Protein AF-A0A937Z4A4-F1 (afdb_monomer)

Sequence (531 aa):
MRASPWMLGLVAALSIPAGAQRIGFQEDFSVPGEWKIADWPGLTGLESITADGEQATFTTLAGTFMTGPSAAWAPTWPDWDKDAPAGLAMVYRKYPVTVDLARYHYLVARVTYSGTYMALALNGWDTKACYTTGLHAVDLRDLKQGSLQGVQPIELRLTFLNTGARVVVDEVRLVESLTPEEQAGFISAGLDLRLERLEPQPYHELEALDARAGAPVRLDLPEEKTVYRDTSTGAVVWKLTRSVRTEMVDKFNADGSALPLYNRSFRGFTLYDLSAGAIRELPDLRGAPVMNRTDPSKLYVLQSSEADGKAHYLIRSTDFRTGETAVIAEWDSEDSGGAEFGPSPYSGRLILGLKEGRAIYLIDPDAPVDQRVRRVPLPMRMKGSSFSDDDRCVNWQRCYYFQRWQMDLATGQTQIAHYPTYGGHEIFGGDTVVGRYGTLMLTHRQGLLPCDETNGDQVRIWSNWAQDVPSDYGQLADDDRWLVTNGTDGAVAGKRLLIDGRETGTVLQIVHDFTSRNSWDSNTYTRVSPD

Secondary structure (DSSP, 8-state):
---PPP------------S--SEEEEE----GGGPEEP--TTEE-EEEEEE-SS-EEEEEPB-BS--GGGGGGGGG-TT--TTPPBSEEEEEEEEEEEEETTTS-EEEEEEEEESS-EEEEETTEEESTTSSSEEEEEEGGGG--GGGSSEEEEEEEEEEE-BS-EEEEEEEEEESS--HHHHHTEEPPPB----------GGGG-HHHHHHHTS---TTSPP--EEEE-TTT--EEEE-----S-EEE----TTSSEEEEEETTSSSEEEEETTTTEEEEETT--S-EEE-SSSTTEEEEEEEEEETTEEEEEEEEEETTT--EEEEEEEEES--SEEEEEE-SSSS-EEEEEETSSEEEEE-TTS-GGGSEEEEE-SS-EEEEEE-TTSSEEEEEETTBS-EEEEETTT--EEE--S----TT-EE-SSEEEEEETTEEEEEETT--TT-TTSGGG-EE-S-BSS---EEEEEE-TTS-EEEEEE-SGGGTT-EEEEESSSTT-EEEE--TT-----TT----------

Radius of gyration: 27.87 Å; Cα contacts (8 Å, |Δi|>4): 1223; chains: 1; bounding box: 66×74×90 Å

Nearest PDB structures (foldseek):
  6rte-assembly2_B  TM=5.921E-01  e=3.660E-08  Pseudomonas aeruginosa
  1hzu-assembly1_A-2  TM=5.717E-01  e=3.346E-06  Pseudomonas aeruginosa
  1e2r-assembly1_B  TM=5.182E-01  e=1.444E-06  Paracoccus denitrificans
  1aof-assembly1_A  TM=5.102E-01  e=7.751E-06  Paracoccus pantotrophus
  1hj3-assembly1_A  TM=4.868E-01  e=1.180E-05  Paracoccus pantotrophus

Foldseek 3Di:
DDDDDDPPDDPPPPPDDDDPDFFQDKDQCQDQVQKDKDDDFLADAWPDWDDPRQKIKTFFAFAFQQTDVSVVVVPVDPPPPPVGGGFKIKIKHWDPDKGACQQLFKKKWAWQAALWDKWKDKQRRTDQNPQFHGIAIEGNVLLVDPSNHGIDTIMIMMMTGRRRAMIMTRMITRGRDDDPRHVVRYDDRADEQDQPPPPPDVCPPCVVVVVCVPPPPPPPDDWDFDWDQDPPPRDIDTDLGPDQFFWAWDDQAQVNQKTWTDGPPAAATWIQGNVVSDIFGLNPHHADWEQFNVDRQKIKGWDWDDDPQKIWIWIWIARRVVRDIDTQATDIGNWAADWDKYAAPADRKIWTAGAQTQWIWIADSPDDHVPRTDIQGHPAGFHDWYAPNVNQWIKTDHVRTLWIWIAGPVPRDIDTDQFFDDPQWWADAQQKIWHDDPQFIKMAGGRSRSHPRVPRSRIGGFARHSGGQAWTAWYQYNVNQWIWTQGCDDSRNGWTWIDGRVHRHDTDTDDDDRDDCPDPVSDHHDHDYND

Mean predicted aligned error: 14.85 Å

Solvent-accessible surface area (backbone atoms only — not comparable to full-atom values): 29534 Å² total; per-residue (Å²): 136,93,79,84,85,83,80,84,75,80,76,78,76,83,73,76,77,92,61,95,68,51,63,64,45,75,45,45,39,66,60,45,87,65,52,39,67,50,94,47,95,45,43,23,62,60,71,43,67,45,51,83,61,59,30,24,42,40,28,27,33,68,12,20,71,54,37,57,77,62,45,71,72,46,79,86,44,94,80,56,66,86,82,56,38,22,29,29,22,36,35,35,37,76,46,93,58,67,34,48,27,68,59,26,28,33,40,36,22,30,22,81,37,25,16,42,59,45,42,36,21,54,52,89,42,78,44,71,31,40,38,38,41,46,56,21,21,31,56,44,70,65,69,73,44,75,74,51,46,42,76,38,65,45,30,46,32,43,39,32,46,14,49,51,21,42,33,30,38,34,38,40,35,26,20,54,66,75,50,78,70,41,53,74,27,48,50,72,75,38,43,76,75,68,67,72,80,68,75,84,54,81,62,71,89,35,57,77,52,55,68,49,67,75,47,79,82,70,85,84,62,81,86,43,83,45,75,47,62,42,90,88,78,62,47,82,44,76,41,75,69,83,74,92,62,65,53,34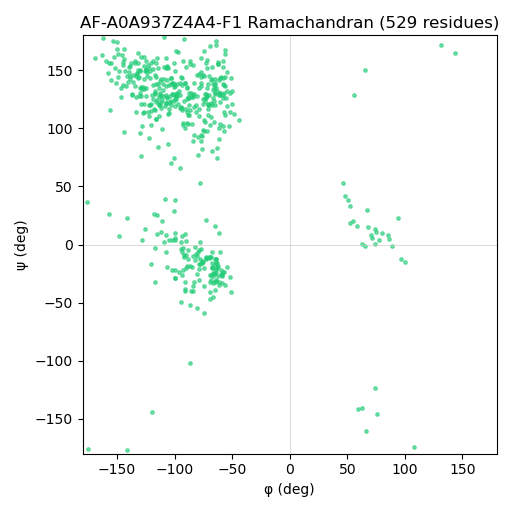,55,81,60,61,29,68,77,62,47,34,35,48,44,47,41,92,86,58,58,46,40,36,29,38,30,60,81,80,67,41,79,42,75,40,59,90,44,65,62,76,70,37,65,28,66,85,47,57,59,30,29,36,30,55,40,76,49,78,57,98,83,28,35,38,41,37,32,32,38,32,30,71,86,80,66,51,70,43,82,60,47,75,51,76,36,80,71,57,54,53,84,45,75,44,68,37,96,77,52,77,35,33,40,38,26,24,28,71,12,43,45,36,36,41,32,36,75,87,45,60,81,93,61,16,67,42,83,42,80,45,101,53,38,21,60,47,65,48,57,44,89,80,65,52,29,43,35,35,29,39,56,61,37,69,58,40,33,26,27,36,70,88,78,67,53,70,45,76,45,87,53,44,85,86,55,103,54,55,19,50,33,54,59,37,32,40,33,67,62,88,64,43,43,36,29,30,46,59,44,56,39,53,62,38,75,88,56,19,69,53,40,31,57,48,62,40,53,58,57,76,70,41,56,51,55,47,26,30,9,58,79,46,43,40,34,30,35,29,21,69,37,80,64,39,48,78,38,39,36,36,30,43,62,80,44,50,72,46,78,44,74,59,81,68,90,87,71,82,88,84,49,93,87,60,62,62,69,61,79,59,68,80,119

pLDDT: mean 71.31, std 18.91, range [25.06, 97.56]

Structure (mmCIF, N/CA/C/O backbone):
data_AF-A0A937Z4A4-F1
#
_entry.id   AF-A0A937Z4A4-F1
#
loop_
_atom_site.group_PDB
_atom_site.id
_atom_site.type_symbol
_atom_site.label_atom_id
_atom_site.label_alt_id
_atom_site.label_comp_id
_atom_site.label_asym_id
_atom_site.label_entity_id
_atom_site.label_seq_id
_atom_site.pdbx_PDB_ins_code
_atom_site.Cartn_x
_atom_site.Cartn_y
_atom_site.Cartn_z
_atom_site.occupancy
_atom_site.B_iso_or_equiv
_atom_site.auth_seq_id
_atom_site.auth_comp_id
_atom_site.auth_asym_id
_atom_site.auth_atom_id
_atom_site.pdbx_PDB_model_num
ATOM 1 N N . MET A 1 1 ? -13.586 39.189 57.514 1.00 33.47 1 MET A N 1
ATOM 2 C CA . MET A 1 1 ? -12.840 38.667 56.347 1.00 33.47 1 MET A CA 1
ATOM 3 C C . MET A 1 1 ? -13.591 37.463 55.809 1.00 33.47 1 MET A C 1
ATOM 5 O O . MET A 1 1 ? -14.214 36.759 56.588 1.00 33.47 1 MET A O 1
ATOM 9 N N . ARG A 1 2 ? -13.635 37.350 54.482 1.00 36.19 2 ARG A N 1
ATOM 10 C CA . ARG A 1 2 ? -14.554 36.534 53.676 1.00 36.19 2 ARG A CA 1
ATOM 11 C C . ARG A 1 2 ? -14.393 35.023 53.896 1.00 36.19 2 ARG A C 1
ATOM 13 O O . ARG A 1 2 ? -13.269 34.542 53.856 1.00 36.19 2 ARG A O 1
ATOM 20 N N . ALA A 1 3 ? -15.514 34.304 53.961 1.00 25.06 3 ALA A N 1
ATOM 21 C CA . ALA A 1 3 ? -15.662 32.959 53.399 1.00 25.06 3 ALA A CA 1
ATOM 22 C C . ALA A 1 3 ? -17.154 32.692 53.125 1.00 25.06 3 ALA A C 1
ATOM 24 O O . ALA A 1 3 ? -17.976 32.723 54.039 1.00 25.06 3 ALA A O 1
ATOM 25 N N . SER A 1 4 ? -17.481 32.514 51.844 1.00 27.31 4 SER A N 1
ATOM 26 C CA . SER A 1 4 ? -18.804 32.160 51.319 1.00 27.31 4 SER A CA 1
ATOM 27 C C . SER A 1 4 ? -19.166 30.697 51.613 1.00 27.31 4 SER A C 1
ATOM 29 O O . SER A 1 4 ? -18.265 29.868 51.759 1.00 27.31 4 SER A O 1
ATOM 31 N N . PRO A 1 5 ? -20.468 30.358 51.655 1.00 32.19 5 PRO A N 1
ATOM 32 C CA . PRO A 1 5 ? -20.939 29.000 51.882 1.00 32.19 5 PRO A CA 1
ATOM 33 C C . PRO A 1 5 ? -20.793 28.146 50.617 1.00 32.19 5 PRO A C 1
ATOM 35 O O . PRO A 1 5 ? -21.074 28.585 49.503 1.00 32.19 5 PRO A O 1
ATOM 38 N N . TRP A 1 6 ? -20.365 26.905 50.820 1.00 26.06 6 TRP A N 1
ATOM 39 C CA . TRP A 1 6 ? -20.315 25.863 49.808 1.00 26.06 6 TRP A CA 1
ATOM 40 C C . TRP A 1 6 ? -21.741 25.472 49.406 1.00 26.06 6 TRP A C 1
ATOM 42 O O . TRP A 1 6 ? -22.523 25.014 50.239 1.00 26.06 6 TRP A O 1
ATOM 52 N N . MET A 1 7 ? -22.076 25.643 48.125 1.00 27.84 7 MET A N 1
ATOM 53 C CA . MET A 1 7 ? -23.205 24.951 47.508 1.00 27.84 7 MET A CA 1
ATOM 54 C C . MET A 1 7 ? -22.839 23.473 47.369 1.00 27.84 7 MET A C 1
ATOM 56 O O . MET A 1 7 ? -21.979 23.104 46.572 1.00 27.84 7 MET A O 1
ATOM 60 N N . LEU A 1 8 ? -23.522 22.636 48.147 1.00 30.05 8 LEU A N 1
ATOM 61 C CA . LEU A 1 8 ? -23.700 21.215 47.878 1.00 30.05 8 LEU A CA 1
ATOM 62 C C . LEU A 1 8 ? -24.459 21.066 46.552 1.00 30.05 8 LEU A C 1
ATOM 64 O O . LEU A 1 8 ? -25.688 21.079 46.516 1.00 30.05 8 LEU A O 1
ATOM 68 N N . GLY A 1 9 ? -23.713 20.967 45.454 1.00 27.41 9 GLY A N 1
ATOM 69 C CA . GLY A 1 9 ? -24.219 20.472 44.182 1.00 27.41 9 GLY A CA 1
ATOM 70 C C . GLY A 1 9 ? -24.395 18.963 44.284 1.00 27.41 9 GLY A C 1
ATOM 71 O O . GLY A 1 9 ? -23.418 18.219 44.310 1.00 27.41 9 GLY A O 1
ATOM 72 N N . LEU A 1 10 ? -25.650 18.539 44.392 1.00 27.36 10 LEU A N 1
ATOM 73 C CA . LEU A 1 10 ? -26.104 17.160 44.282 1.00 27.36 10 LEU A CA 1
ATOM 74 C C . LEU A 1 10 ? -25.571 16.563 42.962 1.00 27.36 10 LEU A C 1
ATOM 76 O O . LEU A 1 10 ? -26.116 16.828 41.893 1.00 27.36 10 LEU A O 1
ATOM 80 N N . VAL A 1 11 ? -24.512 15.755 43.013 1.00 29.34 11 VAL A N 1
ATOM 81 C CA . VAL A 1 11 ? -24.249 14.788 41.943 1.00 29.34 11 VAL A CA 1
ATOM 82 C C . VAL A 1 11 ? -25.254 13.673 42.175 1.00 29.34 11 VAL A C 1
ATOM 84 O O . VAL A 1 11 ? -25.082 12.838 43.063 1.00 29.34 11 VAL A O 1
ATOM 87 N N . ALA A 1 12 ? -26.358 13.714 41.435 1.00 30.06 12 AL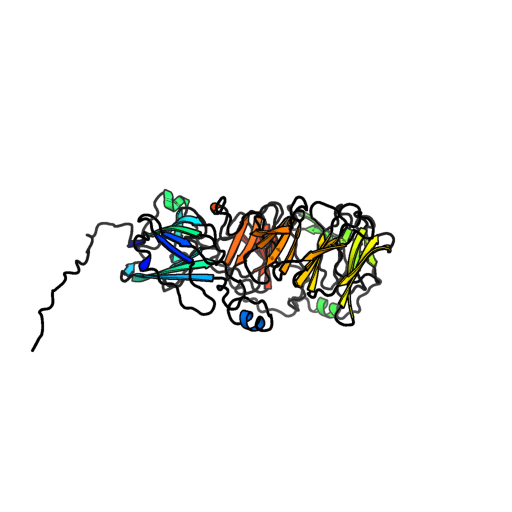A A N 1
ATOM 88 C CA . ALA A 1 12 ? -27.250 12.577 41.337 1.00 30.06 12 ALA A CA 1
ATOM 89 C C . ALA A 1 12 ? -26.445 11.426 40.725 1.00 30.06 12 ALA A C 1
ATOM 91 O O . ALA A 1 12 ? -26.216 11.378 39.519 1.00 30.06 12 ALA A O 1
ATOM 92 N N . ALA A 1 13 ? -25.979 10.516 41.577 1.00 32.16 13 ALA A N 1
ATOM 93 C CA . ALA A 1 13 ? -25.600 9.186 41.153 1.00 32.16 13 ALA A CA 1
ATOM 94 C C . ALA A 1 13 ? -26.846 8.570 40.507 1.00 32.16 13 ALA A C 1
ATOM 96 O O . ALA A 1 13 ? -27.780 8.172 41.209 1.00 32.16 13 ALA A O 1
ATOM 97 N N . LEU A 1 14 ? -26.882 8.551 39.173 1.00 33.03 14 LEU A N 1
ATOM 98 C CA . LEU A 1 14 ? -27.838 7.777 38.389 1.00 33.03 14 LEU A CA 1
ATOM 99 C C . LEU A 1 14 ? -27.589 6.298 38.696 1.00 33.03 14 LEU A C 1
ATOM 101 O O . LEU A 1 14 ? -26.862 5.594 38.005 1.00 33.03 14 LEU A O 1
ATOM 105 N N . SER A 1 15 ? -28.166 5.847 39.801 1.00 34.75 15 SER A N 1
ATOM 106 C CA . SER A 1 15 ? -28.326 4.442 40.129 1.00 34.75 15 SER A CA 1
ATOM 107 C C . SER A 1 15 ? -29.535 3.971 39.331 1.00 34.75 15 SER A C 1
ATOM 109 O O . SER A 1 15 ? -30.684 4.158 39.728 1.00 34.75 15 SER A O 1
ATOM 111 N N . ILE A 1 16 ? -29.262 3.450 38.137 1.00 40.53 16 ILE A N 1
ATOM 112 C CA . ILE A 1 16 ? -30.271 2.831 37.279 1.00 40.53 16 ILE A CA 1
ATOM 113 C C . ILE A 1 16 ? -30.771 1.554 37.990 1.00 40.53 16 ILE A C 1
ATOM 115 O O . ILE A 1 16 ? -29.949 0.809 38.531 1.00 40.53 16 ILE A O 1
ATOM 119 N N . PRO A 1 17 ? -32.091 1.289 38.051 1.00 37.66 17 PRO A N 1
ATOM 120 C CA . PRO A 1 17 ? -32.633 0.140 38.772 1.00 37.66 17 PRO A CA 1
ATOM 121 C C . PRO A 1 17 ? -32.185 -1.185 38.146 1.00 37.66 17 PRO A C 1
ATOM 123 O O . PRO A 1 17 ? -32.150 -1.321 36.925 1.00 37.66 17 PRO A O 1
ATOM 126 N N . ALA A 1 18 ? -31.916 -2.185 38.989 1.00 36.31 18 ALA A N 1
ATOM 127 C CA . ALA A 1 18 ? -31.568 -3.548 38.598 1.00 36.31 18 ALA A CA 1
ATOM 128 C C . ALA A 1 18 ? -32.752 -4.280 37.927 1.00 36.31 18 ALA A C 1
ATOM 130 O O . ALA A 1 18 ? -33.456 -5.073 38.547 1.00 36.31 18 ALA A O 1
ATOM 131 N N . GLY A 1 19 ? -32.968 -4.001 36.643 1.00 40.78 19 GLY A N 1
ATOM 132 C CA . GLY A 1 19 ? -33.437 -4.979 35.662 1.00 40.78 19 GLY A CA 1
ATOM 133 C C . GLY A 1 19 ? -32.232 -5.539 34.905 1.00 40.78 19 GLY A C 1
ATOM 134 O O . GLY A 1 19 ? -31.143 -4.976 34.992 1.00 40.78 19 GLY A O 1
ATOM 135 N N . ALA A 1 20 ? -32.396 -6.646 34.178 1.00 53.19 20 ALA A N 1
ATOM 136 C CA . ALA A 1 20 ? -31.366 -7.235 33.317 1.00 53.19 20 ALA A CA 1
ATOM 137 C C . ALA A 1 20 ? -30.989 -6.274 32.170 1.00 53.19 20 ALA A C 1
ATOM 139 O O . ALA A 1 20 ? -31.424 -6.423 31.031 1.00 53.19 20 ALA A O 1
ATOM 140 N N . GLN A 1 21 ? -30.245 -5.217 32.487 1.00 82.75 21 GLN A N 1
ATOM 141 C CA . GLN A 1 21 ? -29.785 -4.241 31.520 1.00 82.75 21 GLN A CA 1
ATOM 142 C C . GLN A 1 21 ? -28.720 -4.928 30.673 1.00 82.75 21 GLN A C 1
ATOM 144 O O . GLN A 1 21 ? -27.705 -5.376 31.196 1.00 82.75 21 GLN A O 1
ATOM 149 N N . ARG A 1 22 ? -29.005 -5.068 29.377 1.00 93.56 22 ARG A N 1
ATOM 150 C CA . ARG A 1 22 ? -28.128 -5.711 28.392 1.00 93.56 22 ARG A CA 1
ATOM 151 C C . ARG A 1 22 ? -26.836 -4.922 28.162 1.00 93.56 22 ARG A C 1
ATOM 153 O O . ARG A 1 22 ? -25.810 -5.519 27.861 1.00 93.56 22 ARG A O 1
ATOM 160 N N . ILE A 1 23 ? -26.908 -3.595 28.251 1.00 95.12 23 ILE A N 1
ATOM 161 C CA . ILE A 1 23 ? -25.811 -2.668 27.957 1.00 95.12 23 ILE A CA 1
ATOM 162 C C . ILE A 1 23 ? -25.176 -2.238 29.279 1.00 95.12 23 ILE A C 1
ATOM 164 O O . ILE A 1 23 ? -25.854 -1.653 30.123 1.00 95.12 23 ILE A O 1
ATOM 168 N N . GLY A 1 24 ? -23.889 -2.532 29.446 1.00 93.31 24 GLY A N 1
ATOM 169 C CA . GLY A 1 24 ? -23.103 -2.137 30.617 1.00 93.31 24 GLY A CA 1
ATOM 170 C C . GLY A 1 24 ? -22.366 -0.813 30.430 1.00 93.31 24 GLY A C 1
ATOM 171 O O . GLY A 1 24 ? -22.031 -0.159 31.413 1.00 93.31 24 GLY A O 1
ATOM 172 N N . PHE A 1 25 ? -22.126 -0.413 29.179 1.00 95.75 25 PHE A N 1
ATOM 173 C CA . PHE A 1 25 ? -21.485 0.848 28.814 1.00 95.75 25 PHE A CA 1
ATOM 174 C C . PHE A 1 25 ? -21.842 1.246 27.381 1.00 95.75 25 PHE A C 1
ATOM 176 O O . PHE A 1 25 ? -22.013 0.376 26.526 1.00 95.75 25 PHE A O 1
ATOM 183 N N . GLN A 1 26 ? -21.927 2.553 27.137 1.00 93.69 26 GLN A N 1
ATOM 184 C CA . GLN A 1 26 ? -22.170 3.144 25.828 1.00 93.69 26 GLN A CA 1
ATOM 185 C C . GLN A 1 26 ? -21.434 4.484 25.715 1.00 93.69 26 GLN A C 1
ATOM 187 O O . GLN A 1 26 ? -21.508 5.312 26.622 1.00 93.69 26 GLN A O 1
ATOM 192 N N . GLU A 1 27 ? -20.765 4.679 24.585 1.00 92.31 27 GLU A N 1
ATOM 193 C CA . GLU A 1 27 ? -20.292 5.957 24.068 1.00 92.31 27 GLU A CA 1
ATOM 194 C C . GLU A 1 27 ? -21.078 6.257 22.791 1.00 92.31 27 GLU A C 1
ATOM 196 O O . GLU A 1 27 ? -21.036 5.472 21.845 1.00 92.31 27 GLU A O 1
ATOM 201 N N . ASP A 1 28 ? -21.779 7.387 22.787 1.00 85.81 28 ASP A N 1
ATOM 202 C CA . ASP A 1 28 ? -22.558 7.931 21.662 1.00 85.81 28 ASP A CA 1
ATOM 203 C C . ASP A 1 28 ? -21.881 9.155 21.023 1.00 85.81 28 ASP A C 1
ATOM 205 O O . ASP A 1 28 ? -22.476 9.874 20.229 1.00 85.81 28 ASP A O 1
ATOM 209 N N . PHE A 1 29 ? -20.646 9.449 21.443 1.00 85.81 29 PHE A N 1
ATOM 210 C CA . PHE A 1 29 ? -19.840 10.562 20.955 1.00 85.81 29 PHE A CA 1
ATOM 211 C C . PHE A 1 29 ? -20.496 11.949 21.053 1.00 85.81 29 PHE A C 1
ATOM 213 O O . PHE A 1 29 ? -20.026 12.910 20.442 1.00 85.81 29 PHE A O 1
ATOM 220 N N . SER A 1 30 ? -21.505 12.104 21.914 1.00 79.56 30 SER A N 1
ATOM 221 C CA . SER A 1 30 ? -22.237 13.360 22.126 1.00 79.56 30 SER A CA 1
ATOM 222 C C . SER A 1 30 ? -21.379 14.509 22.680 1.00 79.56 30 SER A C 1
ATOM 224 O O . SER A 1 30 ? -21.778 15.675 22.616 1.00 79.56 30 SER A O 1
ATOM 226 N N . VAL A 1 31 ? -20.185 14.213 23.214 1.00 79.44 31 VAL A N 1
ATOM 227 C CA . VAL A 1 31 ? -19.273 15.195 23.826 1.00 79.44 31 VAL A CA 1
ATOM 228 C C . VAL A 1 31 ? -17.853 15.073 23.239 1.00 79.44 31 VAL A C 1
ATOM 230 O O . VAL A 1 31 ? -16.942 14.562 23.899 1.00 79.44 31 VAL A O 1
ATOM 233 N N . PRO A 1 32 ? -17.607 15.576 22.013 1.00 76.50 32 PRO A N 1
ATOM 234 C CA . PRO A 1 32 ? -16.318 15.421 21.327 1.00 76.50 32 PRO A CA 1
ATOM 235 C C . PRO A 1 32 ? -15.153 16.082 22.081 1.00 76.50 32 PRO A C 1
ATOM 237 O O . PRO A 1 32 ? -14.020 15.617 22.000 1.00 76.50 32 PRO A O 1
ATOM 240 N N . GLY A 1 33 ? -15.422 17.123 22.879 1.00 77.81 33 GLY A N 1
ATOM 241 C CA . GLY A 1 33 ? -14.407 17.842 23.659 1.00 77.81 33 GLY A CA 1
ATOM 242 C C . GLY A 1 33 ? -13.770 17.048 24.810 1.00 77.81 33 GLY A C 1
ATOM 243 O O . GLY A 1 33 ? -12.780 17.503 25.378 1.00 77.81 33 GLY A O 1
ATOM 244 N N . GLU A 1 34 ? -14.308 15.878 25.171 1.00 85.19 34 GLU A N 1
ATOM 245 C CA . GLU A 1 34 ? -13.709 15.008 26.194 1.00 85.19 34 GLU A CA 1
ATOM 246 C C . GLU A 1 34 ? -12.683 14.012 25.634 1.00 85.19 34 GLU A C 1
ATOM 248 O O . GLU A 1 34 ? -11.920 13.415 26.401 1.00 85.19 34 GLU A O 1
ATOM 253 N N . TRP A 1 35 ? -12.629 13.853 24.310 1.00 89.12 35 TRP A N 1
ATOM 254 C CA . TRP A 1 35 ? -11.615 13.051 23.640 1.00 89.12 35 TRP A CA 1
ATOM 255 C C . TRP A 1 35 ? -10.289 13.805 23.611 1.00 89.12 35 TRP A C 1
ATOM 257 O O . TRP A 1 35 ? -10.177 14.912 23.086 1.00 89.12 35 TRP A O 1
ATOM 267 N N . LYS A 1 36 ? -9.258 13.199 24.198 1.00 89.44 36 LYS A N 1
ATOM 268 C CA . LYS A 1 36 ? -7.926 13.796 24.286 1.00 89.44 36 LYS A CA 1
ATOM 269 C C . LYS A 1 36 ? -7.047 13.244 23.186 1.00 89.44 36 LYS A C 1
ATOM 271 O O . LYS A 1 36 ? -6.917 12.031 23.061 1.00 89.44 36 LYS A O 1
ATOM 276 N N . ILE A 1 37 ? -6.385 14.129 22.450 1.00 86.75 37 ILE A N 1
ATOM 277 C CA . ILE A 1 37 ? -5.276 13.746 21.577 1.00 86.75 37 ILE A CA 1
ATOM 278 C C . ILE A 1 37 ? -4.136 13.235 22.459 1.00 86.75 37 ILE A C 1
ATOM 280 O O . ILE A 1 37 ? -3.780 13.860 23.461 1.00 86.75 37 ILE A O 1
ATOM 284 N N . ALA A 1 38 ? -3.596 12.072 22.117 1.00 81.88 38 ALA A N 1
ATOM 285 C CA . ALA A 1 38 ? -2.492 11.496 22.853 1.00 81.88 38 ALA A CA 1
ATOM 286 C C . ALA A 1 38 ? -1.170 12.177 22.508 1.00 81.88 38 ALA A C 1
ATOM 288 O O . ALA A 1 38 ? -0.849 12.389 21.342 1.00 81.88 38 ALA A O 1
ATOM 289 N N . ASP A 1 39 ? -0.386 12.455 23.543 1.00 74.69 39 ASP A N 1
ATOM 290 C CA . ASP A 1 39 ? 0.953 13.022 23.431 1.00 74.69 39 ASP A CA 1
ATOM 291 C C . ASP A 1 39 ? 1.993 11.903 23.585 1.00 74.69 39 ASP A C 1
ATOM 293 O O . ASP A 1 39 ? 2.568 11.709 24.658 1.00 74.69 39 ASP A O 1
ATOM 297 N N . TRP A 1 40 ? 2.145 11.077 22.542 1.00 68.50 40 TRP A N 1
ATOM 298 C CA . TRP A 1 40 ? 3.151 10.007 22.486 1.00 68.50 40 TRP A CA 1
ATOM 299 C C . TRP A 1 40 ? 4.170 10.264 21.367 1.00 68.50 40 TRP A C 1
ATOM 301 O O . TRP A 1 40 ? 3.790 10.726 20.288 1.00 68.50 40 TRP A O 1
ATOM 311 N N . PRO A 1 41 ? 5.458 9.919 21.573 1.00 62.19 41 PRO A N 1
ATOM 312 C CA . PRO A 1 41 ? 6.479 10.067 20.542 1.00 62.19 41 PRO A CA 1
ATOM 313 C C . PRO A 1 41 ? 6.098 9.338 19.249 1.00 62.19 41 PRO A C 1
ATOM 315 O O . PRO A 1 41 ? 5.833 8.138 19.260 1.00 62.19 41 PRO A O 1
ATOM 318 N N . GLY A 1 42 ? 6.108 10.059 18.126 1.00 63.28 42 GLY A N 1
ATOM 319 C CA . GLY A 1 42 ? 5.763 9.497 16.817 1.00 63.28 42 GLY A CA 1
ATOM 320 C C . GLY A 1 42 ? 4.268 9.485 16.493 1.00 63.28 42 GLY A C 1
ATOM 321 O O . GLY A 1 42 ? 3.901 8.914 15.469 1.00 63.28 42 GLY A O 1
ATOM 322 N N . LEU A 1 43 ? 3.430 10.125 17.315 1.00 70.56 43 LEU A N 1
ATOM 323 C CA . LEU A 1 43 ? 2.041 10.440 16.989 1.00 70.56 43 LEU A CA 1
ATOM 324 C C . LEU A 1 43 ? 1.879 11.937 16.715 1.00 70.56 43 LEU A C 1
ATOM 326 O O . LEU A 1 43 ? 2.627 12.770 17.226 1.00 70.56 43 LEU A O 1
ATOM 330 N N . THR A 1 44 ? 0.891 12.296 15.906 1.00 72.00 44 THR A N 1
ATOM 331 C CA . THR A 1 44 ? 0.443 13.688 15.761 1.00 72.00 44 THR A CA 1
ATOM 332 C C . THR A 1 44 ? -1.053 13.776 16.003 1.00 72.00 44 THR A C 1
ATOM 334 O O . THR A 1 44 ? -1.749 12.765 16.013 1.00 72.00 44 THR A O 1
ATOM 337 N N . GLY A 1 45 ? -1.546 14.981 16.277 1.00 78.50 45 GLY A N 1
ATOM 338 C CA . GLY A 1 45 ? -2.968 15.213 16.477 1.00 78.50 45 GLY A CA 1
ATOM 339 C C . GLY A 1 45 ? -3.824 14.939 15.243 1.00 78.50 45 GLY A C 1
ATOM 340 O O . GLY A 1 45 ? -3.331 14.637 14.159 1.00 78.50 45 GLY A O 1
ATOM 341 N N . LEU A 1 46 ? -5.131 15.056 15.449 1.00 85.31 46 LEU A N 1
ATOM 342 C CA . LEU A 1 46 ? -6.124 15.110 14.383 1.00 85.31 46 LEU A CA 1
ATOM 343 C C . LEU A 1 46 ? -6.298 16.554 13.906 1.00 85.31 46 LEU A C 1
ATOM 345 O O . LEU A 1 46 ? -6.016 17.492 14.653 1.00 85.31 46 LEU A O 1
ATOM 349 N N . GLU A 1 47 ? -6.804 16.727 12.688 1.00 86.88 47 GLU A N 1
ATOM 350 C CA . GLU A 1 47 ? -7.234 18.035 12.193 1.00 86.88 47 GLU A CA 1
ATOM 351 C C . GLU A 1 47 ? -8.459 18.525 12.974 1.00 86.88 47 GLU A C 1
ATOM 353 O O . GLU A 1 47 ? -8.513 19.675 13.407 1.00 86.88 47 GLU A O 1
ATOM 358 N N . SER A 1 48 ? -9.441 17.647 13.190 1.00 89.06 48 SER A N 1
ATOM 359 C CA . SER A 1 48 ? -10.634 17.974 13.969 1.00 89.06 48 SER A CA 1
ATOM 360 C C . SER A 1 48 ? -11.326 16.740 14.546 1.00 89.06 48 SER A C 1
ATOM 362 O O . SER A 1 48 ? -11.199 15.628 14.031 1.00 89.06 48 SER A O 1
ATOM 364 N N . ILE A 1 49 ? -12.075 16.970 15.626 1.00 91.50 49 ILE A N 1
ATOM 365 C CA . ILE A 1 49 ? -13.064 16.045 16.182 1.00 91.50 49 ILE A CA 1
ATOM 366 C C . ILE A 1 49 ? -14.357 16.843 16.312 1.00 91.50 49 ILE A C 1
ATOM 368 O O . ILE A 1 49 ? -14.422 17.801 17.087 1.00 91.50 49 ILE A O 1
ATOM 372 N N . THR A 1 50 ? -15.369 16.486 15.535 1.00 90.81 50 THR A N 1
ATOM 373 C CA . THR A 1 50 ? -16.693 17.114 15.584 1.00 90.81 50 THR A CA 1
ATOM 374 C C . THR A 1 50 ? -17.741 16.066 15.919 1.00 90.81 50 THR A C 1
ATOM 376 O O . THR A 1 50 ? -17.520 14.880 15.700 1.00 90.81 50 THR A O 1
ATOM 379 N N . ALA A 1 51 ? -18.871 16.493 16.474 1.00 86.88 51 ALA A N 1
ATOM 380 C CA . ALA A 1 51 ? -20.027 15.631 16.669 1.00 86.88 51 ALA A CA 1
ATOM 381 C C . ALA A 1 51 ? -21.301 16.400 16.332 1.00 86.88 51 ALA A C 1
ATOM 383 O O . ALA A 1 51 ? -21.374 17.607 16.583 1.00 86.88 51 ALA A O 1
ATOM 384 N N . ASP A 1 52 ? -22.288 15.708 15.776 1.00 82.25 52 ASP A N 1
ATOM 385 C CA . ASP A 1 52 ? -23.611 16.261 15.462 1.00 82.25 52 ASP A CA 1
ATOM 386 C C . ASP A 1 52 ? -24.692 15.855 16.481 1.00 82.25 52 ASP A C 1
ATOM 388 O O . ASP A 1 52 ? -25.850 16.250 16.349 1.00 82.25 52 ASP A O 1
ATOM 392 N N . GLY A 1 53 ? -24.295 15.141 17.540 1.00 74.38 53 GLY A N 1
ATOM 393 C CA . GLY A 1 53 ? -25.173 14.643 18.599 1.00 74.38 53 GLY A CA 1
ATOM 394 C C . GLY A 1 53 ? -25.610 13.191 18.408 1.00 74.38 53 GLY A C 1
ATOM 395 O O . GLY A 1 53 ? -26.108 12.604 19.364 1.00 74.38 53 GLY A O 1
ATOM 396 N N . GLU A 1 54 ? -25.382 12.617 17.225 1.00 78.31 54 GLU A N 1
ATOM 397 C CA . GLU A 1 54 ? -25.606 11.197 16.939 1.00 78.31 54 GLU A CA 1
ATOM 398 C C . GLU A 1 54 ? -24.297 10.488 16.572 1.00 78.31 54 GLU A C 1
ATOM 400 O O . GLU A 1 54 ? -24.137 9.319 16.883 1.00 78.31 54 GLU A O 1
ATOM 405 N N . GLN A 1 55 ? -23.345 11.181 15.937 1.00 88.62 55 GLN A N 1
ATOM 406 C CA . GLN A 1 55 ? -22.081 10.594 15.488 1.00 88.62 55 GLN A CA 1
ATOM 407 C C . GLN A 1 55 ? -20.913 11.554 15.731 1.00 88.62 55 GLN A C 1
ATOM 409 O O . GLN A 1 55 ? -21.077 12.778 15.704 1.00 88.62 55 GLN A O 1
ATOM 414 N N . ALA A 1 56 ? -19.705 11.012 15.902 1.00 91.31 56 ALA A N 1
ATOM 415 C CA . ALA A 1 56 ? -18.465 11.781 15.818 1.00 91.31 56 ALA A CA 1
ATOM 416 C C . ALA A 1 56 ? -17.784 11.613 14.465 1.00 91.31 56 ALA A C 1
ATOM 418 O O . ALA A 1 56 ? -17.595 10.501 13.981 1.00 91.31 56 ALA A O 1
ATOM 419 N N . THR A 1 57 ? -17.315 12.728 13.911 1.00 92.00 57 THR A N 1
ATOM 420 C CA . THR A 1 57 ? -16.398 12.764 12.773 1.00 92.00 57 THR A CA 1
ATOM 421 C C . THR A 1 57 ? -14.990 13.105 13.256 1.00 92.00 57 THR A C 1
ATOM 423 O O . THR A 1 57 ? -14.753 14.161 13.845 1.00 92.00 57 THR A O 1
ATOM 426 N N . PHE A 1 58 ? -14.044 12.221 12.965 1.00 91.50 58 PHE A N 1
ATOM 427 C CA . PHE A 1 58 ? -12.615 12.394 13.201 1.00 91.50 58 PHE A CA 1
ATOM 428 C C . PHE A 1 58 ? -11.938 12.690 11.868 1.00 91.50 58 PHE A C 1
ATOM 430 O O . PHE A 1 58 ? -11.942 11.834 10.987 1.00 91.50 58 PHE A O 1
ATOM 437 N N . THR A 1 59 ? -11.347 13.872 11.713 1.00 88.69 59 THR A N 1
ATOM 438 C CA . THR A 1 59 ? -10.609 14.242 10.494 1.00 88.69 59 THR A CA 1
ATOM 439 C C . THR A 1 59 ? -9.117 14.151 10.771 1.00 88.69 59 THR A C 1
ATOM 441 O O . THR A 1 59 ? -8.609 14.808 11.682 1.00 88.69 59 THR A O 1
ATOM 444 N N . THR A 1 60 ? -8.413 13.303 10.026 1.00 83.88 60 THR A N 1
ATOM 445 C CA . THR A 1 60 ? -6.971 13.080 10.202 1.00 83.88 60 THR A CA 1
ATOM 446 C C . THR A 1 60 ? -6.148 14.126 9.458 1.00 83.88 60 THR A C 1
ATOM 448 O O . THR A 1 60 ? -6.600 14.683 8.466 1.00 83.88 60 THR A O 1
ATOM 451 N N . LEU A 1 61 ? -4.921 14.388 9.914 1.00 79.75 61 LEU A N 1
ATOM 452 C CA . LEU A 1 61 ? -3.975 15.215 9.158 1.00 79.75 61 LEU A CA 1
ATOM 453 C C . LEU A 1 61 ? -3.374 14.408 7.998 1.00 79.75 61 LEU A C 1
ATOM 455 O O . LEU A 1 61 ? -3.349 13.183 8.050 1.00 79.75 61 LEU A O 1
ATOM 459 N N . ALA A 1 62 ? -2.813 15.067 6.982 1.00 74.44 62 ALA A N 1
ATOM 460 C CA . ALA A 1 62 ? -1.989 14.401 5.968 1.00 74.44 62 ALA A CA 1
ATOM 461 C C . ALA A 1 62 ? -0.533 14.278 6.458 1.00 74.44 62 ALA A C 1
ATOM 463 O O . ALA A 1 62 ? 0.208 15.262 6.479 1.00 74.44 62 ALA A O 1
ATOM 464 N N . GLY A 1 63 ? -0.132 13.075 6.879 1.00 68.75 63 GLY A N 1
ATOM 465 C CA . GLY A 1 63 ? 1.139 12.821 7.560 1.00 68.75 63 GLY A CA 1
ATOM 466 C C . GLY A 1 63 ? 2.203 12.049 6.765 1.00 68.75 63 GLY A C 1
ATOM 467 O O . GLY A 1 63 ? 2.014 11.624 5.620 1.00 68.75 63 GLY A O 1
ATOM 468 N N . THR A 1 64 ? 3.357 11.866 7.409 1.00 65.81 64 THR A N 1
ATOM 469 C CA . THR A 1 64 ? 4.530 11.112 6.941 1.00 65.81 64 THR A CA 1
ATOM 470 C C . THR A 1 64 ? 4.629 9.751 7.623 1.00 65.81 64 THR A C 1
ATOM 472 O O . THR A 1 64 ? 4.457 9.644 8.834 1.00 65.81 64 THR A O 1
ATOM 475 N N . PHE A 1 65 ? 4.960 8.691 6.884 1.00 61.47 65 PHE A N 1
ATOM 476 C CA . PHE A 1 65 ? 5.179 7.366 7.486 1.00 61.47 65 PHE A CA 1
ATOM 477 C C . PHE A 1 65 ? 6.555 7.228 8.156 1.00 61.47 65 PHE A C 1
ATOM 479 O O . PHE A 1 65 ? 6.837 6.216 8.797 1.00 61.47 65 PHE A O 1
ATOM 486 N N . MET A 1 66 ? 7.415 8.244 8.043 1.00 58.16 66 MET A N 1
ATOM 487 C CA . MET A 1 66 ? 8.669 8.319 8.790 1.00 58.16 66 MET A CA 1
ATOM 488 C C . MET A 1 66 ? 8.399 8.885 10.177 1.00 58.16 66 MET A C 1
ATOM 490 O O . MET A 1 66 ? 8.383 10.097 10.381 1.00 58.16 66 MET A O 1
ATOM 494 N N . THR A 1 67 ? 8.196 7.997 11.143 1.00 52.91 67 THR A N 1
ATOM 495 C CA . THR A 1 67 ? 8.014 8.366 12.548 1.00 52.91 67 THR A CA 1
ATOM 496 C C . THR A 1 67 ? 9.242 7.995 13.382 1.00 52.91 67 THR A C 1
ATOM 498 O O . THR A 1 67 ? 10.084 7.184 12.983 1.00 52.91 67 THR A O 1
ATOM 501 N N . GLY A 1 68 ? 9.372 8.617 14.557 1.00 52.44 68 GLY A N 1
ATOM 502 C CA . GLY A 1 68 ? 10.370 8.231 15.555 1.00 52.44 68 GLY A CA 1
ATOM 503 C C . GLY A 1 68 ? 11.833 8.382 15.087 1.00 52.44 68 GLY A C 1
ATOM 504 O O . GLY A 1 68 ? 12.162 9.361 14.415 1.00 52.44 68 GLY A O 1
ATOM 505 N N . PRO A 1 69 ? 12.739 7.444 15.439 1.00 44.53 69 PRO A N 1
ATOM 506 C CA . PRO A 1 69 ? 14.169 7.518 15.108 1.00 44.53 69 PRO A CA 1
ATOM 507 C C . PRO A 1 69 ? 14.464 7.603 13.606 1.00 44.53 69 PRO A C 1
ATOM 509 O O . PRO A 1 69 ? 15.473 8.182 13.214 1.00 44.53 69 PRO A O 1
ATOM 512 N N . SER A 1 70 ? 13.579 7.076 12.758 1.00 47.62 70 SER A N 1
ATOM 513 C CA . SER A 1 70 ? 13.709 7.117 11.297 1.00 47.62 70 SER A CA 1
ATOM 514 C C . SER A 1 70 ? 13.662 8.552 10.756 1.00 47.62 70 SER A C 1
ATOM 516 O O . SER A 1 70 ? 14.351 8.872 9.789 1.00 47.62 70 SER A O 1
ATOM 518 N N . ALA A 1 71 ? 12.928 9.456 11.420 1.00 53.50 71 ALA A N 1
ATOM 519 C CA . ALA A 1 71 ? 12.927 10.885 11.097 1.00 53.50 71 ALA A CA 1
ATOM 520 C C . ALA A 1 71 ? 14.275 11.565 11.408 1.00 53.50 71 ALA A C 1
ATOM 522 O O . ALA A 1 71 ? 14.590 12.600 10.823 1.00 53.50 71 ALA A O 1
ATOM 523 N N . ALA A 1 72 ? 15.112 10.975 12.272 1.00 52.91 72 ALA A N 1
ATOM 524 C CA . ALA A 1 72 ? 16.442 11.498 12.589 1.00 52.91 72 ALA A CA 1
ATOM 525 C C . ALA A 1 72 ? 17.464 11.300 11.451 1.00 52.91 72 ALA A C 1
ATOM 527 O O . ALA A 1 72 ? 18.538 11.897 11.500 1.00 52.91 72 ALA A O 1
ATOM 528 N N . TRP A 1 73 ? 17.141 10.513 10.415 1.00 49.31 73 TRP A N 1
ATOM 529 C CA . TRP A 1 73 ? 17.957 10.374 9.196 1.00 49.31 73 TRP A CA 1
ATOM 530 C C . TRP A 1 73 ? 17.608 11.396 8.100 1.00 49.31 73 TRP A C 1
ATOM 532 O O . TRP A 1 73 ? 18.429 11.659 7.227 1.00 49.31 73 TRP A O 1
ATOM 542 N N . ALA A 1 74 ? 16.431 12.025 8.173 1.00 51.50 74 ALA A N 1
ATOM 543 C CA . ALA A 1 74 ? 15.979 13.078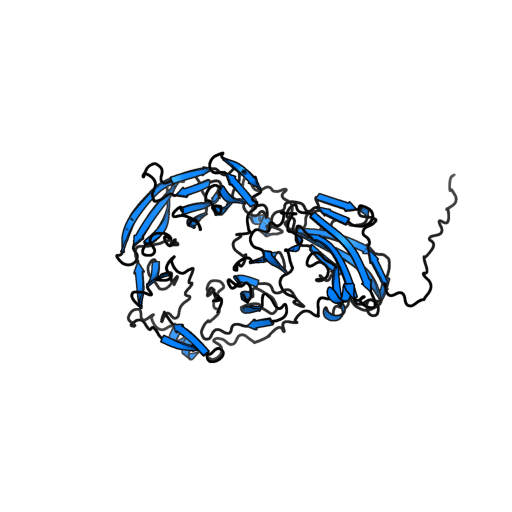 7.260 1.00 51.50 74 ALA A CA 1
ATOM 544 C C . ALA A 1 74 ? 16.585 14.508 7.420 1.00 51.50 74 ALA A C 1
ATOM 546 O O . ALA A 1 74 ? 16.431 15.299 6.485 1.00 51.50 74 ALA A O 1
ATOM 547 N N . PRO A 1 75 ? 17.277 14.918 8.516 1.00 47.38 75 PRO A N 1
ATOM 548 C CA . PRO A 1 75 ? 17.685 16.316 8.727 1.00 47.38 75 PRO A CA 1
ATOM 549 C C . PRO A 1 75 ? 18.675 16.895 7.710 1.00 47.38 75 PRO A C 1
ATOM 551 O O . PRO A 1 75 ? 18.839 18.114 7.666 1.00 47.38 75 PRO A O 1
ATOM 554 N N . THR A 1 76 ? 19.353 16.064 6.913 1.00 55.44 76 THR A N 1
ATOM 555 C CA . THR A 1 76 ? 20.284 16.530 5.871 1.00 55.44 76 THR A CA 1
ATOM 556 C C . THR A 1 76 ? 19.580 16.935 4.580 1.00 55.44 76 THR A C 1
ATOM 558 O O . THR A 1 76 ? 20.239 17.397 3.650 1.00 55.44 76 THR A O 1
ATOM 561 N N . TRP A 1 77 ? 18.254 16.794 4.491 1.00 58.94 77 TRP A N 1
ATOM 562 C CA . TRP A 1 77 ? 17.500 17.156 3.297 1.00 58.94 77 TRP A CA 1
ATOM 563 C C . TRP A 1 77 ? 16.930 18.576 3.397 1.00 58.94 77 TRP A C 1
ATOM 565 O O . TRP A 1 77 ? 16.075 18.826 4.246 1.00 58.94 77 TRP A O 1
ATOM 575 N N . PRO A 1 78 ? 17.341 19.499 2.503 1.00 56.38 78 PRO A N 1
ATOM 576 C CA . PRO A 1 78 ? 16.864 20.885 2.475 1.00 56.38 78 PRO A CA 1
ATOM 577 C C . PRO A 1 78 ? 15.340 21.051 2.453 1.00 56.38 78 PRO A C 1
ATOM 579 O O . PRO A 1 78 ? 14.832 22.052 2.943 1.00 56.38 78 PRO A O 1
ATOM 582 N N . ASP A 1 79 ? 14.626 20.068 1.899 1.00 57.97 79 ASP A N 1
ATOM 583 C CA . ASP A 1 79 ? 13.185 20.133 1.628 1.00 57.97 79 ASP A CA 1
ATOM 584 C C . ASP A 1 79 ? 12.356 19.188 2.508 1.00 57.97 79 ASP A C 1
ATOM 586 O O . ASP A 1 79 ? 11.186 18.930 2.211 1.00 57.97 79 ASP A O 1
ATOM 590 N N . TRP A 1 80 ? 12.974 18.602 3.540 1.00 64.12 80 TRP A N 1
ATOM 591 C CA . TRP A 1 80 ? 12.231 17.840 4.534 1.00 64.12 80 TRP A CA 1
ATOM 592 C C . TRP A 1 80 ? 11.306 18.794 5.278 1.00 64.12 80 TRP A C 1
ATOM 594 O O . TRP A 1 80 ? 11.763 19.755 5.901 1.00 64.12 80 TRP A O 1
ATOM 604 N N . ASP A 1 81 ? 10.009 18.526 5.207 1.00 64.00 81 ASP A N 1
ATOM 605 C CA . ASP A 1 81 ? 9.039 19.255 6.004 1.00 64.00 81 ASP A CA 1
ATOM 606 C C . ASP A 1 81 ? 9.112 18.695 7.428 1.00 64.00 81 ASP A C 1
ATOM 608 O O . ASP A 1 81 ? 8.564 17.645 7.759 1.00 64.00 81 ASP A O 1
ATOM 612 N N . LYS A 1 82 ? 9.928 19.384 8.233 1.00 62.47 82 LYS A N 1
ATOM 613 C CA . LYS A 1 82 ? 10.244 19.063 9.632 1.00 62.47 82 LYS A CA 1
ATOM 614 C C . LYS A 1 82 ? 9.019 19.135 10.537 1.00 62.47 82 LYS A C 1
ATOM 616 O O . LYS A 1 82 ? 9.049 18.541 11.610 1.00 62.47 82 LYS A O 1
ATOM 621 N N . ASP A 1 83 ? 7.984 19.829 10.079 1.00 65.00 83 ASP A N 1
ATOM 622 C CA . ASP A 1 83 ? 6.731 20.042 10.788 1.00 65.00 83 ASP A CA 1
ATOM 623 C C . ASP A 1 83 ? 5.634 19.086 10.288 1.00 65.00 83 ASP A C 1
ATOM 625 O O . ASP A 1 83 ? 4.490 19.158 10.740 1.00 65.00 83 ASP A O 1
ATOM 629 N N . ALA A 1 84 ? 5.975 18.168 9.373 1.00 67.12 84 ALA A N 1
ATOM 630 C CA . ALA A 1 84 ? 5.042 17.192 8.846 1.00 67.12 84 ALA A CA 1
ATOM 631 C C . ALA A 1 84 ? 4.431 16.342 9.970 1.00 67.12 84 ALA A C 1
ATOM 633 O O . ALA A 1 84 ? 5.172 15.760 10.771 1.00 67.12 84 ALA A O 1
ATOM 634 N N . PRO A 1 85 ? 3.095 16.194 9.993 1.00 69.19 85 PRO A N 1
ATOM 635 C CA . PRO A 1 85 ? 2.428 15.319 10.940 1.00 69.19 85 PRO A CA 1
ATOM 636 C C . PRO A 1 85 ? 2.964 13.893 10.833 1.00 69.19 85 PRO A C 1
ATOM 638 O O . PRO A 1 85 ? 3.128 13.362 9.738 1.00 69.19 85 PRO A O 1
ATOM 641 N N . ALA A 1 86 ? 3.212 13.242 11.959 1.00 71.12 86 ALA A N 1
ATOM 642 C CA . ALA A 1 86 ? 3.528 11.827 12.020 1.00 71.12 86 ALA A CA 1
ATOM 643 C C . ALA A 1 86 ? 2.410 10.982 11.396 1.00 71.12 86 ALA A C 1
ATOM 645 O O . ALA A 1 86 ? 1.252 11.393 11.315 1.00 71.12 86 ALA A O 1
ATOM 646 N N . GLY A 1 87 ? 2.759 9.768 10.983 1.00 70.06 87 GLY A N 1
ATOM 647 C CA . GLY A 1 87 ? 1.881 8.907 10.196 1.00 70.06 87 GLY A CA 1
ATOM 648 C C . GLY A 1 87 ? 0.683 8.345 10.950 1.00 70.06 87 GLY A C 1
ATOM 649 O O . GLY A 1 87 ? -0.222 7.802 10.324 1.00 70.06 87 GLY A O 1
ATOM 650 N N . LEU A 1 88 ? 0.660 8.489 12.274 1.00 76.25 88 LEU A N 1
ATOM 651 C CA . LEU A 1 88 ? -0.417 8.018 13.128 1.00 76.25 88 LEU A CA 1
ATOM 652 C C . LEU A 1 88 ? -0.943 9.153 14.003 1.00 76.25 88 LEU A C 1
ATOM 654 O O . LEU A 1 88 ? -0.170 9.959 14.527 1.00 76.25 88 LEU A O 1
ATOM 658 N N . ALA A 1 89 ? -2.254 9.156 14.207 1.00 81.62 89 ALA A N 1
ATOM 659 C CA . ALA A 1 89 ? -2.912 9.932 15.244 1.00 81.62 89 ALA A CA 1
ATOM 660 C C . ALA A 1 89 ? -3.554 9.007 16.264 1.00 81.62 89 ALA A C 1
ATOM 662 O O . ALA A 1 89 ? -3.939 7.881 15.956 1.00 81.62 89 ALA A O 1
ATOM 663 N N . MET A 1 90 ? -3.679 9.485 17.496 1.00 87.88 90 MET A N 1
ATOM 664 C CA . MET A 1 90 ? -4.382 8.751 18.533 1.00 87.88 90 MET A CA 1
ATOM 665 C C . MET A 1 90 ? -5.170 9.698 19.407 1.00 87.88 90 MET A C 1
ATOM 667 O O . MET A 1 90 ? -4.669 10.737 19.839 1.00 87.88 90 MET A O 1
ATOM 671 N N . VAL A 1 91 ? -6.391 9.293 19.708 1.00 91.94 91 VAL A N 1
ATOM 672 C CA . VAL A 1 91 ? -7.239 9.939 20.699 1.00 91.94 91 VAL A CA 1
ATOM 673 C C . VAL A 1 91 ? -7.679 8.911 21.715 1.00 91.94 91 VAL A C 1
ATOM 675 O O . VAL A 1 91 ? -7.785 7.723 21.418 1.00 91.94 91 VAL A O 1
ATOM 678 N N . TYR A 1 92 ? -7.923 9.354 22.934 1.00 92.69 92 TYR A N 1
ATOM 679 C CA . TYR A 1 92 ? -8.408 8.480 23.983 1.00 92.69 92 TYR A CA 1
ATOM 680 C C . TYR A 1 92 ? -9.373 9.215 24.898 1.00 92.69 92 TYR A C 1
ATOM 682 O O . TYR A 1 92 ? -9.297 10.435 25.080 1.00 92.69 92 TYR A O 1
ATOM 690 N N . ARG A 1 93 ? -10.254 8.441 25.523 1.00 93.06 93 ARG A N 1
ATOM 691 C CA . ARG A 1 93 ? -11.137 8.901 26.585 1.00 93.06 93 ARG A CA 1
ATOM 692 C C . ARG A 1 93 ? -11.166 7.849 27.683 1.00 93.06 93 ARG A C 1
ATOM 694 O O . ARG A 1 93 ? -11.370 6.663 27.434 1.00 93.06 93 ARG A O 1
ATOM 701 N N . LYS A 1 94 ? -10.919 8.300 28.913 1.00 93.25 94 LYS A N 1
ATOM 702 C CA . LYS A 1 94 ? -11.062 7.481 30.119 1.00 93.25 94 LYS A CA 1
ATOM 703 C C . LYS A 1 94 ? -12.399 7.812 30.751 1.00 93.25 94 LYS A C 1
ATOM 705 O O . LYS A 1 94 ? -12.675 8.980 31.021 1.00 93.25 94 LYS A O 1
ATOM 710 N N . TYR A 1 95 ? -13.184 6.789 31.024 1.00 92.44 95 TYR A N 1
ATOM 711 C CA . TYR A 1 95 ? -14.490 6.919 31.633 1.00 92.44 95 TYR A CA 1
ATOM 712 C C . TYR A 1 95 ? -14.390 6.584 33.119 1.00 92.44 95 TYR A C 1
ATOM 714 O O . TYR A 1 95 ? -13.766 5.590 33.491 1.00 92.44 95 TYR A O 1
ATOM 722 N N . PRO A 1 96 ? -15.015 7.387 33.994 1.00 84.38 96 PRO A N 1
ATOM 723 C CA . PRO A 1 96 ? -15.003 7.128 35.430 1.00 84.38 96 PRO A CA 1
ATOM 724 C C . PRO A 1 96 ? -15.887 5.934 35.828 1.00 84.38 96 PRO A C 1
ATOM 726 O O . PRO A 1 96 ? -15.829 5.485 36.971 1.00 84.38 96 PRO A O 1
ATOM 729 N N . VAL A 1 97 ? -16.724 5.434 34.912 1.00 89.06 97 VAL A N 1
ATOM 730 C CA . VAL A 1 97 ? -17.606 4.289 35.154 1.00 89.06 97 VAL A CA 1
ATOM 731 C C . VAL A 1 97 ? -16.814 2.986 35.149 1.00 89.06 97 VAL A C 1
ATOM 733 O O . VAL A 1 97 ? -15.858 2.833 34.391 1.00 89.06 97 VAL A O 1
ATOM 736 N N . THR A 1 98 ? -17.233 2.038 35.986 1.00 92.75 98 THR A N 1
ATOM 737 C CA . THR A 1 98 ? -16.689 0.675 35.995 1.00 92.75 98 THR A CA 1
ATOM 738 C C . THR A 1 98 ? -17.702 -0.283 35.392 1.00 92.75 98 THR A C 1
ATOM 740 O O . THR A 1 98 ? -18.905 -0.135 35.608 1.00 92.75 98 THR A O 1
ATOM 743 N N . VAL A 1 99 ? -17.216 -1.254 34.626 1.00 94.56 99 VAL A N 1
ATOM 744 C CA . VAL A 1 99 ? -18.039 -2.233 33.913 1.00 94.56 99 VAL A CA 1
ATOM 745 C C . VAL A 1 99 ? -17.537 -3.622 34.260 1.00 94.56 99 VAL A C 1
ATOM 747 O O . VAL A 1 99 ? -16.332 -3.861 34.274 1.00 94.56 99 VAL A O 1
ATOM 750 N N . ASP A 1 100 ? -18.461 -4.538 34.535 1.00 95.12 100 ASP A N 1
ATOM 751 C CA . ASP A 1 100 ? -18.155 -5.961 34.651 1.00 95.12 100 ASP A CA 1
ATOM 752 C C . ASP A 1 100 ? -17.952 -6.560 33.253 1.00 95.12 100 ASP A C 1
ATOM 754 O O . ASP A 1 100 ? -18.913 -6.966 32.603 1.00 95.12 100 ASP A O 1
ATOM 758 N N . LEU A 1 101 ? -16.706 -6.611 32.786 1.00 93.81 101 LEU A N 1
ATOM 759 C CA . LEU A 1 101 ? -16.334 -7.167 31.483 1.00 93.81 101 LEU A CA 1
ATOM 760 C C . LEU A 1 101 ? -16.479 -8.694 31.419 1.00 93.81 101 LEU A C 1
ATOM 762 O O . LEU A 1 101 ? -16.437 -9.256 30.330 1.00 93.81 101 LEU A O 1
ATOM 766 N N . ALA A 1 102 ? -16.679 -9.385 32.552 1.00 91.50 102 ALA A N 1
ATOM 767 C CA . ALA A 1 102 ? -17.063 -10.797 32.520 1.00 91.50 102 ALA A CA 1
ATOM 768 C C . ALA A 1 102 ? -18.536 -10.955 32.114 1.00 91.50 102 ALA A C 1
ATOM 770 O O . ALA A 1 102 ? -18.887 -11.891 31.392 1.00 91.50 102 ALA A O 1
ATOM 771 N N . ARG A 1 103 ? -19.392 -10.019 32.544 1.00 94.31 103 ARG A N 1
ATOM 772 C CA . ARG A 1 103 ? -20.801 -9.963 32.146 1.00 94.31 103 ARG A CA 1
ATOM 773 C C . ARG A 1 103 ? -20.983 -9.311 30.774 1.00 94.31 103 ARG A C 1
ATOM 775 O O . ARG A 1 103 ? -21.552 -9.935 29.886 1.00 94.31 103 ARG A O 1
ATOM 782 N N . TYR A 1 104 ? -20.467 -8.100 30.577 1.00 96.56 104 TYR A N 1
ATOM 783 C CA . TYR A 1 104 ? -20.582 -7.299 29.351 1.00 96.56 104 TYR A CA 1
ATOM 784 C C . TYR A 1 104 ? -19.362 -7.496 28.441 1.00 96.56 104 TYR A C 1
ATOM 786 O O . TYR A 1 104 ? -18.549 -6.593 28.255 1.00 96.56 104 TYR A O 1
ATOM 794 N N . HIS A 1 105 ? -19.210 -8.716 27.933 1.00 95.06 105 HIS A N 1
ATOM 795 C CA . HIS A 1 105 ? -18.002 -9.186 27.251 1.00 95.06 105 HIS A CA 1
ATOM 796 C C . HIS A 1 105 ? -17.998 -8.942 25.737 1.00 95.06 105 HIS A C 1
ATOM 798 O O . HIS A 1 105 ? -16.962 -9.132 25.104 1.00 95.06 105 HIS A O 1
ATOM 804 N N . TYR A 1 106 ? -19.115 -8.518 25.146 1.00 96.88 106 TYR A N 1
ATOM 805 C CA . TYR A 1 106 ? -19.140 -8.135 23.740 1.00 96.88 106 TYR A CA 1
ATOM 806 C C . TYR A 1 106 ? -18.885 -6.641 23.587 1.00 96.88 106 TYR A C 1
ATOM 808 O O . TYR A 1 106 ? -19.633 -5.825 24.130 1.00 96.88 106 TYR A O 1
ATOM 816 N N . LEU A 1 107 ? -17.863 -6.293 22.810 1.00 96.38 107 LEU A N 1
ATOM 817 C CA . LEU A 1 107 ? -17.628 -4.932 22.346 1.00 96.38 107 LEU A CA 1
ATOM 818 C C . LEU A 1 107 ? -18.276 -4.773 20.974 1.00 96.38 107 LEU A C 1
ATOM 820 O O . LEU A 1 107 ? -17.893 -5.457 20.027 1.00 96.38 107 LEU A O 1
ATOM 824 N N . VAL A 1 108 ? -19.246 -3.873 20.885 1.00 96.75 108 VAL A N 1
ATOM 825 C CA . VAL A 1 108 ? -19.969 -3.531 19.660 1.00 96.75 108 VAL A CA 1
ATOM 826 C C . VAL A 1 108 ? -19.560 -2.127 19.247 1.00 96.75 108 VAL A C 1
ATOM 828 O O . VAL A 1 108 ? -19.557 -1.229 20.088 1.00 96.75 108 VAL A O 1
ATOM 831 N N . ALA A 1 109 ? -19.240 -1.919 17.977 1.00 94.69 109 ALA A N 1
ATOM 832 C CA . ALA A 1 109 ? -18.990 -0.591 17.437 1.00 94.69 109 ALA A CA 1
ATOM 833 C C . ALA A 1 109 ? -19.671 -0.414 16.081 1.00 94.69 109 ALA A C 1
ATOM 835 O O . ALA A 1 109 ? -19.780 -1.361 15.299 1.00 94.69 109 ALA A O 1
ATOM 836 N N . ARG A 1 110 ? -20.131 0.808 15.807 1.00 93.00 110 ARG A N 1
ATOM 837 C CA . ARG A 1 110 ? -20.715 1.182 14.521 1.00 93.00 110 ARG A CA 1
ATOM 838 C C . ARG A 1 110 ? -19.914 2.313 13.899 1.00 93.00 110 ARG A C 1
ATOM 840 O O . ARG A 1 110 ? -19.880 3.428 14.415 1.00 93.00 110 ARG A O 1
ATOM 847 N N . VAL A 1 111 ? -19.297 2.014 12.766 1.00 89.50 111 VAL A N 1
ATOM 848 C CA . VAL A 1 111 ? -18.567 2.980 11.947 1.00 89.50 111 VAL A CA 1
ATOM 849 C C . VAL A 1 111 ? -19.428 3.272 10.730 1.00 89.50 111 VAL A C 1
ATOM 851 O O . VAL A 1 111 ? -19.657 2.393 9.905 1.00 89.50 111 VAL A O 1
ATOM 854 N N . THR A 1 112 ? -19.950 4.483 10.603 1.00 88.94 112 THR A N 1
ATOM 855 C CA . THR A 1 112 ? -20.823 4.839 9.473 1.00 88.94 112 THR A CA 1
ATOM 856 C C . THR A 1 112 ? -20.021 5.165 8.225 1.00 88.94 112 THR A C 1
ATOM 858 O O . THR A 1 112 ? -20.508 4.975 7.113 1.00 88.94 112 THR A O 1
ATOM 861 N N . TYR A 1 113 ? -18.774 5.603 8.402 1.00 84.44 113 TYR A N 1
ATOM 862 C CA . TYR A 1 113 ? -17.888 5.946 7.304 1.00 84.44 113 TYR A CA 1
ATOM 863 C C . TYR A 1 113 ? -16.409 5.835 7.712 1.00 84.44 113 TYR A C 1
ATOM 865 O O . TYR A 1 113 ? -16.035 6.203 8.821 1.00 84.44 113 TYR A O 1
ATOM 873 N N . SER A 1 114 ? -15.545 5.350 6.818 1.00 76.88 114 SER A N 1
ATOM 874 C CA . SER A 1 114 ? -14.109 5.174 7.074 1.00 76.88 114 SER A CA 1
ATOM 875 C C . SER A 1 114 ? -13.325 5.480 5.801 1.00 76.88 114 SER A C 1
ATOM 877 O O . SER A 1 114 ? -13.201 4.643 4.922 1.00 76.88 114 SER A O 1
ATOM 879 N N . GLY A 1 115 ? -12.802 6.702 5.683 1.00 70.75 115 GLY A N 1
ATOM 880 C CA . GLY A 1 115 ? -11.908 7.083 4.580 1.00 70.75 115 GLY A CA 1
ATOM 881 C C . GLY A 1 115 ? -10.446 6.700 4.828 1.00 70.75 115 GLY A C 1
ATOM 882 O O . GLY A 1 115 ? -9.608 6.809 3.940 1.00 70.75 115 GLY A O 1
ATOM 883 N N . THR A 1 116 ? -10.128 6.272 6.048 1.00 72.06 116 THR A N 1
ATOM 884 C CA . THR A 1 116 ? -8.804 5.819 6.472 1.00 72.06 116 THR A CA 1
ATOM 885 C C . THR A 1 116 ? -8.934 4.772 7.567 1.00 72.06 116 THR A C 1
ATOM 887 O O . THR A 1 116 ? -10.006 4.583 8.147 1.00 72.06 116 THR A O 1
ATOM 890 N N . TYR A 1 117 ? -7.823 4.111 7.863 1.00 75.00 117 TYR A N 1
ATOM 891 C CA . TYR A 1 117 ? -7.715 3.139 8.935 1.00 75.00 117 TYR A CA 1
ATOM 892 C C . TYR A 1 117 ? -8.068 3.732 10.303 1.00 75.00 117 TYR A C 1
ATOM 894 O O . TYR A 1 117 ? -7.593 4.816 10.657 1.00 75.00 117 TYR A O 1
ATOM 902 N N . MET A 1 118 ? -8.809 2.955 11.097 1.00 79.56 118 MET A N 1
ATOM 903 C CA . MET A 1 118 ? -9.032 3.201 12.515 1.00 79.56 118 MET A CA 1
ATOM 904 C C . MET A 1 118 ? -8.915 1.898 13.321 1.00 79.56 118 MET A C 1
ATOM 906 O O . MET A 1 118 ? -9.576 0.907 13.025 1.00 79.56 118 MET A O 1
ATOM 910 N N . ALA A 1 119 ? -8.112 1.921 14.382 1.00 80.38 119 ALA A N 1
ATOM 911 C CA . ALA A 1 119 ? -8.111 0.919 15.444 1.00 80.38 119 ALA A CA 1
ATOM 912 C C . ALA A 1 119 ? -8.994 1.400 16.590 1.00 80.38 119 ALA A C 1
ATOM 914 O O . ALA A 1 119 ? -8.874 2.560 16.982 1.00 80.38 119 ALA A O 1
ATOM 915 N N . LEU A 1 120 ? -9.781 0.506 17.190 1.00 88.19 120 LEU A N 1
ATOM 916 C CA . LEU A 1 120 ? -10.382 0.742 18.502 1.00 88.19 120 LEU A CA 1
ATOM 917 C C . LEU A 1 120 ? -9.689 -0.138 19.533 1.00 88.19 120 LEU A C 1
ATOM 919 O O . LEU A 1 120 ? -9.776 -1.359 19.446 1.00 88.19 120 LEU A O 1
ATOM 923 N N . ALA A 1 121 ? -9.069 0.475 20.531 1.00 89.81 121 ALA A N 1
ATOM 924 C CA . ALA A 1 121 ? -8.555 -0.198 21.708 1.00 89.81 121 ALA A CA 1
ATOM 925 C C . ALA A 1 121 ? -9.487 -0.011 22.905 1.00 89.81 121 ALA A C 1
ATOM 927 O O . ALA A 1 121 ? -9.970 1.094 23.165 1.00 89.81 121 ALA A O 1
ATOM 928 N N . LEU A 1 122 ? -9.666 -1.087 23.667 1.00 93.06 122 LEU A N 1
ATOM 929 C CA . LEU A 1 122 ? -10.324 -1.083 24.968 1.00 93.06 122 LEU A CA 1
ATOM 930 C C . LEU A 1 122 ? -9.288 -1.433 26.035 1.00 93.06 122 LEU A C 1
ATOM 932 O O . LEU A 1 122 ? -8.595 -2.443 25.921 1.00 93.06 122 LEU A O 1
ATOM 936 N N . ASN A 1 123 ? -9.158 -0.601 27.069 1.00 93.12 123 ASN A N 1
ATOM 937 C CA . ASN A 1 123 ? -8.261 -0.838 28.209 1.00 93.12 123 ASN A CA 1
ATOM 938 C C . ASN A 1 123 ? -6.830 -1.254 27.797 1.00 93.12 123 ASN A C 1
ATOM 940 O O . ASN A 1 123 ? -6.223 -2.156 28.388 1.00 93.12 123 ASN A O 1
ATOM 944 N N . GLY A 1 124 ? -6.306 -0.585 26.764 1.00 86.06 124 GLY A N 1
ATOM 945 C CA . GLY A 1 124 ? -4.945 -0.757 26.251 1.00 86.06 124 GLY A CA 1
ATOM 946 C C . GLY A 1 124 ? -4.760 -1.830 25.174 1.00 86.06 124 GLY A C 1
ATOM 947 O O . GLY A 1 124 ? -3.643 -1.955 24.675 1.00 86.06 124 GLY A O 1
ATOM 948 N N . TRP A 1 125 ? -5.812 -2.559 24.791 1.00 84.69 125 TRP A N 1
ATOM 949 C CA . TRP A 1 125 ? -5.739 -3.637 23.800 1.00 84.69 125 TRP A CA 1
ATOM 950 C C . TRP A 1 125 ? -6.548 -3.323 22.557 1.00 84.69 125 TRP A C 1
ATOM 952 O O . TRP A 1 125 ? -7.746 -3.062 22.657 1.00 84.69 125 TRP A O 1
ATOM 962 N N . ASP A 1 126 ? -5.888 -3.365 21.401 1.00 80.00 126 ASP A N 1
ATOM 963 C CA . ASP A 1 126 ? -6.524 -3.123 20.111 1.00 80.00 126 ASP A CA 1
ATOM 964 C C . ASP A 1 126 ? -7.521 -4.240 19.778 1.00 80.00 126 ASP A C 1
ATOM 966 O O . ASP A 1 126 ? -7.326 -5.417 20.084 1.00 80.00 126 ASP A O 1
ATOM 970 N N . THR A 1 127 ? -8.629 -3.845 19.163 1.00 81.94 127 THR A N 1
ATOM 971 C CA . THR A 1 127 ? -9.756 -4.707 18.822 1.00 81.94 127 THR A CA 1
ATOM 972 C C . THR A 1 127 ? -10.115 -4.533 17.354 1.00 81.94 127 THR A C 1
ATOM 974 O O . THR A 1 127 ? -9.803 -3.522 16.723 1.00 81.94 127 THR A O 1
ATOM 977 N N . LYS A 1 128 ? -10.838 -5.514 16.814 1.00 77.19 128 LYS A N 1
ATOM 978 C CA . LYS A 1 128 ? -11.311 -5.488 15.426 1.00 77.19 128 LYS A CA 1
ATOM 979 C C . LYS A 1 128 ? -12.686 -4.849 15.267 1.00 77.19 128 LYS A C 1
ATOM 981 O O . LYS A 1 128 ? -13.194 -4.819 14.159 1.00 77.19 128 LYS A O 1
ATOM 986 N N . ALA A 1 129 ? -13.297 -4.326 16.330 1.00 83.88 129 ALA A N 1
ATOM 987 C CA . ALA A 1 129 ? -14.666 -3.807 16.265 1.00 83.88 129 ALA A CA 1
ATOM 988 C C . ALA A 1 129 ? -14.822 -2.607 15.306 1.00 83.88 129 ALA A C 1
ATOM 990 O O . ALA A 1 129 ? -15.918 -2.346 14.832 1.00 83.88 129 ALA A O 1
ATOM 991 N N . CYS A 1 130 ? -13.732 -1.913 14.965 1.00 80.31 130 CYS A N 1
ATOM 992 C CA . CYS A 1 130 ? -13.746 -0.780 14.035 1.00 80.31 130 CYS A CA 1
ATOM 993 C C . CYS A 1 130 ? -12.960 -1.030 12.739 1.00 80.31 130 CYS A C 1
ATOM 995 O O . CYS A 1 130 ? -12.475 -0.090 12.117 1.00 80.31 130 CYS A O 1
ATOM 997 N N . TYR A 1 131 ? -12.799 -2.293 12.339 1.00 70.94 131 TYR A N 1
ATOM 998 C CA . TYR A 1 131 ? -11.921 -2.659 11.225 1.00 70.94 131 TYR A CA 1
ATOM 999 C C . TYR A 1 131 ? -12.373 -2.175 9.838 1.00 70.94 131 TYR A C 1
ATOM 1001 O O . TYR A 1 131 ? -11.575 -2.189 8.900 1.00 70.94 131 TYR A O 1
ATOM 1009 N N . THR A 1 132 ? -13.653 -1.828 9.696 1.00 73.69 132 THR A N 1
ATOM 1010 C CA . THR A 1 132 ? -14.274 -1.278 8.488 1.00 73.69 132 THR A CA 1
ATOM 1011 C C . THR A 1 132 ? -15.610 -0.622 8.854 1.00 73.69 132 THR A C 1
ATOM 1013 O O . THR A 1 132 ? -16.039 -0.661 10.009 1.00 73.69 132 THR A O 1
ATOM 1016 N N . THR A 1 133 ? -16.278 -0.023 7.871 1.00 81.75 133 THR A N 1
ATOM 1017 C CA . THR A 1 133 ? -17.636 0.519 8.017 1.00 81.75 133 THR A CA 1
ATOM 1018 C C . THR A 1 133 ? -18.667 -0.567 8.346 1.00 81.75 133 THR A C 1
ATOM 1020 O O . THR A 1 133 ? -18.488 -1.743 8.031 1.00 81.75 133 THR A O 1
ATOM 1023 N N . GLY A 1 134 ? -19.767 -0.184 8.980 1.00 85.62 134 GLY A N 1
ATOM 1024 C CA . GLY A 1 134 ? -20.830 -1.071 9.433 1.00 85.62 134 GLY A CA 1
ATOM 1025 C C . GLY A 1 134 ? -20.861 -1.250 10.948 1.00 85.62 134 GLY A C 1
ATOM 1026 O O . GLY A 1 134 ? -20.149 -0.583 11.699 1.00 85.62 134 GLY A O 1
ATOM 1027 N N . LEU A 1 135 ? -21.749 -2.142 11.383 1.00 90.81 135 LEU A N 1
ATOM 1028 C CA . LEU A 1 135 ? -21.900 -2.559 12.771 1.00 90.81 135 LEU A CA 1
ATOM 1029 C C . LEU A 1 135 ? -21.126 -3.855 12.974 1.00 90.81 135 LEU A C 1
ATOM 1031 O O . LEU A 1 135 ? -21.453 -4.853 12.336 1.00 90.81 135 LEU A O 1
ATOM 1035 N N . HIS A 1 136 ? -20.161 -3.847 13.886 1.00 90.25 136 HIS A N 1
ATOM 1036 C CA . HIS A 1 136 ? -19.341 -5.017 14.174 1.00 90.25 136 HIS A CA 1
ATOM 1037 C C . HIS A 1 136 ? -19.290 -5.303 15.664 1.00 90.25 136 HIS A C 1
ATOM 1039 O O . HIS A 1 136 ? -19.366 -4.397 16.495 1.00 90.25 136 HIS A O 1
ATOM 1045 N N . ALA A 1 137 ? -19.137 -6.579 15.996 1.00 92.00 137 ALA A N 1
ATOM 1046 C CA . ALA A 1 137 ? -19.020 -7.038 17.369 1.00 92.00 137 ALA A CA 1
ATOM 1047 C C . ALA A 1 137 ? -17.838 -7.996 17.530 1.00 92.00 137 ALA A C 1
ATOM 1049 O O . ALA A 1 137 ? -17.584 -8.819 16.656 1.00 92.00 137 ALA A O 1
ATOM 1050 N N . VAL A 1 138 ? -17.141 -7.923 18.662 1.00 90.56 138 VAL A N 1
ATOM 1051 C CA . VAL A 1 138 ? -16.089 -8.873 19.058 1.00 90.56 138 VAL A CA 1
ATOM 1052 C C . VAL A 1 138 ? -16.340 -9.365 20.478 1.00 90.56 138 VAL A C 1
ATOM 1054 O O . VAL A 1 138 ? -16.877 -8.626 21.306 1.00 90.56 138 VAL A O 1
ATOM 1057 N N . ASP A 1 139 ? -15.929 -10.595 20.779 1.00 92.50 139 ASP A N 1
ATOM 1058 C CA . ASP A 1 139 ? -15.910 -11.110 22.148 1.00 92.50 139 ASP A CA 1
ATOM 1059 C C . ASP A 1 139 ? -14.551 -10.809 22.794 1.00 92.50 139 ASP A C 1
ATOM 1061 O O . ASP A 1 139 ? -13.501 -11.290 22.367 1.00 92.50 139 ASP A O 1
ATOM 1065 N N . LEU A 1 140 ? -14.554 -10.005 23.855 1.00 90.88 140 LEU A N 1
ATOM 1066 C CA . LEU A 1 140 ? -13.339 -9.611 24.569 1.00 90.88 140 LEU A CA 1
ATOM 1067 C C . LEU A 1 140 ? -12.633 -10.796 25.240 1.00 90.88 140 LEU A C 1
ATOM 1069 O O . LEU A 1 140 ? -11.429 -10.730 25.508 1.00 90.88 140 LEU A O 1
ATOM 1073 N N . ARG A 1 141 ? -13.347 -11.900 25.489 1.00 88.56 141 ARG A N 1
ATOM 1074 C CA . ARG A 1 141 ? -12.767 -13.122 26.062 1.00 88.56 141 ARG A CA 1
ATOM 1075 C C . ARG A 1 141 ? -11.759 -13.773 25.120 1.00 88.56 141 ARG A C 1
ATOM 1077 O O . ARG A 1 141 ? -10.835 -14.433 25.601 1.00 88.56 141 ARG A O 1
ATOM 1084 N N . ASP A 1 142 ? -11.877 -13.529 23.817 1.00 82.12 142 ASP A N 1
ATOM 1085 C CA . ASP A 1 142 ? -10.985 -14.095 22.804 1.00 82.12 142 ASP A CA 1
ATOM 1086 C C . ASP A 1 142 ? -9.562 -13.532 22.897 1.00 82.12 142 ASP A C 1
ATOM 1088 O O . ASP A 1 142 ? -8.598 -14.222 22.569 1.00 82.12 142 ASP A O 1
ATOM 1092 N N . LEU A 1 143 ? -9.403 -12.313 23.424 1.00 77.06 143 LEU A N 1
ATOM 1093 C CA . LEU A 1 143 ? -8.100 -11.659 23.571 1.00 77.06 143 LEU A CA 1
ATOM 1094 C C . LEU A 1 143 ? -7.302 -12.176 24.783 1.00 77.06 143 LEU A C 1
ATOM 1096 O O . LEU A 1 143 ? -6.088 -11.988 24.843 1.00 77.06 143 LEU A O 1
ATOM 1100 N N . LYS A 1 144 ? -7.956 -12.859 25.738 1.00 80.25 144 LYS A N 1
ATOM 1101 C CA . LYS A 1 144 ? -7.348 -13.456 26.949 1.00 80.25 144 LYS A CA 1
ATOM 1102 C C . LYS A 1 144 ? -6.465 -12.491 27.761 1.00 80.25 144 LYS A C 1
ATOM 1104 O O . LYS A 1 144 ? -5.444 -12.898 28.313 1.00 80.25 144 LYS A O 1
ATOM 1109 N N . GLN A 1 145 ? -6.873 -11.226 27.874 1.00 83.81 145 GLN A N 1
ATOM 1110 C CA . GLN A 1 145 ? -6.118 -10.198 28.599 1.00 83.81 145 GLN A CA 1
ATOM 1111 C C . GLN A 1 145 ? -6.731 -9.856 29.948 1.00 83.81 145 GLN A C 1
ATOM 1113 O O . GLN A 1 145 ? -7.937 -9.651 30.062 1.00 83.81 145 GLN A O 1
ATOM 1118 N N . GLY A 1 146 ? -5.882 -9.720 30.968 1.00 84.19 146 GLY A N 1
ATOM 1119 C CA . GLY A 1 146 ? -6.326 -9.399 32.325 1.00 84.19 146 GLY A CA 1
ATOM 1120 C C . GLY A 1 146 ? -7.043 -8.049 32.436 1.00 84.19 146 GLY A C 1
ATOM 1121 O O . GLY A 1 146 ? -7.971 -7.929 33.227 1.00 84.19 146 GLY A O 1
ATOM 1122 N N . SER A 1 147 ? -6.680 -7.044 31.627 1.00 85.88 147 SER A N 1
ATOM 1123 C CA . SER A 1 147 ? -7.360 -5.733 31.603 1.00 85.88 147 SER A CA 1
ATOM 1124 C C . SER A 1 147 ? -8.709 -5.735 30.866 1.00 85.88 147 SER A C 1
ATOM 1126 O O . SER A 1 147 ? -9.416 -4.727 30.864 1.00 85.88 147 SER A O 1
ATOM 1128 N N . LEU A 1 148 ? -9.083 -6.875 30.277 1.00 88.94 148 LEU A N 1
ATOM 1129 C CA . LEU A 1 148 ? -10.357 -7.115 29.596 1.00 88.94 148 LEU A CA 1
ATOM 1130 C C . LEU A 1 148 ? -11.256 -8.096 30.369 1.00 88.94 148 LEU A C 1
ATOM 1132 O O . LEU A 1 148 ? -12.148 -8.716 29.797 1.00 88.94 148 LEU A O 1
ATOM 1136 N N . GLN A 1 149 ? -11.007 -8.278 31.670 1.00 88.50 149 GLN A N 1
ATOM 1137 C CA . GLN A 1 149 ? -11.725 -9.232 32.517 1.00 88.50 149 GLN A CA 1
ATOM 1138 C C . GLN A 1 149 ? -12.169 -8.599 33.838 1.00 88.50 149 GLN A C 1
ATOM 1140 O O . GLN A 1 149 ? -11.470 -7.769 34.419 1.00 88.50 149 GLN A O 1
ATOM 1145 N N . GLY A 1 150 ? -13.312 -9.055 34.354 1.00 89.62 150 GLY A N 1
ATOM 1146 C CA . GLY A 1 150 ? -13.853 -8.604 35.636 1.00 89.62 150 GLY A CA 1
ATOM 1147 C C . GLY A 1 150 ? -14.287 -7.136 35.628 1.00 89.62 150 GLY A C 1
ATOM 1148 O O . GLY A 1 150 ? -14.531 -6.550 34.578 1.00 89.62 150 GLY A O 1
ATOM 1149 N N . VAL A 1 151 ? -14.404 -6.544 36.818 1.00 94.44 151 VAL A N 1
ATOM 1150 C CA . VAL A 1 151 ? -14.905 -5.173 36.988 1.00 94.44 151 VAL A CA 1
ATOM 1151 C C . VAL A 1 151 ? -13.765 -4.169 36.861 1.00 94.44 151 VAL A C 1
ATOM 1153 O O . VAL A 1 151 ? -12.909 -4.106 37.744 1.00 94.44 151 VAL A O 1
ATOM 1156 N N . GLN A 1 152 ? -13.757 -3.374 35.789 1.00 91.50 152 GLN A N 1
ATOM 1157 C CA . GLN A 1 152 ? -12.693 -2.400 35.513 1.00 91.50 152 GLN A CA 1
ATOM 1158 C C . GLN A 1 152 ? -13.248 -1.073 34.982 1.00 91.50 152 GLN A C 1
ATOM 1160 O O . GLN A 1 152 ? -14.336 -1.057 34.400 1.00 91.50 152 GLN A O 1
ATOM 1165 N N . PRO A 1 153 ? -12.539 0.055 35.186 1.00 93.75 153 PRO A N 1
ATOM 1166 C CA . PRO A 1 153 ? -12.842 1.285 34.466 1.00 93.75 153 PRO A CA 1
ATOM 1167 C C . PRO A 1 153 ? -12.648 1.091 32.959 1.00 93.75 153 PRO A C 1
ATOM 1169 O O . PRO A 1 153 ? -11.900 0.208 32.534 1.00 93.75 153 PRO A O 1
ATOM 1172 N N . ILE A 1 154 ? -13.314 1.930 32.168 1.00 95.06 154 ILE A N 1
ATOM 1173 C CA . ILE A 1 154 ? -13.236 1.878 30.707 1.00 95.06 154 ILE A CA 1
ATOM 1174 C C . ILE A 1 154 ? -12.317 2.973 30.180 1.00 95.06 154 ILE A C 1
ATOM 1176 O O . ILE A 1 154 ? -12.465 4.149 30.503 1.00 95.06 154 ILE A O 1
ATOM 1180 N N . GLU A 1 155 ? -11.384 2.587 29.325 1.00 95.19 155 GLU A N 1
ATOM 1181 C CA . GLU A 1 155 ? -10.621 3.478 28.465 1.00 95.19 155 GLU A CA 1
ATOM 1182 C C . GLU A 1 155 ? -10.840 3.056 27.018 1.00 95.19 155 GLU A C 1
ATOM 1184 O O . GLU A 1 155 ? -10.517 1.927 26.645 1.00 95.19 155 GLU A O 1
ATOM 1189 N N . LEU A 1 156 ? -11.374 3.975 26.216 1.00 95.06 156 LEU A N 1
ATOM 1190 C CA . LEU A 1 156 ? -11.415 3.829 24.770 1.00 95.06 156 LEU A CA 1
ATOM 1191 C C . LEU A 1 156 ? -10.258 4.607 24.163 1.00 95.06 156 LEU A C 1
ATOM 1193 O O . LEU A 1 156 ? -9.968 5.738 24.563 1.00 95.06 156 LEU A O 1
ATOM 1197 N N . ARG A 1 157 ? -9.622 4.006 23.166 1.00 92.62 157 ARG A N 1
ATOM 1198 C CA . ARG A 1 157 ? -8.539 4.610 22.400 1.00 92.62 157 ARG A CA 1
ATOM 1199 C C . ARG A 1 157 ? -8.799 4.373 20.926 1.00 92.62 157 ARG A C 1
ATOM 1201 O O . ARG A 1 157 ? -9.000 3.234 20.526 1.00 92.62 157 ARG A O 1
ATOM 1208 N N . LEU A 1 158 ? -8.786 5.432 20.132 1.00 90.88 158 LEU A N 1
ATOM 1209 C CA . LEU A 1 158 ? -8.887 5.346 18.683 1.00 90.88 158 LEU A CA 1
ATOM 1210 C C . LEU A 1 158 ? -7.543 5.733 18.076 1.00 90.88 158 LEU A C 1
ATOM 1212 O O . LEU A 1 158 ? -7.003 6.791 18.404 1.00 90.88 158 LEU A O 1
ATOM 1216 N N . THR A 1 159 ? -7.005 4.880 17.211 1.00 85.44 159 THR A N 1
ATOM 1217 C CA . THR A 1 159 ? -5.746 5.125 16.496 1.00 85.44 159 THR A CA 1
ATOM 1218 C C . THR A 1 159 ? -6.023 5.197 15.006 1.00 85.44 159 THR A C 1
ATOM 1220 O O . THR A 1 159 ? -6.643 4.292 14.464 1.00 85.44 159 THR A O 1
ATOM 1223 N N . PHE A 1 160 ? -5.539 6.239 14.340 1.00 80.75 160 PHE A N 1
ATOM 1224 C CA . PHE A 1 160 ? -5.808 6.518 12.933 1.00 80.75 160 PHE A CA 1
ATOM 1225 C C . PHE A 1 160 ? -4.520 6.595 12.124 1.00 80.75 160 PHE A C 1
ATOM 1227 O O . PHE A 1 160 ? -3.493 7.030 12.649 1.00 80.75 160 PHE A O 1
ATOM 1234 N N . LEU A 1 161 ? -4.590 6.266 10.831 1.00 77.00 161 LEU A N 1
ATOM 1235 C CA . LEU A 1 161 ? -3.560 6.689 9.879 1.00 77.00 161 LEU A CA 1
ATOM 1236 C C . LEU A 1 161 ? -3.814 8.136 9.457 1.00 77.00 161 LEU A C 1
ATOM 1238 O O . LEU A 1 161 ? -4.904 8.472 8.994 1.00 77.00 161 LEU A O 1
ATOM 1242 N N . ASN A 1 162 ? -2.785 8.974 9.567 1.00 75.62 162 ASN A N 1
ATOM 1243 C CA . ASN A 1 162 ? -2.825 10.364 9.127 1.00 75.62 162 ASN A CA 1
ATOM 1244 C C . ASN A 1 162 ? -2.717 10.451 7.599 1.00 75.62 162 ASN A C 1
ATOM 1246 O O . ASN A 1 162 ? -1.640 10.676 7.041 1.00 75.62 162 ASN A O 1
ATOM 1250 N N . THR A 1 163 ? -3.850 10.265 6.922 1.00 70.31 163 THR A N 1
ATOM 1251 C CA . THR A 1 163 ? -3.961 10.313 5.456 1.00 70.31 163 THR A CA 1
ATOM 1252 C C . THR A 1 163 ? -4.664 11.566 4.940 1.00 70.31 163 THR A C 1
ATOM 1254 O O . THR A 1 163 ? -4.693 11.782 3.730 1.00 70.31 163 THR A O 1
ATOM 1257 N N . GLY A 1 164 ? -5.204 12.407 5.827 1.00 74.81 164 GLY A N 1
ATOM 1258 C CA . GLY A 1 164 ? -6.031 13.559 5.458 1.00 74.81 164 GLY A CA 1
ATOM 1259 C C . GLY A 1 164 ? -7.516 13.227 5.278 1.00 74.81 164 GLY A C 1
ATOM 1260 O O . GLY A 1 164 ? -8.277 14.082 4.843 1.00 74.81 164 GLY A O 1
ATOM 1261 N N . ALA A 1 165 ? -7.935 11.989 5.561 1.00 77.12 165 ALA A N 1
ATOM 1262 C CA . ALA A 1 165 ? -9.325 11.560 5.432 1.00 77.12 165 ALA A CA 1
ATOM 1263 C C . ALA A 1 165 ? -10.065 11.573 6.772 1.00 77.12 165 ALA A C 1
ATOM 1265 O O . ALA A 1 165 ? -9.452 11.646 7.845 1.00 77.12 165 ALA A O 1
ATOM 1266 N N . ARG A 1 166 ? -11.395 11.459 6.700 1.00 85.50 166 ARG A N 1
ATOM 1267 C CA . ARG A 1 166 ? -12.263 11.362 7.875 1.00 85.50 166 ARG A CA 1
ATOM 1268 C C . ARG A 1 166 ? -12.707 9.935 8.190 1.00 85.50 166 ARG A C 1
ATOM 1270 O O . ARG A 1 166 ? -12.777 9.075 7.313 1.00 85.50 166 ARG A O 1
ATOM 1277 N N . VAL A 1 167 ? -13.057 9.708 9.447 1.00 85.88 167 VAL A N 1
ATOM 1278 C CA . VAL A 1 167 ? -13.757 8.518 9.941 1.00 85.88 167 VAL A CA 1
ATOM 1279 C C . VAL A 1 167 ? -14.951 8.995 10.755 1.00 85.88 167 VAL A C 1
ATOM 1281 O O . VAL A 1 167 ? -14.815 9.929 11.542 1.00 85.88 167 VAL A O 1
ATOM 1284 N N . VAL A 1 168 ? -16.112 8.380 10.555 1.00 90.44 168 VAL A N 1
ATOM 1285 C CA . VAL A 1 168 ? -17.340 8.698 11.281 1.00 90.44 168 VAL A CA 1
ATOM 1286 C C . VAL A 1 168 ? -17.767 7.488 12.100 1.00 90.44 168 VAL A C 1
ATOM 1288 O O . VAL A 1 168 ? -17.939 6.388 11.568 1.00 90.44 168 VAL A O 1
ATOM 1291 N N . VAL A 1 169 ? -17.896 7.697 13.406 1.00 92.00 169 VAL A N 1
ATOM 1292 C CA . VAL A 1 169 ? -18.257 6.674 14.389 1.00 92.00 169 VAL A CA 1
ATOM 1293 C C . VAL A 1 169 ? -19.553 7.096 15.053 1.00 92.00 169 VAL A C 1
ATOM 1295 O O . VAL A 1 169 ? -19.649 8.202 15.575 1.00 92.00 169 VAL A O 1
ATOM 1298 N N . ASP A 1 170 ? -20.536 6.211 15.009 1.00 91.75 170 ASP A N 1
ATOM 1299 C CA . ASP A 1 170 ? -21.850 6.421 15.614 1.00 91.75 170 ASP A CA 1
ATOM 1300 C C . ASP A 1 170 ? -21.808 5.994 17.083 1.00 91.75 170 ASP A C 1
ATOM 1302 O O . ASP A 1 170 ? -22.064 6.785 17.985 1.00 91.75 170 ASP A O 1
ATOM 1306 N N . GLU A 1 171 ? -21.338 4.773 17.362 1.00 92.12 171 GLU A N 1
ATOM 1307 C CA . GLU A 1 171 ? -21.361 4.273 18.734 1.00 92.12 171 GLU A CA 1
ATOM 1308 C C . GLU A 1 171 ? -20.328 3.202 19.060 1.00 92.12 171 GLU A C 1
ATOM 1310 O O . GLU A 1 171 ? -19.881 2.445 18.195 1.00 92.12 171 GLU A O 1
ATOM 1315 N N . VAL A 1 172 ? -20.014 3.107 20.355 1.00 95.12 172 VAL A N 1
ATOM 1316 C CA . VAL A 1 172 ? -19.286 1.994 20.974 1.00 95.12 172 VAL A CA 1
ATOM 1317 C C . VAL A 1 172 ? -20.045 1.530 22.216 1.00 95.12 172 VAL A C 1
ATOM 1319 O O . VAL A 1 172 ? -20.355 2.329 23.096 1.00 95.12 172 VAL A O 1
ATOM 1322 N N . ARG A 1 173 ? -20.336 0.231 22.329 1.00 96.31 173 ARG A N 1
ATOM 1323 C CA . ARG A 1 173 ? -21.088 -0.355 23.448 1.00 96.31 173 ARG A CA 1
ATOM 1324 C C . ARG A 1 173 ? -20.409 -1.602 24.000 1.00 96.31 173 ARG A C 1
ATOM 1326 O O . ARG A 1 173 ? -19.859 -2.401 23.248 1.00 96.31 173 ARG A O 1
ATOM 1333 N N . LEU A 1 174 ? -20.534 -1.808 25.310 1.00 97.44 174 LEU A N 1
ATOM 1334 C CA . LEU A 1 174 ? -20.246 -3.088 25.961 1.00 97.44 174 LEU A CA 1
ATOM 1335 C C . LEU A 1 174 ? -21.554 -3.747 26.372 1.00 97.44 174 LEU A C 1
ATOM 1337 O O . LEU A 1 174 ? -22.346 -3.164 27.122 1.00 97.44 174 LEU A O 1
ATOM 1341 N N . VAL A 1 175 ? -21.789 -4.956 25.870 1.00 97.56 175 VAL A N 1
ATOM 1342 C CA . VAL A 1 175 ? -23.081 -5.637 25.985 1.00 97.56 175 VAL A CA 1
ATOM 1343 C C . VAL A 1 175 ? -22.925 -7.076 26.471 1.00 97.56 175 VAL A C 1
ATOM 1345 O O . VAL A 1 175 ? -21.914 -7.735 26.247 1.00 97.56 175 VAL A O 1
ATOM 1348 N N . GLU A 1 176 ? -23.941 -7.559 27.181 1.00 96.94 176 GLU A N 1
ATOM 1349 C CA . GLU A 1 176 ? -23.996 -8.917 27.739 1.00 96.94 176 GLU A CA 1
ATOM 1350 C C . GLU A 1 176 ? -24.367 -9.962 26.680 1.00 96.94 176 GLU A C 1
ATOM 1352 O O . GLU A 1 176 ? -23.957 -11.117 26.753 1.00 96.94 176 GLU A O 1
ATOM 1357 N N . SER A 1 177 ? -25.151 -9.555 25.683 1.00 96.19 177 SER A N 1
ATOM 1358 C CA . SER A 1 177 ? -25.599 -10.405 24.580 1.00 96.19 177 SER A CA 1
ATOM 1359 C C . SER A 1 177 ? -25.764 -9.593 23.299 1.00 96.19 177 SER A C 1
ATOM 1361 O O . SER A 1 177 ? -26.090 -8.400 23.344 1.00 96.19 177 SER A O 1
ATOM 1363 N N . LEU A 1 178 ? -25.548 -10.248 22.160 1.00 96.56 178 LEU A N 1
ATOM 1364 C CA . LEU A 1 178 ? -25.722 -9.651 20.839 1.00 96.56 178 LEU A CA 1
ATOM 1365 C C . LEU A 1 178 ? -27.193 -9.700 20.409 1.00 96.56 178 LEU A C 1
ATOM 1367 O O . LEU A 1 178 ? -27.890 -10.694 20.617 1.00 96.56 178 LEU A O 1
ATOM 1371 N N . THR A 1 179 ? -27.674 -8.618 19.802 1.00 96.31 179 THR A N 1
ATOM 1372 C CA . THR A 1 179 ? -28.937 -8.611 19.052 1.00 96.31 179 THR A CA 1
ATOM 1373 C C . THR A 1 179 ? -28.757 -9.325 17.706 1.00 96.31 179 THR A C 1
ATOM 1375 O O . THR A 1 179 ? -27.622 -9.529 17.280 1.00 96.31 179 THR A O 1
ATOM 1378 N N . PRO A 1 180 ? -29.836 -9.677 16.979 1.00 96.19 180 PRO A N 1
ATOM 1379 C CA . PRO A 1 180 ? -29.704 -10.273 15.647 1.00 96.19 180 PRO A CA 1
ATOM 1380 C C . PRO A 1 180 ? -28.890 -9.425 14.655 1.00 96.19 180 PRO A C 1
ATOM 1382 O O . PRO A 1 180 ? -28.165 -9.984 13.839 1.00 96.19 180 PRO A O 1
ATOM 1385 N N . GLU A 1 181 ? -28.982 -8.093 14.739 1.00 94.00 181 GLU A N 1
ATOM 1386 C CA . GLU A 1 181 ? -28.216 -7.179 13.879 1.00 94.00 181 GLU A CA 1
ATOM 1387 C C . GLU A 1 181 ? -26.720 -7.214 14.224 1.00 94.00 181 GLU A C 1
ATOM 1389 O O . GLU A 1 181 ? -25.879 -7.376 13.347 1.00 94.00 181 GLU A O 1
ATOM 1394 N N . GLU A 1 182 ? -26.376 -7.147 15.511 1.00 94.81 182 GLU A N 1
ATOM 1395 C CA . GLU A 1 182 ? -24.979 -7.206 15.966 1.00 94.81 182 GLU A CA 1
ATOM 1396 C C . GLU A 1 182 ? -24.365 -8.593 15.757 1.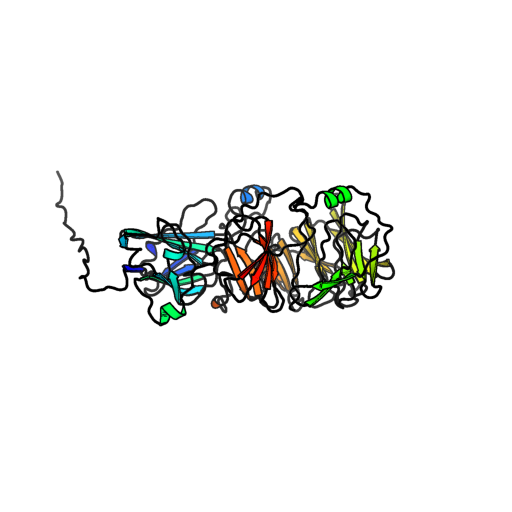00 94.81 182 GLU A C 1
ATOM 1398 O O . GLU A 1 182 ? -23.178 -8.713 15.474 1.00 94.81 182 GLU A O 1
ATOM 1403 N N . GLN A 1 183 ? -25.177 -9.648 15.863 1.00 94.12 183 GLN A N 1
ATOM 1404 C CA . GLN A 1 183 ? -24.755 -11.019 15.598 1.00 94.12 183 GLN A CA 1
ATOM 1405 C C . GLN A 1 183 ? -24.375 -11.219 14.126 1.00 94.12 183 GLN A C 1
ATOM 1407 O O . GLN A 1 183 ? -23.479 -12.012 13.843 1.00 94.12 183 GLN A O 1
ATOM 1412 N N . ALA A 1 184 ? -25.023 -10.505 13.199 1.00 88.19 184 ALA A N 1
ATOM 1413 C CA . ALA A 1 184 ? -24.662 -10.525 11.782 1.00 88.19 184 ALA A CA 1
ATOM 1414 C C . ALA A 1 184 ? -23.298 -9.859 11.519 1.00 88.19 184 ALA A C 1
ATOM 1416 O O . ALA A 1 184 ? -22.580 -10.278 10.616 1.00 88.19 184 ALA A O 1
ATOM 1417 N N . GLY A 1 185 ? -22.934 -8.864 12.334 1.00 84.12 185 GLY A N 1
ATOM 1418 C CA . GLY A 1 185 ? -21.623 -8.209 12.337 1.00 84.12 185 GLY A CA 1
ATOM 1419 C C . GLY A 1 185 ? -20.600 -8.840 13.287 1.00 84.12 185 GLY A C 1
ATOM 1420 O O . GLY A 1 185 ? -19.549 -8.251 13.542 1.00 84.12 185 GLY A O 1
ATOM 1421 N N . PHE A 1 186 ? -20.898 -10.003 13.872 1.00 88.56 186 PHE A N 1
ATOM 1422 C CA . PHE A 1 186 ? -20.000 -10.632 14.832 1.00 88.56 186 PHE A CA 1
ATOM 1423 C C . PHE A 1 186 ? -18.751 -11.178 14.141 1.00 88.56 186 PHE A C 1
ATOM 1425 O O . PHE A 1 186 ? -18.812 -12.063 13.286 1.00 88.56 186 PHE A O 1
ATOM 1432 N N . ILE A 1 187 ? -17.601 -10.682 14.576 1.00 80.81 187 ILE A N 1
ATOM 1433 C CA . ILE A 1 187 ? -16.291 -11.171 14.189 1.00 80.81 187 ILE A CA 1
ATOM 1434 C C . ILE A 1 187 ? -15.917 -12.264 15.185 1.00 80.81 187 ILE A C 1
ATOM 1436 O O . ILE A 1 187 ? -15.724 -12.006 16.373 1.00 80.81 187 ILE A O 1
ATOM 1440 N N . SER A 1 188 ? -15.826 -13.494 14.682 1.00 77.69 188 SER A N 1
ATOM 1441 C CA . SER A 1 188 ? -15.420 -14.661 15.474 1.00 77.69 188 SER A CA 1
ATOM 1442 C C . SER A 1 188 ? -14.050 -14.490 16.143 1.00 77.69 188 SER A C 1
ATOM 1444 O O . SER A 1 188 ? -13.275 -13.600 15.787 1.00 77.69 188 SER A O 1
ATOM 1446 N N . ALA A 1 189 ? -13.723 -15.375 17.085 1.00 74.38 189 ALA A N 1
ATOM 1447 C CA . ALA A 1 189 ? -12.395 -15.432 17.678 1.00 74.38 189 ALA A CA 1
ATOM 1448 C C . ALA A 1 189 ? -11.317 -15.468 16.596 1.00 74.38 189 ALA A C 1
ATOM 1450 O O . ALA A 1 189 ? -11.393 -16.245 15.639 1.00 74.38 189 ALA A O 1
ATOM 1451 N N . GLY A 1 190 ? -10.307 -14.616 16.757 1.00 64.44 190 GLY A N 1
ATOM 1452 C CA . GLY A 1 190 ? -9.200 -14.618 15.825 1.00 64.44 190 GLY A CA 1
ATOM 1453 C C . GLY A 1 190 ? -8.381 -15.901 15.930 1.00 64.44 190 GLY A C 1
ATOM 1454 O O . GLY A 1 190 ? -8.301 -16.515 16.995 1.00 64.44 190 GLY A O 1
ATOM 1455 N N . LEU A 1 191 ? -7.729 -16.293 14.838 1.00 62.31 191 LEU A N 1
ATOM 1456 C CA . LEU A 1 191 ? -6.798 -17.411 14.892 1.00 62.31 191 LEU A CA 1
ATOM 1457 C C . LEU A 1 191 ? -5.593 -17.089 15.780 1.00 62.31 191 LEU A C 1
ATOM 1459 O O . LEU A 1 191 ? -4.921 -16.072 15.595 1.00 62.31 191 LEU A O 1
ATOM 1463 N N . ASP A 1 192 ? -5.293 -18.001 16.700 1.00 62.47 192 ASP A N 1
ATOM 1464 C CA . ASP A 1 192 ? -4.094 -17.959 17.532 1.00 62.47 192 ASP A CA 1
ATOM 1465 C C . ASP A 1 192 ? -2.955 -18.703 16.825 1.00 62.47 192 ASP A C 1
ATOM 1467 O O . ASP A 1 192 ? -2.933 -19.939 16.755 1.00 62.47 192 ASP A O 1
ATOM 1471 N N . LEU A 1 193 ? -2.010 -17.947 16.262 1.00 57.75 193 LEU A N 1
ATOM 1472 C CA . LEU A 1 193 ? -0.797 -18.517 15.692 1.00 57.75 193 LEU A CA 1
ATOM 1473 C C . LEU A 1 193 ? 0.122 -18.937 16.834 1.00 57.75 193 LEU A C 1
ATOM 1475 O O . LEU A 1 193 ? 0.744 -18.112 17.504 1.00 57.75 193 LEU A O 1
ATOM 1479 N N . ARG A 1 194 ? 0.234 -20.249 17.048 1.00 53.88 194 ARG A N 1
ATOM 1480 C CA . ARG A 1 194 ? 1.168 -20.776 18.041 1.00 53.88 194 ARG A CA 1
ATOM 1481 C C . ARG A 1 194 ? 2.587 -20.362 17.665 1.00 53.88 194 ARG A C 1
ATOM 1483 O O . ARG A 1 194 ? 3.047 -20.622 16.553 1.00 53.88 194 ARG A O 1
ATOM 1490 N N . LEU A 1 195 ? 3.295 -19.778 18.631 1.00 53.41 195 LEU A N 1
ATOM 1491 C CA . LEU A 1 195 ? 4.749 -19.655 18.597 1.00 53.41 195 LEU A CA 1
ATOM 1492 C C . LEU A 1 195 ? 5.344 -21.057 18.459 1.00 53.41 195 LEU A C 1
ATOM 1494 O O . LEU A 1 195 ? 5.496 -21.784 19.443 1.00 53.41 195 LEU A O 1
ATOM 1498 N N . GLU A 1 196 ? 5.687 -21.446 17.237 1.00 45.50 196 GLU A N 1
ATOM 1499 C CA . GLU A 1 196 ? 6.552 -22.597 17.035 1.00 45.50 196 GLU A CA 1
ATOM 1500 C C . GLU A 1 196 ? 7.954 -22.196 17.471 1.00 45.50 196 GLU A C 1
ATOM 1502 O O . GLU A 1 196 ? 8.708 -21.567 16.733 1.00 45.50 196 GLU A O 1
ATOM 1507 N N . ARG A 1 197 ? 8.302 -22.569 18.701 1.00 46.19 197 ARG A N 1
ATOM 1508 C CA . ARG A 1 197 ? 9.680 -22.555 19.198 1.00 46.19 197 ARG A CA 1
ATOM 1509 C C . ARG A 1 197 ? 10.428 -23.767 18.654 1.00 46.19 197 ARG A C 1
ATOM 1511 O O . ARG A 1 197 ? 10.948 -24.574 19.420 1.00 46.19 197 ARG A O 1
ATOM 1518 N N . LEU A 1 198 ? 10.397 -23.951 17.338 1.00 44.44 198 LEU A N 1
ATOM 1519 C CA . LEU A 1 198 ? 11.298 -24.905 16.718 1.00 44.44 198 LEU A CA 1
ATOM 1520 C C . LEU A 1 198 ? 12.690 -24.307 16.875 1.00 44.44 198 LEU A C 1
ATOM 1522 O O . LEU A 1 198 ? 12.985 -23.265 16.293 1.00 44.44 198 LEU A O 1
ATOM 1526 N N . GLU A 1 199 ? 13.504 -24.931 17.725 1.00 43.38 199 GLU A N 1
ATOM 1527 C CA . GLU A 1 199 ? 14.923 -24.611 17.795 1.00 43.38 199 GLU A CA 1
ATOM 1528 C C . GLU A 1 199 ? 15.477 -24.752 16.373 1.00 43.38 199 GLU A C 1
ATOM 1530 O O . GLU A 1 199 ? 15.334 -25.832 15.785 1.00 43.38 199 GLU A O 1
ATOM 1535 N N . PRO A 1 200 ? 16.027 -23.678 15.779 1.00 42.97 200 PRO A N 1
ATOM 1536 C CA . PRO A 1 200 ? 16.579 -23.745 14.440 1.00 42.97 200 PRO A CA 1
ATOM 1537 C C . PRO A 1 200 ? 17.717 -24.762 14.456 1.00 42.97 200 PRO A C 1
ATOM 1539 O O . PRO A 1 200 ? 18.801 -24.507 14.978 1.00 42.97 200 PRO A O 1
ATOM 1542 N N . GLN A 1 201 ? 17.450 -25.946 13.912 1.00 40.53 201 GLN A N 1
ATOM 1543 C CA . GLN A 1 201 ? 18.473 -26.953 13.701 1.00 40.53 201 GLN A CA 1
ATOM 1544 C C . GLN A 1 201 ? 19.326 -26.469 12.528 1.00 40.53 201 GLN A C 1
ATOM 1546 O O . GLN A 1 201 ? 18.764 -26.180 11.464 1.00 40.53 201 GLN A O 1
ATOM 1551 N N . PRO A 1 202 ? 20.658 -26.362 12.677 1.00 40.38 202 PRO A N 1
ATOM 1552 C CA . PRO A 1 202 ? 21.536 -26.097 11.549 1.00 40.38 202 PRO A CA 1
ATOM 1553 C C . PRO A 1 202 ? 21.195 -27.081 10.432 1.00 40.38 202 PRO A C 1
ATOM 1555 O O . PRO A 1 202 ? 21.221 -28.289 10.637 1.00 40.38 202 PRO A O 1
ATOM 1558 N N . TYR A 1 203 ? 20.807 -26.555 9.273 1.00 45.88 203 TYR A N 1
ATOM 1559 C CA . TYR A 1 203 ? 20.495 -27.344 8.082 1.00 45.88 203 TYR A CA 1
ATOM 1560 C C . TYR A 1 203 ? 19.309 -28.317 8.198 1.00 45.88 203 TYR A C 1
ATOM 1562 O O . TYR A 1 203 ? 19.010 -28.948 7.199 1.00 45.88 203 TYR A O 1
ATOM 1570 N N . HIS A 1 204 ? 18.596 -28.423 9.328 1.00 47.56 204 HIS A N 1
ATOM 1571 C CA . HIS A 1 204 ? 17.448 -29.334 9.503 1.00 47.56 204 HIS A CA 1
ATOM 1572 C C . HIS A 1 204 ? 17.704 -30.768 8.977 1.00 47.56 204 HIS A C 1
ATOM 1574 O O . HIS A 1 204 ? 16.936 -31.266 8.161 1.00 47.56 204 HIS A O 1
ATOM 1580 N N . GLU A 1 205 ? 18.794 -31.417 9.411 1.00 46.25 205 GLU A N 1
ATOM 1581 C CA . GLU A 1 205 ? 19.231 -32.749 8.929 1.00 46.25 205 GLU A CA 1
ATOM 1582 C C . GLU A 1 205 ? 19.722 -32.781 7.457 1.00 46.25 205 GLU A C 1
ATOM 1584 O O . GLU A 1 205 ? 19.871 -33.841 6.844 1.00 46.25 205 GLU A O 1
ATOM 1589 N N . LEU A 1 206 ? 20.000 -31.612 6.861 1.00 43.72 206 LEU A N 1
ATOM 1590 C CA . LEU A 1 206 ? 20.560 -31.458 5.511 1.00 43.72 206 LEU A CA 1
ATOM 1591 C C . LEU A 1 206 ? 22.076 -31.178 5.519 1.00 43.72 206 LEU A C 1
ATOM 1593 O O . LEU A 1 206 ? 22.593 -30.551 4.593 1.00 43.72 206 LEU A O 1
ATOM 1597 N N . GLU A 1 207 ? 22.834 -31.645 6.515 1.00 55.38 207 GLU A N 1
ATOM 1598 C CA . GLU A 1 207 ? 24.292 -31.435 6.614 1.00 55.38 207 GLU A CA 1
ATOM 1599 C C . GLU A 1 207 ? 25.033 -32.000 5.394 1.00 55.38 207 GLU A C 1
ATOM 1601 O O . GLU A 1 207 ? 26.019 -31.435 4.919 1.00 55.38 207 GLU A O 1
ATOM 1606 N N . ALA A 1 208 ? 24.521 -33.094 4.824 1.00 48.78 208 ALA A N 1
ATOM 1607 C CA . ALA A 1 208 ? 25.033 -33.667 3.582 1.00 48.78 208 ALA A CA 1
ATOM 1608 C C . ALA A 1 208 ? 24.835 -32.740 2.366 1.00 48.78 208 ALA A C 1
ATOM 1610 O O . ALA A 1 208 ? 25.575 -32.835 1.383 1.00 48.78 208 ALA A O 1
ATOM 1611 N N . LEU A 1 209 ? 23.837 -31.856 2.417 1.00 39.09 209 LEU A N 1
ATOM 1612 C CA . LEU A 1 209 ? 23.536 -30.870 1.386 1.00 39.09 209 LEU A CA 1
ATOM 1613 C C . LEU A 1 209 ? 24.397 -29.609 1.555 1.00 39.09 209 LEU A C 1
ATOM 1615 O O . LEU A 1 209 ? 24.922 -29.105 0.566 1.00 39.09 209 LEU A O 1
ATOM 1619 N N . ASP A 1 210 ? 24.626 -29.155 2.790 1.00 42.56 210 ASP A N 1
ATOM 1620 C CA . ASP A 1 210 ? 25.568 -28.063 3.089 1.00 42.56 210 ASP A CA 1
ATOM 1621 C C . ASP A 1 210 ? 27.018 -28.449 2.763 1.00 42.56 210 ASP A C 1
ATOM 1623 O O . ASP A 1 210 ? 27.748 -27.693 2.119 1.00 42.56 210 ASP A O 1
ATOM 1627 N N . ALA A 1 211 ? 27.406 -29.697 3.045 1.00 50.62 211 ALA A N 1
ATOM 1628 C CA . ALA A 1 211 ? 28.687 -30.251 2.605 1.00 50.62 211 ALA A CA 1
ATOM 1629 C C . ALA A 1 211 ? 28.857 -30.216 1.069 1.00 50.62 211 ALA A C 1
ATOM 1631 O O . ALA A 1 211 ? 29.983 -30.186 0.569 1.00 50.62 211 ALA A O 1
ATOM 1632 N N . ARG A 1 212 ? 27.750 -30.180 0.308 1.00 42.00 212 ARG A N 1
ATOM 1633 C CA . ARG A 1 212 ? 27.742 -29.960 -1.150 1.00 42.00 212 ARG A CA 1
ATOM 1634 C C . ARG A 1 212 ? 27.644 -28.483 -1.543 1.00 42.00 212 ARG A C 1
ATOM 1636 O O . ARG A 1 212 ? 28.036 -28.159 -2.658 1.00 42.00 212 ARG A O 1
ATOM 1643 N N . ALA A 1 213 ? 27.182 -27.586 -0.673 1.00 38.97 213 ALA A N 1
ATOM 1644 C CA . ALA A 1 213 ? 27.117 -26.144 -0.938 1.00 38.97 213 ALA A CA 1
ATOM 1645 C C . ALA A 1 213 ? 28.512 -25.500 -1.059 1.00 38.97 213 ALA A C 1
ATOM 1647 O O . ALA A 1 213 ? 28.676 -24.492 -1.751 1.00 38.97 213 ALA A O 1
ATOM 1648 N N . GLY A 1 214 ? 29.527 -26.116 -0.440 1.00 37.16 214 GLY A N 1
ATOM 1649 C CA . GLY A 1 214 ? 30.944 -25.791 -0.637 1.00 37.16 214 GLY A CA 1
ATOM 1650 C C . GLY A 1 214 ? 31.569 -26.378 -1.911 1.00 37.16 214 GLY A C 1
ATOM 1651 O O . GLY A 1 214 ? 32.718 -26.057 -2.223 1.00 37.16 214 GLY A O 1
ATOM 1652 N N . ALA A 1 215 ? 30.854 -27.228 -2.659 1.00 38.34 215 ALA A N 1
ATOM 1653 C CA . ALA A 1 215 ? 31.349 -27.736 -3.931 1.00 38.34 215 ALA A CA 1
ATOM 1654 C C . ALA A 1 215 ? 31.404 -26.594 -4.966 1.00 38.34 215 ALA A C 1
ATOM 1656 O O . ALA A 1 215 ? 30.500 -25.753 -5.003 1.00 38.34 215 ALA A O 1
ATOM 1657 N N . PRO A 1 216 ? 32.438 -26.546 -5.827 1.00 38.66 216 PRO A N 1
ATOM 1658 C CA . PRO A 1 216 ? 32.495 -25.583 -6.917 1.00 38.66 216 PRO A CA 1
ATOM 1659 C C . PRO A 1 216 ? 31.205 -25.642 -7.734 1.00 38.66 216 PRO A C 1
ATOM 1661 O O . PRO A 1 216 ? 30.773 -26.728 -8.129 1.00 38.66 216 PRO A O 1
ATOM 1664 N N . VAL A 1 217 ? 30.598 -24.480 -7.990 1.00 40.56 217 VAL A N 1
ATOM 1665 C CA . VAL A 1 217 ? 29.439 -24.376 -8.880 1.00 40.56 217 VAL A CA 1
ATOM 1666 C C . VAL A 1 217 ? 29.847 -24.959 -10.227 1.00 40.56 217 VAL A C 1
ATOM 1668 O O . VAL A 1 217 ? 30.699 -24.408 -10.925 1.00 40.56 217 VAL A O 1
ATOM 1671 N N . ARG A 1 218 ? 29.258 -26.101 -10.572 1.00 38.53 218 ARG A N 1
ATOM 1672 C CA . ARG A 1 218 ? 29.440 -26.722 -11.878 1.00 38.53 218 ARG A CA 1
ATOM 1673 C C . ARG A 1 218 ? 28.584 -25.973 -12.889 1.00 38.53 218 ARG A C 1
ATOM 1675 O O . ARG A 1 218 ? 27.424 -26.307 -13.101 1.00 38.53 218 ARG A O 1
ATOM 1682 N N . LEU A 1 219 ? 29.176 -24.937 -13.479 1.00 42.56 219 LEU A N 1
ATOM 1683 C CA . LEU A 1 219 ? 28.616 -24.188 -14.611 1.00 42.56 219 LEU A CA 1
ATOM 1684 C C . LEU A 1 219 ? 28.549 -25.038 -15.897 1.00 42.56 219 LEU A C 1
ATOM 1686 O O . LEU A 1 219 ? 28.019 -24.593 -16.903 1.00 42.56 219 LEU A O 1
ATOM 1690 N N . ASP A 1 220 ? 29.104 -26.254 -15.872 1.00 47.19 220 ASP A N 1
ATOM 1691 C CA . ASP A 1 220 ? 29.211 -27.181 -16.999 1.00 47.19 220 ASP A CA 1
ATOM 1692 C C . ASP A 1 220 ? 28.140 -28.289 -17.001 1.00 47.19 220 ASP A C 1
ATOM 1694 O O . ASP A 1 220 ? 28.239 -29.243 -17.775 1.00 47.19 220 ASP A O 1
ATOM 1698 N N . LEU A 1 221 ? 27.121 -28.204 -16.138 1.00 43.16 221 LEU A N 1
ATOM 1699 C CA . LEU A 1 221 ? 26.028 -29.176 -16.132 1.00 43.16 221 LEU A CA 1
ATOM 1700 C C . LEU A 1 221 ? 24.977 -28.813 -17.191 1.00 43.16 221 LEU A C 1
ATOM 1702 O O . LEU A 1 221 ? 24.493 -27.684 -17.186 1.00 43.16 221 LEU A O 1
ATOM 1706 N N . PRO A 1 222 ? 24.562 -29.762 -18.052 1.00 47.91 222 PRO A N 1
ATOM 1707 C CA . PRO A 1 222 ? 23.464 -29.525 -18.979 1.00 47.91 222 PRO A CA 1
ATOM 1708 C C . PRO A 1 222 ? 22.182 -29.197 -18.206 1.00 47.91 222 PRO A C 1
ATOM 1710 O O . PRO A 1 222 ? 21.933 -29.743 -17.124 1.00 47.91 222 PRO A O 1
ATOM 1713 N N . GLU A 1 223 ? 21.396 -28.287 -18.766 1.00 55.91 223 GLU A N 1
ATOM 1714 C CA . GLU A 1 223 ? 20.125 -27.805 -18.232 1.00 55.91 223 GLU A CA 1
ATOM 1715 C C . GLU A 1 223 ? 19.153 -28.964 -17.988 1.00 55.91 223 GLU A C 1
ATOM 1717 O O . GLU A 1 223 ? 19.123 -29.942 -18.737 1.00 55.91 223 GLU A O 1
ATOM 1722 N N . GLU A 1 224 ? 18.351 -28.874 -16.928 1.00 55.31 224 GLU A N 1
ATOM 1723 C CA . GLU A 1 224 ? 17.354 -29.894 -16.616 1.00 55.31 224 GLU A CA 1
ATOM 1724 C C . GLU A 1 224 ? 15.978 -29.257 -16.538 1.00 55.31 224 GLU A C 1
ATOM 1726 O O . GLU A 1 224 ? 15.704 -28.470 -15.638 1.00 55.31 224 GLU A O 1
ATOM 1731 N N . LYS A 1 225 ? 15.112 -29.639 -17.479 1.00 60.19 225 LYS A N 1
ATOM 1732 C CA . LYS A 1 225 ? 13.665 -29.543 -17.317 1.00 60.19 225 LYS A CA 1
ATOM 1733 C C . LYS A 1 225 ? 13.214 -30.784 -16.555 1.00 60.19 225 LYS A C 1
ATOM 1735 O O . LYS A 1 225 ? 12.917 -31.809 -17.172 1.00 60.19 225 LYS A O 1
ATOM 1740 N N . THR A 1 226 ? 13.198 -30.724 -15.226 1.00 64.81 226 THR A N 1
ATOM 1741 C CA . THR A 1 226 ? 12.588 -31.801 -14.436 1.00 64.81 226 THR A CA 1
ATOM 1742 C C . THR A 1 226 ? 11.114 -31.491 -14.267 1.00 64.81 226 THR A C 1
ATOM 1744 O O . THR A 1 226 ? 10.750 -30.415 -13.794 1.00 64.81 226 THR A O 1
ATOM 1747 N N . VAL A 1 227 ? 10.269 -32.450 -14.620 1.00 63.56 227 VAL A N 1
ATOM 1748 C CA . VAL A 1 227 ? 8.837 -32.384 -14.346 1.00 63.56 227 VAL A CA 1
ATOM 1749 C C . VAL A 1 227 ? 8.540 -33.307 -13.179 1.00 63.56 227 VAL A C 1
ATOM 1751 O O . VAL A 1 227 ? 8.897 -34.484 -13.212 1.00 63.56 227 VAL A O 1
ATOM 1754 N N . TYR A 1 228 ? 7.875 -32.783 -12.161 1.00 64.44 228 TYR A N 1
ATOM 1755 C CA . TYR A 1 228 ? 7.348 -33.564 -11.051 1.00 64.44 228 TYR A CA 1
ATOM 1756 C C . TYR A 1 228 ? 5.855 -33.294 -10.905 1.00 64.44 228 TYR A C 1
ATOM 1758 O O . TYR A 1 228 ? 5.328 -32.295 -11.391 1.00 64.44 228 TYR A O 1
ATOM 1766 N N . ARG A 1 229 ? 5.153 -34.235 -10.277 1.00 54.03 229 ARG A N 1
ATOM 1767 C CA . ARG A 1 229 ? 3.785 -34.005 -9.822 1.00 54.03 229 ARG A CA 1
ATOM 1768 C C . ARG A 1 229 ? 3.843 -33.677 -8.348 1.00 54.03 229 ARG A C 1
ATOM 1770 O O . ARG A 1 229 ? 4.408 -34.456 -7.582 1.00 54.03 229 ARG A O 1
ATOM 1777 N N . ASP A 1 230 ? 3.269 -32.544 -7.983 1.00 45.00 230 ASP A N 1
ATOM 1778 C CA . ASP A 1 230 ? 3.035 -32.225 -6.588 1.00 45.00 230 ASP A CA 1
ATOM 1779 C C . ASP A 1 230 ? 2.163 -33.323 -5.966 1.00 45.00 230 ASP A C 1
ATOM 1781 O O . ASP A 1 230 ? 1.135 -33.715 -6.523 1.00 45.00 230 ASP A O 1
ATOM 1785 N N . THR A 1 231 ? 2.601 -33.874 -4.839 1.00 40.47 231 THR A N 1
ATOM 1786 C CA . THR A 1 231 ? 1.957 -35.043 -4.227 1.00 40.47 231 THR A CA 1
ATOM 1787 C C . THR A 1 231 ? 0.642 -34.696 -3.539 1.00 40.47 231 THR A C 1
ATOM 1789 O O . THR A 1 231 ? -0.179 -35.588 -3.336 1.00 40.47 231 THR A O 1
ATOM 1792 N N . SER A 1 232 ? 0.427 -33.422 -3.202 1.00 35.34 232 SER A N 1
ATOM 1793 C CA . SER A 1 232 ? -0.760 -32.954 -2.483 1.00 35.34 232 SER A CA 1
ATOM 1794 C C . SER A 1 232 ? -1.893 -32.521 -3.418 1.00 35.34 232 SER A C 1
ATOM 1796 O O . SER A 1 232 ? -3.053 -32.851 -3.183 1.00 35.34 232 SER A O 1
ATOM 1798 N N . THR A 1 233 ? -1.555 -31.841 -4.512 1.00 44.91 233 THR A N 1
ATOM 1799 C CA . THR A 1 233 ? -2.494 -31.243 -5.473 1.00 44.91 233 THR A CA 1
ATOM 1800 C C . THR A 1 233 ? -2.563 -32.012 -6.792 1.00 44.91 233 THR A C 1
ATOM 1802 O O . THR A 1 233 ? -3.511 -31.857 -7.558 1.00 44.91 233 THR A O 1
ATOM 1805 N N . GLY A 1 234 ? -1.558 -32.840 -7.095 1.00 47.66 234 GLY A N 1
ATOM 1806 C CA . GLY A 1 234 ? -1.403 -33.490 -8.398 1.00 47.66 234 GLY A CA 1
ATOM 1807 C C . GLY A 1 234 ? -0.927 -32.552 -9.514 1.00 47.66 234 GLY A C 1
ATOM 1808 O O . GLY A 1 234 ? -0.769 -33.014 -10.656 1.00 47.66 234 GLY A O 1
ATOM 1809 N N . ALA A 1 235 ? -0.690 -31.271 -9.199 1.00 43.56 235 ALA A N 1
ATOM 1810 C CA . ALA A 1 235 ? -0.252 -30.251 -10.140 1.00 43.56 235 ALA A CA 1
ATOM 1811 C C . ALA A 1 235 ? 1.089 -30.622 -10.776 1.00 43.56 235 ALA A C 1
ATOM 1813 O O . ALA A 1 235 ? 1.966 -31.222 -10.149 1.00 43.56 235 ALA A O 1
ATOM 1814 N N . VAL A 1 236 ? 1.245 -30.276 -12.051 1.00 50.28 236 VAL A N 1
ATOM 1815 C CA . VAL A 1 236 ? 2.505 -30.473 -12.766 1.00 50.28 236 VAL A CA 1
ATOM 1816 C C . VAL A 1 236 ? 3.418 -29.304 -12.439 1.00 50.28 236 VAL A C 1
ATOM 1818 O O . VAL A 1 236 ? 3.111 -28.165 -12.777 1.00 50.28 236 VAL A O 1
ATOM 1821 N N . VAL A 1 237 ? 4.557 -29.595 -11.822 1.00 49.97 237 VAL A N 1
ATOM 1822 C CA . VAL A 1 237 ? 5.541 -28.588 -11.440 1.00 49.97 237 VAL A CA 1
ATOM 1823 C C . VAL A 1 237 ? 6.812 -28.787 -12.255 1.00 49.97 237 VAL A C 1
ATOM 1825 O O . VAL A 1 237 ? 7.303 -29.906 -12.429 1.00 49.97 237 VAL A O 1
ATOM 1828 N N . TRP A 1 238 ? 7.336 -27.679 -12.773 1.00 61.03 238 TRP A N 1
ATOM 1829 C CA . TRP A 1 238 ? 8.537 -27.645 -13.596 1.00 61.03 238 TRP A CA 1
ATOM 1830 C C . TRP A 1 238 ? 9.691 -27.033 -12.809 1.00 61.03 238 TRP A C 1
ATOM 1832 O O . TRP A 1 238 ? 9.630 -25.875 -12.402 1.00 61.03 238 TRP A O 1
ATOM 1842 N N . LYS A 1 239 ? 10.779 -27.789 -12.651 1.00 69.25 239 LYS A N 1
ATOM 1843 C CA . LYS A 1 239 ? 12.074 -27.236 -12.253 1.00 69.25 239 LYS A CA 1
ATOM 1844 C C . LYS A 1 239 ? 12.797 -26.783 -13.515 1.00 69.25 239 LYS A C 1
ATOM 1846 O O . LYS A 1 239 ? 13.093 -27.610 -14.374 1.00 69.25 239 LYS A O 1
ATOM 1851 N N . LEU A 1 240 ? 13.036 -25.476 -13.627 1.00 66.81 240 LEU A N 1
ATOM 1852 C CA . LEU A 1 240 ? 13.658 -24.858 -14.805 1.00 66.81 240 LEU A CA 1
ATOM 1853 C C . LEU A 1 240 ? 15.180 -24.706 -14.666 1.00 66.81 240 LEU A C 1
ATOM 1855 O O . LEU A 1 240 ? 15.888 -24.689 -15.668 1.00 66.81 240 LEU A O 1
ATOM 1859 N N . THR A 1 241 ? 15.698 -24.607 -13.440 1.00 65.31 241 THR A N 1
ATOM 1860 C CA . THR A 1 241 ? 17.119 -24.357 -13.166 1.00 65.31 241 THR A CA 1
ATOM 1861 C C . THR A 1 241 ? 17.703 -25.444 -12.259 1.00 65.31 241 THR A C 1
ATOM 1863 O O . THR A 1 241 ? 17.025 -26.036 -11.416 1.00 65.31 241 THR A O 1
ATOM 1866 N N . ARG A 1 242 ? 19.003 -25.722 -12.419 1.00 60.53 242 ARG A N 1
ATOM 1867 C CA . ARG A 1 242 ? 19.789 -26.567 -11.498 1.00 60.53 242 ARG A CA 1
ATOM 1868 C C . ARG A 1 242 ? 20.538 -25.754 -10.434 1.00 60.53 242 ARG A C 1
ATOM 1870 O O . ARG A 1 242 ? 21.289 -26.344 -9.658 1.00 60.53 242 ARG A O 1
ATOM 1877 N N . SER A 1 243 ? 20.380 -24.427 -10.407 1.00 55.38 243 SER A N 1
ATOM 1878 C CA . SER A 1 243 ? 21.160 -23.576 -9.509 1.00 55.38 243 SER A CA 1
ATOM 1879 C C . SER A 1 243 ? 20.800 -23.833 -8.052 1.00 55.38 243 SER A C 1
ATOM 1881 O O . SER A 1 243 ? 19.638 -23.976 -7.685 1.00 55.38 243 SER A O 1
ATOM 1883 N N . VAL A 1 244 ? 21.832 -23.881 -7.216 1.00 48.44 244 VAL A N 1
ATOM 1884 C CA . VAL A 1 244 ? 21.734 -24.109 -5.767 1.00 48.44 244 VAL A CA 1
ATOM 1885 C C . VAL A 1 244 ? 21.824 -22.805 -4.964 1.00 48.44 244 VAL A C 1
ATOM 1887 O O . VAL A 1 244 ? 21.916 -22.842 -3.742 1.00 48.44 244 VAL A O 1
ATOM 1890 N N . ARG A 1 245 ? 21.851 -21.641 -5.632 1.00 51.09 245 ARG A N 1
ATOM 1891 C CA . ARG A 1 245 ? 21.932 -20.316 -4.990 1.00 51.09 245 ARG A CA 1
ATOM 1892 C C . ARG A 1 245 ? 20.678 -19.496 -5.234 1.00 51.09 245 ARG A C 1
ATOM 1894 O O . ARG A 1 245 ? 19.966 -19.766 -6.189 1.00 51.09 245 ARG A O 1
ATOM 1901 N N . THR A 1 246 ? 20.471 -18.477 -4.398 1.00 48.66 246 THR A N 1
ATOM 1902 C CA . THR A 1 246 ? 19.341 -17.542 -4.444 1.00 48.66 246 THR A CA 1
ATOM 1903 C C . THR A 1 246 ? 19.059 -17.075 -5.868 1.00 48.66 246 THR A C 1
ATOM 1905 O O . THR A 1 246 ? 19.816 -16.288 -6.439 1.00 48.66 246 THR A O 1
ATOM 1908 N N . GLU A 1 247 ? 17.962 -17.582 -6.415 1.00 54.16 247 GLU A N 1
ATOM 1909 C CA . GLU A 1 247 ? 17.351 -17.103 -7.642 1.00 54.16 247 GLU A CA 1
ATOM 1910 C C . GLU A 1 247 ? 16.165 -16.230 -7.250 1.00 54.16 247 GLU A C 1
ATOM 1912 O O . GLU A 1 247 ? 15.279 -16.658 -6.509 1.00 54.16 247 GLU A O 1
ATOM 1917 N N . MET A 1 248 ? 16.165 -14.990 -7.722 1.00 51.66 248 MET A N 1
ATOM 1918 C CA . MET A 1 248 ? 14.965 -14.172 -7.769 1.00 51.66 248 MET A CA 1
ATOM 1919 C C . MET A 1 248 ? 14.459 -14.174 -9.204 1.00 51.66 248 MET A C 1
ATOM 1921 O O . MET A 1 248 ? 15.227 -14.059 -10.157 1.00 51.66 248 MET A O 1
ATOM 1925 N N . VAL A 1 249 ? 13.148 -14.275 -9.341 1.00 53.19 249 VAL A N 1
ATOM 1926 C CA . VAL A 1 249 ? 12.454 -14.080 -10.602 1.00 53.19 249 VAL A CA 1
ATOM 1927 C C . VAL A 1 249 ? 11.550 -12.877 -10.428 1.00 53.19 249 VAL A C 1
ATOM 1929 O O . VAL A 1 249 ? 10.840 -12.773 -9.424 1.00 53.19 249 VAL A O 1
ATOM 1932 N N . ASP A 1 250 ? 11.597 -11.959 -11.390 1.00 58.25 250 ASP A N 1
ATOM 1933 C CA . ASP A 1 250 ? 10.614 -10.888 -11.445 1.00 58.25 250 ASP A CA 1
ATOM 1934 C C . ASP A 1 250 ? 9.382 -11.379 -12.214 1.00 58.25 250 ASP A C 1
ATOM 1936 O O . ASP A 1 250 ? 8.608 -12.158 -11.678 1.00 58.25 250 ASP A O 1
ATOM 1940 N N . LYS A 1 251 ? 9.181 -11.014 -13.478 1.00 64.81 251 LYS A N 1
ATOM 1941 C CA . LYS A 1 251 ? 7.961 -11.343 -14.236 1.00 64.81 251 LYS A CA 1
ATOM 1942 C C . LYS A 1 251 ? 8.297 -12.038 -15.547 1.00 64.81 251 LYS A C 1
ATOM 1944 O O . LYS A 1 251 ? 9.364 -11.795 -16.102 1.00 64.81 251 LYS A O 1
ATOM 1949 N N . PHE A 1 252 ? 7.369 -12.845 -16.061 1.00 71.25 252 PHE A N 1
ATOM 1950 C CA . PHE A 1 252 ? 7.405 -13.238 -17.468 1.00 71.25 252 PHE A CA 1
ATOM 1951 C C . PHE A 1 252 ? 7.463 -11.989 -18.358 1.00 71.25 252 PHE A C 1
ATOM 1953 O O . PHE A 1 252 ? 6.912 -10.937 -18.014 1.00 71.25 252 PHE A O 1
ATOM 1960 N N . ASN A 1 253 ? 8.123 -12.105 -19.508 1.00 75.69 253 ASN A N 1
ATOM 1961 C CA . ASN A 1 253 ? 7.943 -11.133 -20.581 1.00 75.69 253 ASN A CA 1
ATOM 1962 C C . ASN A 1 253 ? 6.490 -11.174 -21.105 1.00 75.69 253 ASN A C 1
ATOM 1964 O O . ASN A 1 253 ? 5.692 -12.032 -20.728 1.00 75.69 253 ASN A O 1
ATOM 1968 N N . ALA A 1 254 ? 6.133 -10.228 -21.974 1.00 73.75 254 ALA A N 1
ATOM 1969 C CA . ALA A 1 254 ? 4.740 -10.000 -22.360 1.00 73.75 254 ALA A CA 1
ATOM 1970 C C . ALA A 1 254 ? 4.031 -11.206 -23.011 1.00 73.75 254 ALA A C 1
ATOM 1972 O O . ALA A 1 254 ? 2.811 -11.298 -22.915 1.00 73.75 254 ALA A O 1
ATOM 1973 N N . ASP A 1 255 ? 4.767 -12.125 -23.645 1.00 76.12 255 ASP A N 1
ATOM 1974 C CA . ASP A 1 255 ? 4.214 -13.332 -24.279 1.00 76.12 255 ASP A CA 1
ATOM 1975 C C . ASP A 1 255 ? 4.456 -14.624 -23.478 1.00 76.12 255 ASP A C 1
ATOM 1977 O O . ASP A 1 255 ? 4.121 -15.712 -23.947 1.00 76.12 255 ASP A O 1
ATOM 1981 N N . GLY A 1 256 ? 5.057 -14.531 -22.288 1.00 76.31 256 GLY A N 1
ATOM 1982 C CA . GLY A 1 256 ? 5.382 -15.694 -21.466 1.00 76.31 256 GLY A CA 1
ATOM 1983 C C . GLY A 1 256 ? 6.518 -16.567 -22.006 1.00 76.31 256 GLY A C 1
ATOM 1984 O O . GLY A 1 256 ? 6.752 -17.643 -21.461 1.00 76.31 256 GLY A O 1
ATOM 1985 N N . SER A 1 257 ? 7.229 -16.155 -23.061 1.00 80.44 257 SER A N 1
ATOM 1986 C CA . SER A 1 257 ? 8.301 -16.954 -23.667 1.00 80.44 257 SER A CA 1
ATOM 1987 C C . SER A 1 257 ? 9.646 -16.850 -22.948 1.00 80.44 257 SER A C 1
ATOM 1989 O O . SER A 1 257 ? 10.526 -17.674 -23.202 1.00 80.44 257 SER A O 1
ATOM 1991 N N . ALA A 1 258 ? 9.820 -15.883 -22.046 1.00 81.31 258 ALA A N 1
ATOM 1992 C CA . ALA A 1 258 ? 11.056 -15.688 -21.301 1.00 81.31 258 ALA A CA 1
ATOM 1993 C C . ALA A 1 258 ? 10.823 -15.245 -19.853 1.00 81.31 258 ALA A C 1
ATOM 1995 O O . ALA A 1 258 ? 9.867 -14.534 -19.538 1.00 81.31 258 ALA A O 1
ATOM 1996 N N . LEU A 1 259 ? 11.751 -15.639 -18.979 1.00 79.38 259 LEU A N 1
ATOM 1997 C CA . LEU A 1 259 ? 11.704 -15.371 -17.545 1.00 79.38 259 LEU A CA 1
ATOM 1998 C C . LEU A 1 259 ? 13.071 -14.869 -17.039 1.00 79.38 259 LEU A C 1
ATOM 2000 O O . LEU A 1 259 ? 14.028 -15.641 -17.071 1.00 79.38 259 LEU A O 1
ATOM 2004 N N . PRO A 1 260 ? 13.207 -13.616 -16.568 1.00 77.81 260 PRO A N 1
ATOM 2005 C CA . PRO A 1 260 ? 14.454 -13.104 -16.010 1.00 77.81 260 PRO A CA 1
ATOM 2006 C C . PRO A 1 260 ? 14.839 -13.885 -14.751 1.00 77.81 260 PRO A C 1
ATOM 2008 O O . PRO A 1 260 ? 14.021 -14.077 -13.851 1.00 77.81 260 PRO A O 1
ATOM 2011 N N . LEU A 1 261 ? 16.103 -14.295 -14.687 1.00 75.56 261 LEU A N 1
ATOM 2012 C CA . LEU A 1 261 ? 16.707 -15.000 -13.566 1.00 75.56 261 LEU A CA 1
ATOM 2013 C C . LEU A 1 261 ? 17.769 -14.100 -12.932 1.00 75.56 261 LEU A C 1
ATOM 2015 O O . LEU A 1 261 ? 18.838 -13.869 -13.497 1.00 75.56 261 LEU A O 1
ATOM 2019 N N . TYR A 1 262 ? 17.500 -13.613 -11.729 1.00 67.25 262 TYR A N 1
ATOM 2020 C CA . TYR A 1 262 ? 18.475 -12.882 -10.934 1.00 67.25 262 TYR A CA 1
ATOM 2021 C C . TYR A 1 262 ? 19.196 -13.861 -10.017 1.00 67.25 262 TYR A C 1
ATOM 2023 O O . TYR A 1 262 ? 18.653 -14.296 -9.004 1.00 67.25 262 TYR A O 1
ATOM 2031 N N . ASN A 1 263 ? 20.435 -14.201 -10.365 1.00 63.00 263 ASN A N 1
ATOM 2032 C CA . ASN A 1 263 ? 21.295 -15.034 -9.533 1.00 63.00 263 ASN A CA 1
ATOM 2033 C C . ASN A 1 263 ? 22.664 -14.371 -9.377 1.00 63.00 263 ASN A C 1
ATOM 2035 O O . ASN A 1 263 ? 23.278 -13.954 -10.357 1.00 63.00 263 ASN A O 1
ATOM 2039 N N . ARG A 1 264 ? 23.188 -14.335 -8.146 1.00 56.53 264 ARG A N 1
ATOM 2040 C CA . ARG A 1 264 ? 24.535 -13.808 -7.854 1.00 56.53 264 ARG A CA 1
ATOM 2041 C C . ARG A 1 264 ? 25.664 -14.624 -8.513 1.00 56.53 264 ARG A C 1
ATOM 2043 O O . ARG A 1 264 ? 26.809 -14.183 -8.491 1.00 56.53 264 ARG A O 1
ATOM 2050 N N . SER A 1 265 ? 25.370 -15.812 -9.044 1.00 58.34 265 SER A N 1
ATOM 2051 C CA . SER A 1 265 ? 26.340 -16.697 -9.700 1.00 58.34 265 SER A CA 1
ATOM 2052 C C . SER A 1 265 ? 26.558 -16.435 -11.191 1.00 58.34 265 SER A C 1
ATOM 2054 O O . SER A 1 265 ? 27.584 -16.879 -11.706 1.00 58.34 265 SER A O 1
ATOM 2056 N N . PHE A 1 266 ? 25.649 -15.742 -11.879 1.00 63.62 266 PHE A N 1
ATOM 2057 C CA . PHE A 1 266 ? 25.801 -15.465 -13.309 1.00 63.62 266 PHE A CA 1
ATOM 2058 C C . PHE A 1 266 ? 26.552 -14.156 -13.554 1.00 63.62 266 PHE A C 1
ATOM 2060 O O . PHE A 1 266 ? 26.557 -13.243 -12.724 1.00 63.62 266 PHE A O 1
ATOM 2067 N N . ARG A 1 267 ? 27.228 -14.066 -14.703 1.00 65.56 267 ARG A N 1
ATOM 2068 C CA . ARG A 1 267 ? 27.824 -12.808 -15.160 1.00 65.56 267 ARG A CA 1
ATOM 2069 C C . ARG A 1 267 ? 26.778 -12.073 -15.989 1.00 65.56 267 ARG A C 1
ATOM 2071 O O . ARG A 1 267 ? 26.281 -12.626 -16.959 1.00 65.56 267 ARG A O 1
ATOM 2078 N N . GLY A 1 268 ? 26.484 -10.829 -15.619 1.00 73.19 268 GLY A N 1
ATOM 2079 C CA . GLY A 1 268 ? 25.536 -9.987 -16.349 1.00 73.19 268 GLY A CA 1
ATOM 2080 C C . GLY A 1 268 ? 24.077 -10.371 -16.103 1.00 73.19 268 GLY A C 1
ATOM 2081 O O . GLY A 1 268 ? 23.715 -10.758 -14.991 1.00 73.19 268 GLY A O 1
ATOM 2082 N N . PHE A 1 269 ? 23.241 -10.215 -17.125 1.00 78.75 269 PHE A N 1
ATOM 2083 C CA . PHE A 1 269 ? 21.822 -10.550 -17.060 1.00 78.75 269 PHE A CA 1
ATOM 2084 C C . PHE A 1 269 ? 21.574 -11.974 -17.554 1.00 78.75 269 PHE A C 1
ATOM 2086 O O . PHE A 1 269 ? 22.189 -12.427 -18.520 1.00 78.75 269 PHE A O 1
ATOM 2093 N N . THR A 1 270 ? 20.638 -12.668 -16.917 1.00 81.56 270 THR A N 1
ATOM 2094 C CA . THR A 1 270 ? 20.301 -14.048 -17.247 1.00 81.56 270 THR A CA 1
ATOM 2095 C C . THR A 1 270 ? 18.797 -14.207 -17.323 1.00 81.56 270 THR A C 1
ATOM 2097 O O . THR A 1 270 ? 18.054 -13.586 -16.565 1.00 81.56 270 THR A O 1
ATOM 2100 N N . LEU A 1 271 ? 18.337 -15.052 -18.235 1.00 83.12 271 LEU A N 1
ATOM 2101 C CA . LEU A 1 271 ? 16.934 -15.425 -18.331 1.00 83.12 271 LEU A CA 1
ATOM 2102 C C . LEU A 1 271 ? 16.784 -16.880 -18.744 1.00 83.12 271 LEU A C 1
ATOM 2104 O O . LEU A 1 271 ? 17.687 -17.461 -19.340 1.00 83.12 271 LEU A O 1
ATOM 2108 N N . TYR A 1 272 ? 15.623 -17.449 -18.459 1.00 81.12 272 TYR A N 1
ATOM 2109 C CA . TYR A 1 272 ? 15.181 -18.704 -19.034 1.00 81.12 272 TYR A CA 1
ATOM 2110 C C . TYR A 1 272 ? 14.327 -18.417 -20.269 1.00 81.12 272 TYR A C 1
ATOM 2112 O O . TYR A 1 272 ? 13.260 -17.818 -20.153 1.00 81.12 272 TYR A O 1
ATOM 2120 N N . ASP A 1 273 ? 14.786 -18.831 -21.446 1.00 84.00 273 ASP A N 1
ATOM 2121 C CA . ASP A 1 273 ? 14.029 -18.774 -22.694 1.00 84.00 273 ASP A CA 1
ATOM 2122 C C . ASP A 1 273 ? 13.233 -20.077 -22.809 1.00 84.00 273 ASP A C 1
ATOM 2124 O O . ASP A 1 273 ? 13.786 -21.138 -23.114 1.00 84.00 273 ASP A O 1
ATOM 2128 N N . LEU A 1 274 ? 11.927 -20.019 -22.542 1.00 78.12 274 LEU A N 1
ATOM 2129 C CA . LEU A 1 274 ? 11.056 -21.193 -22.582 1.00 78.12 274 LEU A CA 1
ATOM 2130 C C . LEU A 1 274 ? 10.954 -21.783 -23.989 1.00 78.12 274 LEU A C 1
ATOM 2132 O O . LEU A 1 274 ? 10.825 -23.005 -24.113 1.00 78.12 274 LEU A O 1
ATOM 2136 N N . SER A 1 275 ? 11.066 -20.944 -25.026 1.00 77.38 275 SER A N 1
ATOM 2137 C CA . SER A 1 275 ? 11.011 -21.378 -26.425 1.00 77.38 275 SER A CA 1
ATOM 2138 C C . SER A 1 275 ? 12.244 -22.194 -26.815 1.00 77.38 275 SER A C 1
ATOM 2140 O O . SER A 1 275 ? 12.118 -23.238 -27.453 1.00 77.38 275 SER A O 1
ATOM 2142 N N . ALA A 1 276 ? 13.425 -21.777 -26.353 1.00 79.31 276 ALA A N 1
ATOM 2143 C CA . ALA A 1 276 ? 14.661 -22.544 -26.497 1.00 79.31 276 ALA A CA 1
ATOM 2144 C C . ALA A 1 276 ? 14.759 -23.690 -25.475 1.00 79.31 276 ALA A C 1
ATOM 2146 O O . ALA A 1 276 ? 15.490 -24.655 -25.683 1.00 79.31 276 ALA A O 1
ATOM 2147 N N . GLY A 1 277 ? 14.014 -23.589 -24.373 1.00 76.69 277 GLY A N 1
ATOM 2148 C CA . GLY A 1 277 ? 14.103 -24.495 -23.242 1.00 76.69 277 GLY A CA 1
ATOM 2149 C C . GLY A 1 277 ? 15.417 -24.406 -22.482 1.00 76.69 277 GLY A C 1
ATOM 2150 O O . GLY A 1 277 ? 15.831 -25.424 -21.933 1.00 76.69 277 GLY A O 1
ATOM 2151 N N . ALA A 1 278 ? 16.032 -23.224 -22.483 1.00 78.06 278 ALA A N 1
ATOM 2152 C CA . ALA A 1 278 ? 17.409 -23.022 -22.068 1.00 78.06 278 ALA A CA 1
ATOM 2153 C C . ALA A 1 278 ? 17.620 -21.685 -21.355 1.00 78.06 278 ALA A C 1
ATOM 2155 O O . ALA A 1 278 ? 16.876 -20.724 -21.559 1.00 78.06 278 ALA A O 1
ATOM 2156 N N . ILE A 1 279 ? 18.672 -21.615 -20.547 1.00 80.25 279 ILE A N 1
ATOM 2157 C CA . ILE A 1 279 ? 19.169 -20.388 -19.943 1.00 80.25 279 ILE A CA 1
ATOM 2158 C C . ILE A 1 279 ? 19.976 -19.612 -20.990 1.00 80.25 279 ILE A C 1
ATOM 2160 O O . ILE A 1 279 ? 20.821 -20.147 -21.708 1.00 80.25 279 ILE A O 1
ATOM 2164 N N . ARG A 1 280 ? 19.725 -18.307 -21.065 1.00 81.81 280 ARG A N 1
ATOM 2165 C CA . ARG A 1 280 ? 20.494 -17.352 -21.860 1.00 81.81 280 ARG A CA 1
ATOM 2166 C C . ARG A 1 280 ? 21.233 -16.413 -20.922 1.00 81.81 280 ARG A C 1
ATOM 2168 O O . ARG A 1 280 ? 20.608 -15.734 -20.110 1.00 81.81 280 ARG A O 1
ATOM 2175 N N . GLU A 1 281 ? 22.554 -16.363 -21.057 1.00 82.94 281 GLU A N 1
ATOM 2176 C CA . GLU A 1 281 ? 23.407 -15.398 -20.364 1.00 82.94 281 GLU A CA 1
ATOM 2177 C C . GLU A 1 281 ? 23.802 -14.261 -21.313 1.00 82.94 281 GLU A C 1
ATOM 2179 O O . GLU A 1 281 ? 24.292 -14.497 -22.417 1.00 82.94 281 GLU A O 1
ATOM 2184 N N . LEU A 1 282 ? 23.613 -13.022 -20.859 1.00 84.00 282 LEU A N 1
ATOM 2185 C CA . LEU A 1 282 ? 24.045 -11.792 -21.516 1.00 84.00 282 LEU A CA 1
ATOM 2186 C C . LEU A 1 282 ? 25.108 -11.122 -20.623 1.00 84.00 282 LEU A C 1
ATOM 2188 O O . LEU A 1 282 ? 24.776 -10.249 -19.813 1.00 84.00 282 LEU A O 1
ATOM 2192 N N . PRO A 1 283 ? 26.388 -11.535 -20.731 1.00 78.69 283 PRO A N 1
ATOM 2193 C CA . PRO A 1 283 ? 27.429 -11.198 -19.755 1.00 78.69 283 PRO A CA 1
ATOM 2194 C C . PRO A 1 283 ? 27.792 -9.713 -19.706 1.00 78.69 283 PRO A C 1
ATOM 2196 O O . PRO A 1 283 ? 28.210 -9.209 -18.659 1.00 78.69 283 PRO A O 1
ATOM 2199 N N . ASP A 1 284 ? 27.597 -9.010 -20.819 1.00 78.69 284 ASP A N 1
ATOM 2200 C CA . ASP A 1 284 ? 27.918 -7.588 -20.962 1.00 78.69 284 ASP A CA 1
ATOM 2201 C C . ASP A 1 284 ? 26.765 -6.668 -20.541 1.00 78.69 284 ASP A C 1
ATOM 2203 O O . ASP A 1 284 ? 26.911 -5.444 -20.486 1.00 78.69 284 ASP A O 1
ATOM 2207 N N . LEU A 1 285 ? 25.616 -7.250 -20.201 1.00 77.38 285 LEU A N 1
ATOM 2208 C CA . LEU A 1 285 ? 24.436 -6.509 -19.804 1.00 77.38 285 LEU A CA 1
ATOM 2209 C C . LEU A 1 285 ? 24.387 -6.378 -18.277 1.00 77.38 285 LEU A C 1
ATOM 2211 O O . LEU A 1 285 ? 24.321 -7.369 -17.553 1.00 77.38 285 LEU A O 1
ATOM 2215 N N . ARG A 1 286 ? 24.434 -5.140 -17.774 1.00 74.81 286 ARG A N 1
ATOM 2216 C CA . ARG A 1 286 ? 24.374 -4.825 -16.337 1.00 74.81 286 ARG A CA 1
ATOM 2217 C C . ARG A 1 286 ? 23.297 -3.786 -16.064 1.00 74.81 286 ARG A C 1
ATOM 2219 O O . ARG A 1 286 ? 23.266 -2.767 -16.745 1.00 74.81 286 ARG A O 1
ATOM 2226 N N . GLY A 1 287 ? 22.481 -4.035 -15.044 1.00 71.44 287 GLY A N 1
ATOM 2227 C CA . GLY A 1 287 ? 21.343 -3.201 -14.653 1.00 71.44 287 GLY A CA 1
ATOM 2228 C C . GLY A 1 287 ? 20.088 -4.051 -14.447 1.00 71.44 287 GLY A C 1
ATOM 2229 O O . GLY A 1 287 ? 20.102 -5.245 -14.740 1.00 71.44 287 GLY A O 1
ATOM 2230 N N . ALA A 1 288 ? 19.019 -3.445 -13.931 1.00 72.69 288 ALA A N 1
ATOM 2231 C CA . ALA A 1 288 ? 17.705 -4.082 -13.868 1.00 72.69 288 ALA A CA 1
ATOM 2232 C C . ALA A 1 288 ? 17.020 -3.943 -15.243 1.00 72.69 288 ALA A C 1
ATOM 2234 O O . ALA A 1 288 ? 16.760 -2.812 -15.666 1.00 72.69 288 ALA A O 1
ATOM 2235 N N . PRO A 1 289 ? 16.782 -5.041 -15.979 1.00 80.88 289 PRO A N 1
ATOM 2236 C CA . PRO A 1 289 ? 16.124 -4.973 -17.271 1.00 80.88 289 PRO A CA 1
ATOM 2237 C C . PRO A 1 289 ? 14.621 -4.774 -17.139 1.00 80.88 289 PRO A C 1
ATOM 2239 O O . PRO A 1 289 ? 13.965 -5.301 -16.244 1.00 80.88 289 PRO A O 1
ATOM 2242 N N . VAL A 1 290 ? 14.077 -4.073 -18.122 1.00 84.50 290 VAL A N 1
ATOM 2243 C CA . VAL A 1 290 ? 12.649 -3.891 -18.333 1.00 84.50 290 VAL A CA 1
ATOM 2244 C C . VAL A 1 290 ? 12.270 -4.627 -19.612 1.00 84.50 290 VAL A C 1
ATOM 2246 O O . VAL A 1 290 ? 12.763 -4.289 -20.686 1.00 84.50 290 VAL A O 1
ATOM 2249 N N . MET A 1 291 ? 11.410 -5.641 -19.515 1.00 82.94 291 MET A N 1
ATOM 2250 C CA . MET A 1 291 ? 10.946 -6.378 -20.696 1.00 82.94 291 MET A CA 1
ATOM 2251 C C . MET A 1 291 ? 10.146 -5.458 -21.620 1.00 82.94 291 MET A C 1
ATOM 2253 O O . MET A 1 291 ? 9.283 -4.705 -21.162 1.00 82.94 291 MET A O 1
ATOM 2257 N N . ASN A 1 292 ? 10.425 -5.523 -22.921 1.00 83.81 292 ASN A N 1
ATOM 2258 C CA . ASN A 1 292 ? 9.645 -4.801 -23.914 1.00 83.81 292 ASN A CA 1
ATOM 2259 C C . ASN A 1 292 ? 8.265 -5.469 -24.054 1.00 83.81 292 ASN A C 1
ATOM 2261 O O . ASN A 1 292 ? 8.149 -6.695 -24.105 1.00 83.81 292 ASN A O 1
ATOM 2265 N N . ARG A 1 293 ? 7.205 -4.654 -24.072 1.00 76.19 293 ARG A N 1
ATOM 2266 C CA . ARG A 1 293 ? 5.822 -5.136 -24.166 1.00 76.19 293 ARG A CA 1
ATOM 2267 C C . ARG A 1 293 ? 5.371 -5.421 -25.593 1.00 76.19 293 ARG A C 1
ATOM 2269 O O . ARG A 1 293 ? 4.527 -6.288 -25.784 1.00 76.19 293 ARG A O 1
ATOM 2276 N N . THR A 1 294 ? 5.882 -4.678 -26.571 1.00 77.81 294 THR A N 1
ATOM 2277 C CA . THR A 1 294 ? 5.471 -4.785 -27.979 1.00 77.81 294 THR A CA 1
ATOM 2278 C C . THR A 1 294 ? 6.328 -5.779 -28.748 1.00 77.81 294 THR A C 1
ATOM 2280 O O . THR A 1 294 ? 5.820 -6.455 -29.639 1.00 77.81 294 THR A O 1
ATOM 2283 N N . ASP A 1 295 ? 7.601 -5.907 -28.376 1.00 86.75 295 ASP A N 1
ATOM 2284 C CA . ASP A 1 295 ? 8.527 -6.886 -28.939 1.00 86.75 295 ASP A CA 1
ATOM 2285 C C . ASP A 1 295 ? 9.087 -7.791 -27.828 1.00 86.75 295 ASP A C 1
ATOM 2287 O O . ASP A 1 295 ? 10.090 -7.443 -27.199 1.00 86.75 295 ASP A O 1
ATOM 2291 N N . PRO A 1 296 ? 8.450 -8.945 -27.547 1.00 83.69 296 PRO A N 1
ATOM 2292 C CA . PRO A 1 296 ? 8.790 -9.782 -26.401 1.00 83.69 296 PRO A CA 1
ATOM 2293 C C . PRO A 1 296 ? 10.195 -10.387 -26.428 1.00 83.69 296 PRO A C 1
ATOM 2295 O O . PRO A 1 296 ? 10.606 -10.912 -25.396 1.00 83.69 296 PRO A O 1
ATOM 2298 N N . SER A 1 297 ? 10.928 -10.353 -27.555 1.00 87.44 297 SER A N 1
ATOM 2299 C CA . SER A 1 297 ? 12.341 -10.774 -27.601 1.00 87.44 297 SER A CA 1
ATOM 2300 C C . SER A 1 297 ? 13.305 -9.698 -27.108 1.00 87.44 297 SER A C 1
ATOM 2302 O O . SER A 1 297 ? 14.492 -9.970 -26.917 1.00 87.44 297 SER A O 1
ATOM 2304 N N . LYS A 1 298 ? 12.813 -8.473 -26.901 1.00 90.31 298 LYS A N 1
ATOM 2305 C CA . LYS A 1 298 ? 13.621 -7.329 -26.504 1.00 90.31 298 LYS A CA 1
ATOM 2306 C C . LYS A 1 298 ? 13.415 -6.967 -25.045 1.00 90.31 298 LYS A C 1
ATOM 2308 O O . LYS A 1 298 ? 12.350 -7.119 -24.453 1.00 90.31 298 LYS A O 1
ATOM 2313 N N . LEU A 1 299 ? 14.462 -6.396 -24.478 1.00 89.81 299 LEU A N 1
ATOM 2314 C CA . LEU A 1 299 ? 14.452 -5.759 -23.171 1.00 89.81 299 LEU A CA 1
ATOM 2315 C C . LEU A 1 299 ? 15.171 -4.417 -23.253 1.00 89.81 299 LEU A C 1
ATOM 2317 O O . LEU A 1 299 ? 15.985 -4.194 -24.150 1.00 89.81 299 LEU A O 1
ATOM 2321 N N . TYR A 1 300 ? 14.873 -3.535 -22.311 1.00 91.38 300 TYR A N 1
ATOM 2322 C CA . TYR A 1 300 ? 15.560 -2.272 -22.106 1.00 91.38 300 TYR A CA 1
ATOM 2323 C C . TYR A 1 300 ? 16.422 -2.354 -20.856 1.00 91.38 300 TYR A C 1
ATOM 2325 O O . TYR A 1 300 ? 15.964 -2.834 -19.821 1.00 91.38 300 TYR A O 1
ATOM 2333 N N . VAL A 1 301 ? 17.648 -1.847 -20.923 1.00 90.50 301 VAL A N 1
ATOM 2334 C CA . VAL A 1 301 ? 18.524 -1.723 -19.756 1.00 90.50 301 VAL A CA 1
ATOM 2335 C C . VAL A 1 301 ? 18.982 -0.296 -19.611 1.00 90.50 301 VAL A C 1
ATOM 2337 O O . VAL A 1 301 ? 19.514 0.288 -20.555 1.00 90.50 301 VAL A O 1
ATOM 2340 N N . LEU A 1 302 ? 18.790 0.228 -18.405 1.00 90.81 302 LEU A N 1
ATOM 2341 C CA . LEU A 1 302 ? 19.362 1.487 -17.976 1.00 90.81 302 LEU A CA 1
ATOM 2342 C C . LEU A 1 302 ? 20.768 1.253 -17.425 1.00 90.81 302 LEU A C 1
ATOM 2344 O O . LEU A 1 302 ? 20.970 0.463 -16.502 1.00 90.81 302 LEU A O 1
ATOM 2348 N N . GLN A 1 303 ? 21.721 1.998 -17.962 1.00 89.75 303 GLN A N 1
ATOM 2349 C CA . GLN A 1 303 ? 23.057 2.150 -17.417 1.00 89.75 303 GLN A CA 1
ATOM 2350 C C . GLN A 1 303 ? 23.205 3.593 -16.953 1.00 89.75 303 GLN A C 1
ATOM 2352 O O . GLN A 1 303 ? 22.902 4.524 -17.697 1.00 89.75 303 GLN A O 1
ATOM 2357 N N . SER A 1 304 ? 23.641 3.767 -15.710 1.00 88.50 304 SER A N 1
ATOM 2358 C CA . SER A 1 304 ? 23.894 5.077 -15.125 1.00 88.50 304 SER A CA 1
ATOM 2359 C C . SER A 1 304 ? 25.319 5.144 -14.603 1.00 88.50 304 SER A C 1
ATOM 2361 O O . SER A 1 304 ? 25.766 4.232 -13.902 1.00 88.50 304 SER A O 1
ATOM 2363 N N . SER A 1 305 ? 26.008 6.236 -14.895 1.00 88.25 305 SER A N 1
ATOM 2364 C CA . SER A 1 305 ? 27.297 6.575 -14.294 1.00 88.25 305 SER A CA 1
ATOM 2365 C C . SER A 1 305 ? 27.281 8.021 -13.832 1.00 88.25 305 SER A C 1
ATOM 2367 O O . SER A 1 305 ? 26.518 8.824 -14.354 1.00 88.25 305 SER A O 1
ATOM 2369 N N . GLU A 1 306 ? 28.129 8.364 -12.874 1.00 85.88 306 GLU A N 1
ATOM 2370 C CA . GLU A 1 306 ? 28.275 9.737 -12.401 1.00 85.88 306 GLU A CA 1
ATOM 2371 C C . GLU A 1 306 ? 29.715 10.192 -12.632 1.00 85.88 306 GLU A C 1
ATOM 2373 O O . GLU A 1 306 ? 30.660 9.486 -12.268 1.00 85.88 306 GLU A O 1
ATOM 2378 N N . ALA A 1 307 ? 29.880 11.350 -13.266 1.00 81.06 307 ALA A N 1
ATOM 2379 C CA . ALA A 1 307 ? 31.169 11.998 -13.479 1.00 81.06 307 ALA A CA 1
ATOM 2380 C C . ALA A 1 307 ? 30.987 13.517 -13.388 1.00 81.06 307 ALA A C 1
ATOM 2382 O O . ALA A 1 307 ? 30.006 14.059 -13.890 1.00 81.06 307 ALA A O 1
ATOM 2383 N N . ASP A 1 308 ? 31.915 14.201 -12.715 1.00 83.25 308 ASP A N 1
ATOM 2384 C CA . ASP A 1 308 ? 31.922 15.665 -12.573 1.00 83.25 308 ASP A CA 1
ATOM 2385 C C . ASP A 1 308 ? 30.597 16.270 -12.056 1.00 83.25 308 ASP A C 1
ATOM 2387 O O . ASP A 1 308 ? 30.209 17.379 -12.423 1.00 83.25 308 ASP A O 1
ATOM 2391 N N . GLY A 1 309 ? 29.889 15.535 -11.187 1.00 80.06 309 GLY A N 1
ATOM 2392 C CA . GLY A 1 309 ? 28.610 15.957 -10.605 1.00 80.06 309 GLY A CA 1
ATOM 2393 C C . GLY A 1 309 ? 27.419 15.897 -11.567 1.00 80.06 309 GLY A C 1
ATOM 2394 O O . GLY A 1 309 ? 26.369 16.456 -11.254 1.00 80.06 309 GLY A O 1
ATOM 2395 N N . LYS A 1 310 ? 27.568 15.238 -12.723 1.00 87.94 310 LYS A N 1
ATOM 2396 C CA . LYS A 1 310 ? 26.478 14.940 -13.656 1.00 87.94 310 LYS A CA 1
ATOM 2397 C C . LYS A 1 310 ? 26.244 13.440 -13.740 1.00 87.94 310 LYS A C 1
ATOM 2399 O O . LYS A 1 310 ? 27.189 12.649 -13.810 1.00 87.94 310 LYS A O 1
ATOM 2404 N N . ALA A 1 311 ? 24.974 13.060 -13.761 1.00 90.44 311 ALA A N 1
ATOM 2405 C CA . ALA A 1 311 ? 24.567 11.701 -14.059 1.00 90.44 311 ALA A CA 1
ATOM 2406 C C . ALA A 1 311 ? 24.488 11.525 -15.578 1.00 90.44 311 ALA A C 1
ATOM 2408 O O . ALA A 1 311 ? 23.808 12.282 -16.265 1.00 90.44 311 ALA A O 1
ATOM 2409 N N . HIS A 1 312 ? 25.168 10.514 -16.092 1.00 93.00 312 HIS A N 1
ATOM 2410 C CA . HIS A 1 312 ? 25.066 10.066 -17.471 1.00 93.00 312 HIS A CA 1
ATOM 2411 C C . HIS A 1 312 ? 24.139 8.853 -17.525 1.00 93.00 312 HIS A C 1
ATOM 2413 O O . HIS A 1 312 ? 24.372 7.868 -16.815 1.00 93.00 312 HIS A O 1
ATOM 2419 N N . TYR A 1 313 ? 23.102 8.918 -18.358 1.00 93.50 313 TYR A N 1
ATOM 2420 C CA . TYR A 1 313 ? 22.125 7.851 -18.540 1.00 93.50 313 TYR A CA 1
ATOM 2421 C C . TYR A 1 313 ? 22.164 7.320 -19.967 1.00 93.50 313 TYR A C 1
ATOM 2423 O O . TYR A 1 313 ? 22.051 8.072 -20.932 1.00 93.50 313 TYR A O 1
ATOM 2431 N N . LEU A 1 314 ? 22.245 5.997 -20.084 1.00 92.75 314 LEU A N 1
ATOM 2432 C CA . LEU A 1 314 ? 22.220 5.270 -21.344 1.00 92.75 314 LEU A CA 1
ATOM 2433 C C . LEU A 1 314 ? 21.179 4.155 -21.266 1.00 92.75 314 LEU A C 1
ATOM 2435 O O . LEU A 1 314 ? 21.274 3.259 -20.428 1.00 92.75 314 LEU A O 1
ATOM 2439 N N . ILE A 1 315 ? 20.199 4.189 -22.164 1.00 93.56 315 ILE A N 1
ATOM 2440 C CA . ILE A 1 315 ? 19.208 3.128 -22.335 1.00 93.56 315 ILE A CA 1
ATOM 2441 C C . ILE A 1 315 ? 19.537 2.358 -23.605 1.00 93.56 315 ILE A C 1
ATOM 2443 O O . ILE A 1 315 ? 19.549 2.912 -24.709 1.00 93.56 315 ILE A O 1
ATOM 2447 N N . ARG A 1 316 ? 19.750 1.053 -23.453 1.00 93.00 316 ARG A N 1
ATOM 2448 C CA . ARG A 1 316 ? 19.937 0.121 -24.568 1.00 93.00 316 ARG A CA 1
ATOM 2449 C C . ARG A 1 316 ? 18.737 -0.794 -24.690 1.00 93.00 316 ARG A C 1
ATOM 2451 O O . ARG A 1 316 ? 18.254 -1.300 -23.683 1.00 93.00 316 ARG A O 1
ATOM 2458 N N . SER A 1 317 ? 18.296 -1.040 -25.917 1.00 93.38 317 SER A N 1
ATOM 2459 C CA . SER A 1 317 ? 17.464 -2.195 -26.230 1.00 93.38 317 SER A CA 1
ATOM 2460 C C . SER A 1 317 ? 18.375 -3.358 -26.593 1.00 93.38 317 SER A C 1
ATOM 2462 O O . SER A 1 317 ? 19.360 -3.163 -27.301 1.00 93.38 317 SER A O 1
ATOM 2464 N N . THR A 1 318 ? 18.090 -4.545 -26.075 1.00 92.75 318 THR A N 1
ATOM 2465 C CA . THR A 1 318 ? 18.822 -5.773 -26.399 1.00 92.75 318 THR A CA 1
ATOM 2466 C C . THR A 1 318 ? 17.827 -6.852 -26.777 1.00 92.75 318 THR A C 1
ATOM 2468 O O . THR A 1 318 ? 16.896 -7.100 -26.012 1.00 92.75 318 THR A O 1
ATOM 2471 N N . ASP A 1 319 ? 18.016 -7.486 -27.931 1.00 92.75 319 ASP A N 1
ATOM 2472 C CA . ASP A 1 319 ? 17.335 -8.738 -28.246 1.00 92.75 319 ASP A CA 1
ATOM 2473 C C . ASP A 1 319 ? 18.062 -9.868 -27.515 1.00 92.75 319 ASP A C 1
ATOM 2475 O O . ASP A 1 319 ? 19.245 -10.121 -27.745 1.00 92.75 319 ASP A O 1
ATOM 2479 N N . PHE A 1 320 ? 17.380 -10.535 -26.590 1.00 88.38 320 PHE A N 1
ATOM 2480 C CA . PHE A 1 320 ? 18.029 -11.545 -25.757 1.00 88.38 320 PHE A CA 1
ATOM 2481 C C . PHE A 1 320 ? 18.254 -12.884 -26.466 1.00 88.38 320 PHE A C 1
ATOM 2483 O O . PHE A 1 320 ? 18.967 -13.740 -25.938 1.00 88.38 320 PHE A O 1
ATOM 2490 N N . ARG A 1 321 ? 17.638 -13.099 -27.635 1.00 87.81 321 ARG A N 1
ATOM 2491 C CA . ARG A 1 321 ? 17.823 -14.311 -28.442 1.00 87.81 321 ARG A CA 1
ATOM 2492 C C . ARG A 1 321 ? 19.039 -14.175 -29.348 1.00 87.81 321 ARG A C 1
ATOM 2494 O O . ARG A 1 321 ? 19.775 -15.149 -29.506 1.00 87.81 321 ARG A O 1
ATOM 2501 N N . THR A 1 322 ? 19.248 -12.996 -29.932 1.00 89.12 322 THR A N 1
ATOM 2502 C CA . THR A 1 322 ? 20.371 -12.731 -30.848 1.00 89.12 322 THR A CA 1
ATOM 2503 C C . THR A 1 322 ? 21.575 -12.091 -30.158 1.00 89.12 322 THR A C 1
ATOM 2505 O O . THR A 1 322 ? 22.696 -12.230 -30.642 1.00 89.12 322 THR A O 1
ATOM 2508 N N . GLY A 1 323 ? 21.367 -11.411 -29.028 1.00 87.94 323 GLY A N 1
ATOM 2509 C CA . GLY A 1 323 ? 22.375 -10.589 -28.357 1.00 87.94 323 GLY A CA 1
ATOM 2510 C C . GLY A 1 323 ? 22.599 -9.227 -29.023 1.00 87.94 323 GLY A C 1
ATOM 2511 O O . GLY A 1 323 ? 23.476 -8.478 -28.594 1.00 87.94 323 GLY A O 1
ATOM 2512 N N . GLU A 1 324 ? 21.836 -8.888 -30.067 1.00 92.25 324 GLU A N 1
ATOM 2513 C CA . GLU A 1 324 ? 21.946 -7.595 -30.740 1.00 92.25 324 GLU A CA 1
ATOM 2514 C C . GLU A 1 324 ? 21.503 -6.465 -29.809 1.00 92.25 324 GLU A C 1
ATOM 2516 O O . GLU A 1 324 ? 20.452 -6.539 -29.172 1.00 92.25 324 GLU A O 1
ATOM 2521 N N . THR A 1 325 ? 22.302 -5.398 -29.750 1.00 91.12 325 THR A N 1
ATOM 2522 C CA . THR A 1 325 ? 22.031 -4.234 -28.899 1.00 91.12 325 THR A CA 1
ATOM 2523 C C . THR A 1 325 ? 21.924 -2.965 -29.734 1.00 91.12 325 THR A C 1
ATOM 2525 O O . THR A 1 325 ? 22.659 -2.780 -30.704 1.00 91.12 325 THR A O 1
ATOM 2528 N N . ALA A 1 326 ? 21.018 -2.071 -29.346 1.00 92.88 326 ALA A N 1
ATOM 2529 C CA . ALA A 1 326 ? 20.839 -0.764 -29.963 1.00 92.88 326 ALA A CA 1
ATOM 2530 C C . ALA A 1 326 ? 20.669 0.314 -28.890 1.00 92.88 326 ALA A C 1
ATOM 2532 O O . ALA A 1 326 ? 19.978 0.111 -27.889 1.00 92.88 326 ALA A O 1
ATOM 2533 N N . VAL A 1 327 ? 21.281 1.480 -29.103 1.00 93.31 327 VAL A N 1
ATOM 2534 C CA . VAL A 1 327 ? 21.081 2.646 -28.234 1.00 93.31 327 VAL A CA 1
ATOM 2535 C C . VAL A 1 327 ? 19.696 3.234 -28.501 1.00 93.31 327 VAL A C 1
ATOM 2537 O O . VAL A 1 327 ? 19.361 3.588 -29.633 1.00 93.31 327 VAL A O 1
ATOM 2540 N N . ILE A 1 328 ? 18.889 3.330 -27.447 1.00 93.81 328 ILE A N 1
ATOM 2541 C CA . ILE A 1 328 ? 17.553 3.928 -27.491 1.00 93.81 328 ILE A CA 1
ATOM 2542 C C . ILE A 1 328 ? 17.630 5.390 -27.089 1.00 93.81 328 ILE A C 1
ATOM 2544 O O . ILE A 1 328 ? 17.123 6.246 -27.808 1.00 93.81 328 ILE A O 1
ATOM 2548 N N . ALA A 1 329 ? 18.291 5.686 -25.978 1.00 94.56 329 ALA A N 1
ATOM 2549 C CA . ALA A 1 329 ? 18.441 7.043 -25.486 1.00 94.56 329 ALA A CA 1
ATOM 2550 C C . ALA A 1 329 ? 19.759 7.184 -24.731 1.00 94.56 329 ALA A C 1
ATOM 2552 O O . ALA A 1 329 ? 20.173 6.255 -24.042 1.00 94.56 329 ALA A O 1
ATOM 2553 N N . GLU A 1 330 ? 20.390 8.346 -24.851 1.00 94.56 330 GLU A N 1
ATOM 2554 C CA . GLU A 1 330 ? 21.633 8.689 -24.166 1.00 94.56 330 GLU A CA 1
ATOM 2555 C C . GLU A 1 330 ? 21.616 10.184 -23.848 1.00 94.56 330 GLU A C 1
ATOM 2557 O O . GLU A 1 330 ? 21.337 10.993 -24.736 1.00 94.56 330 GLU A O 1
ATOM 2562 N N . TRP A 1 331 ? 21.838 10.552 -22.586 1.00 94.50 331 TRP A N 1
ATOM 2563 C CA . TRP A 1 331 ? 21.862 11.952 -22.164 1.00 94.50 331 TRP A CA 1
ATOM 2564 C C . TRP A 1 331 ? 22.602 12.148 -20.838 1.00 94.50 331 TRP A C 1
ATOM 2566 O O . TRP A 1 331 ? 22.691 11.236 -20.016 1.00 94.50 331 TRP A O 1
ATOM 2576 N N . ASP A 1 332 ? 23.062 13.379 -20.614 1.00 93.56 332 ASP A N 1
ATOM 2577 C CA . ASP A 1 332 ? 23.584 13.833 -19.325 1.00 93.56 332 ASP A CA 1
ATOM 2578 C C . ASP A 1 332 ? 22.523 14.632 -18.564 1.00 93.56 332 ASP A C 1
ATOM 2580 O O . ASP A 1 332 ? 21.687 15.329 -19.148 1.00 93.56 332 ASP A O 1
ATOM 2584 N N . SER A 1 333 ? 22.575 14.557 -17.241 1.00 92.50 333 SER A N 1
ATOM 2585 C CA . SER A 1 333 ? 21.643 15.211 -16.337 1.00 92.50 333 SER A CA 1
ATOM 2586 C C . SER A 1 333 ? 22.356 15.821 -15.138 1.00 92.50 333 SER A C 1
ATOM 2588 O O . SER A 1 333 ? 23.291 15.248 -14.582 1.00 92.50 333 SER A O 1
ATOM 2590 N N . GLU A 1 334 ? 21.875 16.989 -14.721 1.00 91.62 334 GLU A N 1
ATOM 2591 C CA . GLU A 1 334 ? 22.262 17.635 -13.460 1.00 91.62 334 GLU A CA 1
ATOM 2592 C C . GLU A 1 334 ? 21.307 17.267 -12.313 1.00 91.62 334 GLU A C 1
ATOM 2594 O O . GLU A 1 334 ? 21.509 17.689 -11.175 1.00 91.62 334 GLU A O 1
ATOM 2599 N N . ASP A 1 335 ? 20.254 16.490 -12.593 1.00 90.62 335 ASP A N 1
ATOM 2600 C CA . ASP A 1 335 ? 19.386 15.972 -11.546 1.00 90.62 335 ASP A CA 1
ATOM 2601 C C . ASP A 1 335 ? 20.055 14.797 -10.830 1.00 90.62 335 ASP A C 1
ATOM 2603 O O . ASP A 1 335 ? 20.729 13.966 -11.434 1.00 90.62 335 ASP A O 1
ATOM 2607 N N . SER A 1 336 ? 19.812 14.707 -9.527 1.00 82.31 336 SER A N 1
ATOM 2608 C CA . SER A 1 336 ? 20.349 13.661 -8.664 1.00 82.31 336 SER A CA 1
ATOM 2609 C C . SER A 1 336 ? 19.241 12.785 -8.085 1.00 82.31 336 SER A C 1
ATOM 2611 O O . SER A 1 336 ? 18.084 13.200 -7.973 1.00 82.31 336 SER A O 1
ATOM 2613 N N . GLY A 1 337 ? 19.601 11.555 -7.719 1.00 81.19 337 GLY A N 1
ATOM 2614 C CA . GLY A 1 337 ? 18.706 10.593 -7.082 1.00 81.19 337 GLY A CA 1
ATOM 2615 C C . GLY A 1 337 ? 18.957 9.155 -7.531 1.00 81.19 337 GLY A C 1
ATOM 2616 O O . GLY A 1 337 ? 19.633 8.902 -8.528 1.00 81.19 337 GLY A O 1
ATOM 2617 N N . GLY A 1 338 ? 18.407 8.196 -6.787 1.00 81.81 338 GLY A N 1
ATOM 2618 C CA . GLY A 1 338 ? 18.505 6.776 -7.133 1.00 81.81 338 GLY A CA 1
ATOM 2619 C C . GLY A 1 338 ? 17.625 6.432 -8.336 1.00 81.81 338 GLY A C 1
ATOM 2620 O O . GLY A 1 338 ? 16.429 6.694 -8.309 1.00 81.81 338 GLY A O 1
ATOM 2621 N N . ALA A 1 339 ? 18.183 5.829 -9.382 1.00 86.00 339 ALA A N 1
ATOM 2622 C CA . ALA A 1 339 ? 17.424 5.485 -10.582 1.00 86.00 339 ALA A CA 1
ATOM 2623 C C . ALA A 1 339 ? 16.366 4.394 -10.318 1.00 86.00 339 ALA A C 1
ATOM 2625 O O . ALA A 1 339 ? 16.678 3.304 -9.840 1.00 86.00 339 ALA A O 1
ATOM 2626 N N . GLU A 1 340 ? 15.117 4.673 -10.680 1.00 84.75 340 GLU A N 1
ATOM 2627 C CA . GLU A 1 340 ? 14.018 3.716 -10.755 1.00 84.75 340 GLU A CA 1
ATOM 2628 C C . GLU A 1 340 ? 13.445 3.720 -12.165 1.00 84.75 340 GLU A C 1
ATOM 2630 O O . GLU A 1 340 ? 12.848 4.696 -12.613 1.00 84.75 340 GLU A O 1
ATOM 2635 N N . PHE A 1 341 ? 13.672 2.623 -12.875 1.00 87.88 341 PHE A N 1
ATOM 2636 C CA . PHE A 1 341 ? 13.351 2.488 -14.285 1.00 87.88 341 PHE A CA 1
ATOM 2637 C C . PHE A 1 341 ? 12.240 1.463 -14.471 1.00 87.88 341 PHE A C 1
ATOM 2639 O O . PHE A 1 341 ? 12.324 0.360 -13.931 1.00 87.88 341 PHE A O 1
ATOM 2646 N N . GLY A 1 342 ? 11.207 1.816 -15.231 1.00 84.88 342 GLY A N 1
ATOM 2647 C CA . GLY A 1 342 ? 10.061 0.940 -15.445 1.00 84.88 342 GLY A CA 1
ATOM 2648 C C . GLY A 1 342 ? 9.343 1.185 -16.773 1.00 84.88 342 GLY A C 1
ATOM 2649 O O . GLY A 1 342 ? 9.511 2.244 -17.383 1.00 84.88 342 GLY A O 1
ATOM 2650 N N . PRO A 1 343 ? 8.540 0.215 -17.239 1.00 82.75 343 PRO A N 1
ATOM 2651 C CA . PRO A 1 343 ? 7.693 0.378 -18.412 1.00 82.75 343 PRO A CA 1
ATOM 2652 C C . PRO A 1 343 ? 6.337 0.993 -18.041 1.00 82.75 343 PRO A C 1
ATOM 2654 O O . PRO A 1 343 ? 5.840 0.801 -16.928 1.00 82.75 343 PRO A O 1
ATOM 2657 N N . SER A 1 344 ? 5.685 1.649 -19.001 1.00 79.12 344 SER A N 1
ATOM 2658 C CA . SER A 1 344 ? 4.238 1.858 -18.932 1.00 79.12 344 SER A CA 1
ATOM 2659 C C . SER A 1 344 ? 3.519 0.500 -18.915 1.00 79.12 344 SER A C 1
ATOM 2661 O O . SER A 1 344 ? 3.928 -0.434 -19.618 1.00 79.12 344 SER A O 1
ATOM 2663 N N . PRO A 1 345 ? 2.433 0.345 -18.136 1.00 68.56 345 PRO A N 1
ATOM 2664 C CA . PRO A 1 345 ? 1.580 -0.824 -18.253 1.00 68.56 345 PRO A CA 1
ATOM 2665 C C . PRO A 1 345 ? 0.821 -0.909 -19.586 1.00 68.56 345 PRO A C 1
ATOM 2667 O O . PRO A 1 345 ? 0.386 -1.996 -19.966 1.00 68.56 345 PRO A O 1
ATOM 2670 N N . TYR A 1 346 ? 0.677 0.220 -20.282 1.00 71.50 346 TYR A N 1
ATOM 2671 C CA . TYR A 1 346 ? -0.336 0.433 -21.317 1.00 71.50 346 TYR A CA 1
ATOM 2672 C C . TYR A 1 346 ? 0.259 0.759 -22.693 1.00 71.50 346 TYR A C 1
ATOM 2674 O O . TYR A 1 346 ? -0.421 0.603 -23.706 1.00 71.50 346 TYR A O 1
ATOM 2682 N N . SER A 1 347 ? 1.534 1.152 -22.759 1.00 80.19 347 SER A N 1
ATOM 2683 C CA . SER A 1 347 ? 2.239 1.432 -24.016 1.00 80.19 347 SER A CA 1
ATOM 2684 C C . SER A 1 347 ? 3.701 0.964 -24.010 1.00 80.19 347 SER A C 1
ATOM 2686 O O . SER A 1 347 ? 4.180 0.356 -23.052 1.00 80.19 347 SER A O 1
ATOM 2688 N N . GLY A 1 348 ? 4.422 1.246 -25.105 1.00 83.62 348 GLY A N 1
ATOM 2689 C CA . GLY A 1 348 ? 5.872 1.040 -25.226 1.00 83.62 348 GLY A CA 1
ATOM 2690 C C . GLY A 1 348 ? 6.729 2.112 -24.538 1.00 83.62 348 GLY A C 1
ATOM 2691 O O . GLY A 1 348 ? 7.956 2.054 -24.618 1.00 83.62 348 GLY A O 1
ATOM 2692 N N . ARG A 1 349 ? 6.113 3.097 -23.870 1.00 90.06 349 ARG A N 1
ATOM 2693 C CA . ARG A 1 349 ? 6.832 4.159 -23.157 1.00 90.06 349 ARG A CA 1
ATOM 2694 C C . ARG A 1 349 ? 7.494 3.635 -21.892 1.00 90.06 349 ARG A C 1
ATOM 2696 O O . ARG A 1 349 ? 7.014 2.702 -21.250 1.00 90.06 349 ARG A O 1
ATOM 2703 N N . LEU A 1 350 ? 8.581 4.288 -21.507 1.00 92.25 350 LEU A N 1
ATOM 2704 C CA . LEU A 1 350 ? 9.352 3.988 -20.309 1.00 92.25 350 LEU A CA 1
ATOM 2705 C C . LEU A 1 350 ? 9.424 5.234 -19.426 1.00 92.25 350 LEU A C 1
ATOM 2707 O O . LEU A 1 350 ? 9.316 6.370 -19.896 1.00 92.25 350 LEU A O 1
ATOM 2711 N N . ILE A 1 351 ? 9.614 5.012 -18.134 1.00 92.50 351 ILE A N 1
ATOM 2712 C CA . ILE A 1 351 ? 9.774 6.060 -17.134 1.00 92.50 351 ILE A CA 1
ATOM 2713 C C . ILE A 1 351 ? 11.057 5.807 -16.355 1.00 92.50 351 ILE A C 1
ATOM 2715 O O . ILE A 1 351 ? 11.328 4.683 -15.932 1.00 92.50 351 ILE A O 1
ATOM 2719 N N . LEU A 1 352 ? 11.848 6.858 -16.171 1.00 93.44 352 LEU A N 1
ATOM 2720 C CA . LEU A 1 352 ? 12.958 6.880 -15.232 1.00 93.44 352 LEU A CA 1
ATOM 2721 C C . LEU A 1 352 ? 12.660 7.916 -14.155 1.00 93.44 352 LEU A C 1
ATOM 2723 O O . LEU A 1 352 ? 12.727 9.123 -14.393 1.00 93.44 352 LEU A O 1
ATOM 2727 N N . GLY A 1 353 ? 12.348 7.429 -12.963 1.00 90.56 353 GLY A N 1
ATOM 2728 C CA . GLY A 1 353 ? 12.273 8.246 -11.772 1.00 90.56 353 GLY A CA 1
ATOM 2729 C C . GLY A 1 353 ? 13.620 8.330 -11.057 1.00 90.56 353 GLY A C 1
ATOM 2730 O O . GLY A 1 353 ? 14.277 7.318 -10.838 1.00 90.56 353 GLY A O 1
ATOM 2731 N N . LEU A 1 354 ? 14.031 9.527 -10.644 1.00 88.75 354 LEU A N 1
ATOM 2732 C CA . LEU A 1 354 ? 15.126 9.722 -9.695 1.00 88.75 354 LEU A CA 1
ATOM 2733 C C . LEU A 1 354 ? 14.598 9.771 -8.252 1.00 88.75 354 LEU A C 1
ATOM 2735 O O . LEU A 1 354 ? 14.079 10.794 -7.802 1.00 88.75 354 LEU A O 1
ATOM 2739 N N . LYS A 1 355 ? 14.722 8.661 -7.516 1.00 80.81 355 LYS A N 1
ATOM 2740 C CA . LYS A 1 355 ? 14.387 8.541 -6.088 1.00 80.81 355 LYS A CA 1
ATOM 2741 C C . LYS A 1 355 ? 15.114 9.604 -5.282 1.00 80.81 355 LYS A C 1
ATOM 2743 O O . LYS A 1 355 ? 16.318 9.776 -5.430 1.00 80.81 355 LYS A O 1
ATOM 2748 N N . GLU A 1 356 ? 14.372 10.289 -4.420 1.00 77.12 356 GLU A N 1
ATOM 2749 C CA . GLU A 1 356 ? 14.803 11.449 -3.628 1.00 77.12 356 GLU A CA 1
ATOM 2750 C C . GLU A 1 356 ? 15.159 12.693 -4.466 1.00 77.12 356 GLU A C 1
ATOM 2752 O O . GLU A 1 356 ? 15.416 13.757 -3.901 1.00 77.12 356 GLU A O 1
ATOM 2757 N N . GLY A 1 357 ? 15.065 12.597 -5.794 1.00 83.50 357 GLY A N 1
ATOM 2758 C CA . GLY A 1 357 ? 15.199 13.683 -6.755 1.00 83.50 357 GLY A CA 1
ATOM 2759 C C . GLY A 1 357 ? 13.867 14.345 -7.107 1.00 83.50 357 GLY A C 1
ATOM 2760 O O . GLY A 1 357 ? 12.797 13.947 -6.641 1.00 83.50 357 GLY A O 1
ATOM 2761 N N . ARG A 1 358 ? 13.940 15.388 -7.944 1.00 87.94 358 ARG A N 1
ATOM 2762 C CA . ARG A 1 358 ? 12.802 16.222 -8.389 1.00 87.94 358 ARG A CA 1
ATOM 2763 C C . ARG A 1 358 ? 12.574 16.160 -9.898 1.00 87.94 358 ARG A C 1
ATOM 2765 O O . ARG A 1 358 ? 12.083 17.116 -10.494 1.00 87.94 358 ARG A O 1
ATOM 2772 N N . ALA A 1 359 ? 12.970 15.065 -10.527 1.00 91.62 359 ALA A N 1
ATOM 2773 C CA . ALA A 1 359 ? 12.820 14.902 -11.960 1.00 91.62 359 ALA A CA 1
ATOM 2774 C C . ALA A 1 359 ? 12.408 13.479 -12.304 1.00 91.62 359 ALA A C 1
ATOM 2776 O O . ALA A 1 359 ? 12.915 12.506 -11.742 1.00 91.62 359 ALA A O 1
ATOM 2777 N N . ILE A 1 360 ? 11.498 13.401 -13.265 1.00 93.50 360 ILE A N 1
ATOM 2778 C CA . ILE A 1 360 ? 11.157 12.189 -13.993 1.00 93.50 360 ILE A CA 1
ATOM 2779 C C . ILE A 1 360 ? 11.618 12.389 -15.433 1.00 93.50 360 ILE A C 1
ATOM 2781 O O . ILE A 1 360 ? 11.452 13.469 -15.999 1.00 93.50 360 ILE A O 1
ATOM 2785 N N . TYR A 1 361 ? 12.150 11.345 -16.046 1.00 95.62 361 TYR A N 1
ATOM 2786 C CA . TYR A 1 361 ? 12.367 11.289 -17.483 1.00 95.62 361 TYR A CA 1
ATOM 2787 C C . TYR A 1 361 ? 11.345 10.347 -18.095 1.00 95.62 361 TYR A C 1
ATOM 2789 O O . TYR A 1 361 ? 11.208 9.204 -17.664 1.00 95.62 361 TYR A O 1
ATOM 2797 N N . LEU A 1 362 ? 10.617 10.840 -19.090 1.00 95.56 362 LEU A N 1
ATOM 2798 C CA . LEU A 1 362 ? 9.755 10.016 -19.927 1.00 95.56 362 LEU A CA 1
ATOM 2799 C C . LEU A 1 362 ? 10.525 9.662 -21.180 1.00 95.56 362 LEU A C 1
ATOM 2801 O O . LEU A 1 362 ? 11.127 10.543 -21.798 1.00 95.56 362 LEU A O 1
ATOM 2805 N N . ILE A 1 363 ? 10.502 8.384 -21.523 1.00 95.69 363 ILE A N 1
ATOM 2806 C CA . ILE A 1 363 ? 11.229 7.853 -22.659 1.00 95.69 363 ILE A CA 1
ATOM 2807 C C . ILE A 1 363 ? 10.229 7.222 -23.617 1.00 95.69 363 ILE A C 1
ATOM 2809 O O . ILE A 1 363 ? 9.498 6.307 -23.241 1.00 95.69 363 ILE A O 1
ATOM 2813 N N . ASP A 1 364 ? 10.200 7.715 -24.848 1.00 93.56 364 ASP A N 1
ATOM 2814 C CA . ASP A 1 364 ? 9.416 7.149 -25.943 1.00 93.56 364 ASP A CA 1
ATOM 2815 C C . ASP A 1 364 ? 10.390 6.546 -26.970 1.00 93.56 364 ASP A C 1
ATOM 2817 O O . ASP A 1 364 ? 11.003 7.293 -27.737 1.00 93.56 364 ASP A O 1
ATOM 2821 N N . PRO A 1 365 ? 10.619 5.217 -26.955 1.00 91.56 365 PRO A N 1
ATOM 2822 C CA . PRO A 1 365 ? 11.590 4.573 -27.842 1.00 91.56 365 PRO A CA 1
ATOM 2823 C C . PRO A 1 365 ? 11.303 4.777 -29.337 1.00 91.56 365 PRO A C 1
ATOM 2825 O O . PRO A 1 365 ? 12.238 4.748 -30.145 1.00 91.56 365 PRO A O 1
ATOM 2828 N N . ASP A 1 366 ? 10.036 5.002 -29.688 1.00 89.56 366 ASP A N 1
ATOM 2829 C CA . ASP A 1 366 ? 9.556 5.115 -31.065 1.00 89.56 366 ASP A CA 1
ATOM 2830 C C . ASP A 1 366 ? 9.552 6.569 -31.572 1.00 89.56 366 ASP A C 1
ATOM 2832 O O . ASP A 1 366 ? 9.391 6.817 -32.771 1.00 89.56 366 ASP A O 1
ATOM 2836 N N . ALA A 1 367 ? 9.783 7.544 -30.688 1.00 91.94 367 ALA A N 1
ATOM 2837 C CA . ALA A 1 367 ? 9.910 8.948 -31.060 1.00 91.94 367 ALA A CA 1
ATOM 2838 C C . ALA A 1 367 ? 11.232 9.249 -31.812 1.00 91.94 367 ALA A C 1
ATOM 2840 O O . ALA A 1 367 ? 12.222 8.507 -31.686 1.00 91.94 367 ALA A O 1
ATOM 2841 N N . PRO A 1 368 ? 11.290 10.363 -32.578 1.00 92.19 368 PRO A N 1
ATOM 2842 C CA . PRO A 1 368 ? 12.538 10.888 -33.138 1.00 92.19 368 PRO A CA 1
ATOM 2843 C C . PRO A 1 368 ? 13.619 11.047 -32.065 1.00 92.19 368 PRO A C 1
ATOM 2845 O O . PRO A 1 368 ? 13.304 11.409 -30.935 1.00 92.19 368 PRO A O 1
ATOM 2848 N N . VAL A 1 369 ? 14.888 10.785 -32.406 1.00 88.12 369 VAL A N 1
ATOM 2849 C CA . VAL A 1 369 ? 16.017 10.705 -31.449 1.00 88.12 369 VAL A CA 1
ATOM 2850 C C . VAL A 1 369 ? 16.103 11.920 -30.515 1.00 88.12 369 VAL A C 1
ATOM 2852 O O . VAL A 1 369 ? 16.316 11.753 -29.318 1.00 88.12 369 VAL A O 1
ATOM 2855 N N . ASP A 1 370 ? 15.881 13.123 -31.040 1.00 87.94 370 ASP A N 1
ATOM 2856 C CA . ASP A 1 370 ? 15.890 14.402 -30.318 1.00 87.94 370 ASP A CA 1
ATOM 2857 C C . ASP A 1 370 ? 14.675 14.618 -29.395 1.00 87.94 370 ASP A C 1
ATOM 2859 O O . ASP A 1 370 ? 14.677 15.525 -28.566 1.00 87.94 370 ASP A O 1
ATOM 2863 N N . GLN A 1 371 ? 13.646 13.781 -29.520 1.00 90.62 371 GLN A N 1
ATOM 2864 C CA . GLN A 1 371 ? 12.385 13.843 -28.774 1.00 90.62 371 GLN A CA 1
ATOM 2865 C C . GLN A 1 371 ? 12.158 12.614 -27.886 1.00 90.62 371 GLN A C 1
ATOM 2867 O O . GLN A 1 371 ? 11.175 12.572 -27.146 1.00 90.62 371 GLN A O 1
ATOM 2872 N N . ARG A 1 372 ? 13.059 11.621 -27.929 1.00 93.94 372 ARG A N 1
ATOM 2873 C CA . ARG A 1 372 ? 12.920 10.371 -27.167 1.00 93.94 372 ARG A CA 1
ATOM 2874 C C . ARG A 1 372 ? 12.895 10.584 -25.672 1.00 93.94 372 ARG A C 1
ATOM 2876 O O . ARG A 1 372 ? 12.217 9.831 -24.989 1.00 93.94 372 ARG A O 1
ATOM 2883 N N . VAL A 1 373 ? 13.639 11.563 -25.164 1.00 96.62 373 VAL A N 1
ATOM 2884 C CA . VAL A 1 373 ? 13.754 11.827 -23.728 1.00 96.62 373 VAL A CA 1
ATOM 2885 C C . VAL A 1 373 ? 13.117 13.166 -23.408 1.00 96.62 373 VAL A C 1
ATOM 2887 O O . VAL A 1 373 ? 13.567 14.212 -23.871 1.00 96.62 373 VAL A O 1
ATOM 2890 N N . ARG A 1 374 ? 12.098 13.143 -22.549 1.00 95.19 374 ARG A N 1
ATOM 2891 C CA . ARG A 1 374 ? 11.468 14.349 -22.015 1.00 95.19 374 ARG A CA 1
ATOM 2892 C C . ARG A 1 374 ? 11.659 14.420 -20.509 1.00 95.19 374 ARG A C 1
ATOM 2894 O O . ARG A 1 374 ? 11.109 13.606 -19.770 1.00 95.19 374 ARG A O 1
ATOM 2901 N N . ARG A 1 375 ? 12.389 15.437 -20.052 1.00 94.88 375 ARG A N 1
ATOM 2902 C CA . ARG A 1 375 ? 12.498 15.769 -18.628 1.00 94.88 375 ARG A CA 1
ATOM 2903 C C . ARG A 1 375 ? 11.199 16.408 -18.133 1.00 94.88 375 ARG A C 1
ATOM 2905 O O . ARG A 1 375 ? 10.729 17.386 -18.710 1.00 94.88 375 ARG A O 1
ATOM 2912 N N . VAL A 1 376 ? 10.666 15.897 -17.032 1.00 93.69 376 VAL A N 1
ATOM 2913 C CA . VAL A 1 376 ? 9.500 16.421 -16.316 1.00 93.69 376 VAL A CA 1
ATOM 2914 C C . VAL A 1 376 ? 9.952 16.860 -14.919 1.00 93.69 376 VAL A C 1
ATOM 2916 O O . VAL A 1 376 ? 10.282 16.005 -14.092 1.00 93.69 376 VAL A O 1
ATOM 2919 N N . PRO A 1 377 ? 10.024 18.176 -14.637 1.00 91.62 377 PRO A N 1
ATOM 2920 C CA . PRO A 1 377 ? 10.352 18.662 -13.304 1.00 91.62 377 PRO A CA 1
ATOM 2921 C C . PRO A 1 377 ? 9.191 18.401 -12.346 1.00 91.62 377 PRO A C 1
ATOM 2923 O O . PRO A 1 377 ? 8.037 18.648 -12.682 1.00 91.62 377 PRO A O 1
ATOM 2926 N N . LEU A 1 378 ? 9.502 17.966 -11.132 1.00 87.50 378 LEU A N 1
ATOM 2927 C CA . LEU A 1 378 ? 8.532 17.799 -10.060 1.00 87.50 378 LEU A CA 1
ATOM 2928 C C . LEU A 1 378 ? 8.634 18.953 -9.057 1.00 87.50 378 LEU A C 1
ATOM 2930 O O . LEU A 1 378 ? 9.741 19.395 -8.733 1.00 87.50 378 LEU A O 1
ATOM 2934 N N . PRO A 1 379 ? 7.503 19.413 -8.492 1.00 83.31 379 PRO A N 1
ATOM 2935 C CA . PRO A 1 379 ? 7.514 20.450 -7.459 1.00 83.31 379 PRO A CA 1
ATOM 2936 C C . PRO A 1 379 ? 8.144 19.969 -6.141 1.00 83.31 379 PRO A C 1
ATOM 2938 O O . PRO A 1 379 ? 8.493 20.775 -5.283 1.00 83.31 379 PRO A O 1
ATOM 2941 N N . MET A 1 380 ? 8.290 18.654 -5.963 1.00 81.69 380 MET A N 1
ATOM 2942 C CA . MET A 1 380 ? 8.765 18.025 -4.734 1.00 81.69 380 MET A CA 1
ATOM 2943 C C . MET A 1 380 ? 9.525 16.730 -5.025 1.00 81.69 380 MET A C 1
ATOM 2945 O O . MET A 1 380 ? 9.432 16.176 -6.118 1.00 81.69 380 MET A O 1
ATOM 2949 N N . ARG A 1 381 ? 10.286 16.252 -4.033 1.00 80.38 381 ARG A N 1
ATOM 2950 C CA . ARG A 1 381 ? 11.064 15.011 -4.148 1.00 80.38 381 ARG A CA 1
ATOM 2951 C C . ARG A 1 381 ? 10.158 13.787 -4.184 1.00 80.38 381 ARG A C 1
ATOM 2953 O O . ARG A 1 381 ? 9.165 13.761 -3.452 1.00 80.38 381 ARG A O 1
ATOM 2960 N N . MET A 1 382 ? 10.538 12.758 -4.938 1.00 82.56 382 MET A N 1
ATOM 2961 C CA . MET A 1 382 ? 9.734 11.537 -5.066 1.00 82.56 382 MET A CA 1
ATOM 2962 C C . MET A 1 382 ? 10.419 10.260 -4.577 1.00 82.56 382 MET A C 1
ATOM 2964 O O . MET A 1 382 ? 11.636 10.146 -4.678 1.00 82.56 382 MET A O 1
ATOM 2968 N N . LYS A 1 383 ? 9.643 9.273 -4.105 1.00 75.19 383 LYS A N 1
ATOM 2969 C CA . LYS A 1 383 ? 10.158 7.924 -3.778 1.00 75.19 383 LYS A CA 1
ATOM 2970 C C . LYS A 1 383 ? 9.890 6.880 -4.857 1.00 75.19 383 LYS A C 1
ATOM 2972 O O . LYS A 1 383 ? 10.611 5.889 -4.904 1.00 75.19 383 LYS A O 1
ATOM 2977 N N . GLY A 1 384 ? 8.892 7.117 -5.701 1.00 77.75 384 GLY A N 1
ATOM 2978 C CA . GLY A 1 384 ? 8.625 6.285 -6.862 1.00 77.75 384 GLY A CA 1
ATOM 2979 C C . GLY A 1 384 ? 7.727 6.966 -7.877 1.00 77.75 384 GLY A C 1
ATOM 2980 O O . GLY A 1 384 ? 7.078 7.968 -7.553 1.00 77.75 384 GLY A O 1
ATOM 2981 N N . SER A 1 385 ? 7.733 6.429 -9.097 1.00 83.19 385 SER A N 1
ATOM 2982 C CA . SER A 1 385 ? 7.051 7.002 -10.259 1.00 83.19 385 SER A CA 1
ATOM 2983 C C . SER A 1 385 ? 6.404 5.944 -11.154 1.00 83.19 385 SER A C 1
ATOM 2985 O O . SER A 1 385 ? 6.962 4.868 -11.346 1.00 83.19 385 SER A O 1
ATOM 2987 N N . SER A 1 386 ? 5.261 6.272 -11.751 1.00 82.06 386 SER A N 1
ATOM 2988 C CA . SER A 1 386 ? 4.551 5.438 -12.732 1.00 82.06 386 SER A CA 1
ATOM 2989 C C . SER A 1 386 ? 3.770 6.302 -13.732 1.00 82.06 386 SER A C 1
ATOM 2991 O O . SER A 1 386 ? 3.709 7.526 -13.586 1.00 82.06 386 SER A O 1
ATOM 2993 N N . PHE A 1 387 ? 3.182 5.672 -14.748 1.00 80.62 387 PHE A N 1
ATOM 2994 C CA . PHE A 1 387 ? 2.208 6.297 -15.649 1.00 80.62 387 PHE A CA 1
ATOM 2995 C C . PHE A 1 387 ? 0.767 6.074 -15.158 1.00 80.62 387 PHE A C 1
ATOM 2997 O O . PHE A 1 387 ? 0.507 5.128 -14.407 1.00 80.62 387 PHE A O 1
ATOM 3004 N N . SER A 1 388 ? -0.166 6.932 -15.587 1.00 76.00 388 SER A N 1
ATOM 3005 C CA . SER A 1 388 ? -1.604 6.621 -15.569 1.00 76.00 388 SER A CA 1
ATOM 3006 C C . SER A 1 388 ? -1.964 5.536 -16.589 1.00 76.00 388 SER A C 1
ATOM 3008 O O . SER A 1 388 ? -1.146 5.145 -17.417 1.00 76.00 388 SER A O 1
ATOM 3010 N N . ASP A 1 389 ? -3.205 5.059 -16.520 1.00 69.44 389 ASP A N 1
ATOM 3011 C CA . ASP A 1 389 ? -3.819 4.083 -17.429 1.00 69.44 389 ASP A CA 1
ATOM 3012 C C . ASP A 1 389 ? -3.835 4.472 -18.908 1.00 69.44 389 ASP A C 1
ATOM 3014 O O . ASP A 1 389 ? -3.850 3.614 -19.788 1.00 69.44 389 ASP A O 1
ATOM 3018 N N . ASP A 1 390 ? -3.759 5.764 -19.187 1.00 76.31 390 ASP A N 1
ATOM 3019 C CA . ASP A 1 390 ? -3.751 6.333 -20.529 1.00 76.31 390 ASP A CA 1
ATOM 3020 C C . ASP A 1 390 ? -2.434 7.045 -20.894 1.00 76.31 390 ASP A C 1
ATOM 3022 O O . ASP A 1 390 ? -2.365 7.736 -21.915 1.00 76.31 390 ASP A O 1
ATOM 3026 N N . ASP A 1 391 ? -1.399 6.914 -20.055 1.00 81.56 391 ASP A N 1
ATOM 3027 C CA . ASP A 1 391 ? -0.122 7.636 -20.140 1.00 81.56 391 ASP A CA 1
ATOM 3028 C C . ASP A 1 391 ? -0.246 9.171 -20.248 1.00 81.56 391 ASP A C 1
ATOM 3030 O O . ASP A 1 391 ? 0.698 9.841 -20.689 1.00 81.56 391 ASP A O 1
ATOM 3034 N N . ARG A 1 392 ? -1.390 9.767 -19.883 1.00 86.19 392 ARG A N 1
ATOM 3035 C CA . ARG A 1 392 ? -1.576 11.229 -19.894 1.00 86.19 392 ARG A CA 1
ATOM 3036 C C . ARG A 1 392 ? -1.073 11.900 -18.633 1.00 86.19 392 ARG A C 1
ATOM 3038 O O . ARG A 1 392 ? -0.794 13.097 -18.661 1.00 86.19 392 ARG A O 1
ATOM 3045 N N . CYS A 1 393 ? -0.919 11.144 -17.556 1.00 86.50 393 CYS A N 1
ATOM 3046 C CA . CYS A 1 393 ? -0.403 11.629 -16.293 1.00 86.50 393 CYS A CA 1
ATOM 3047 C C . CYS A 1 393 ? 0.849 10.853 -15.889 1.00 86.50 393 CYS A C 1
ATOM 3049 O O . CYS A 1 393 ? 1.003 9.664 -16.181 1.00 86.50 393 CYS A O 1
ATOM 3051 N N . VAL A 1 394 ? 1.735 11.539 -15.170 1.00 87.44 394 VAL A N 1
ATOM 3052 C CA . VAL A 1 394 ? 2.743 10.875 -14.341 1.00 87.44 394 VAL A CA 1
ATOM 3053 C C . VAL A 1 394 ? 2.331 10.934 -12.895 1.00 87.44 394 VAL A C 1
ATOM 3055 O O . VAL A 1 394 ? 1.809 11.933 -12.401 1.00 87.44 394 VAL A O 1
ATOM 3058 N N . ASN A 1 395 ? 2.637 9.840 -12.233 1.00 83.19 395 ASN A N 1
ATOM 3059 C CA . ASN A 1 395 ? 2.139 9.465 -10.938 1.00 83.19 395 ASN A CA 1
ATOM 3060 C C . ASN A 1 395 ? 3.350 9.312 -10.029 1.00 83.19 395 ASN A C 1
ATOM 3062 O O . ASN A 1 395 ? 4.213 8.490 -10.331 1.00 83.19 395 ASN A O 1
ATOM 3066 N N . TRP A 1 396 ? 3.451 10.078 -8.942 1.00 80.38 396 TRP A N 1
ATOM 3067 C CA . TRP A 1 396 ? 4.562 9.948 -7.998 1.00 80.38 396 TRP A CA 1
ATOM 3068 C C . TRP A 1 396 ? 4.122 10.025 -6.539 1.00 80.38 396 TRP A C 1
ATOM 3070 O O . TRP A 1 396 ? 3.098 10.602 -6.173 1.00 80.38 396 TRP A O 1
ATOM 3080 N N . GLN A 1 397 ? 4.939 9.434 -5.676 1.00 74.56 397 GLN A N 1
ATOM 3081 C CA . GLN A 1 397 ? 4.813 9.577 -4.227 1.00 74.56 397 GLN A CA 1
ATOM 3082 C C . GLN A 1 397 ? 5.790 10.623 -3.742 1.00 74.56 397 GLN A C 1
ATOM 3084 O O . GLN A 1 397 ? 6.984 10.505 -4.027 1.00 74.56 397 GLN A O 1
ATOM 3089 N N . ARG A 1 398 ? 5.318 11.600 -2.961 1.00 72.75 398 ARG A N 1
ATOM 3090 C CA . ARG A 1 398 ? 6.229 12.489 -2.238 1.00 72.75 398 ARG A CA 1
ATOM 3091 C C . ARG A 1 398 ? 7.072 11.629 -1.303 1.00 72.75 398 ARG A C 1
ATOM 3093 O O . ARG A 1 398 ? 6.540 10.794 -0.575 1.00 72.75 398 ARG A O 1
ATOM 3100 N N . CYS A 1 399 ? 8.385 11.828 -1.343 1.00 67.56 399 CYS A N 1
ATOM 3101 C CA . CYS A 1 399 ? 9.325 11.075 -0.526 1.00 67.56 399 CYS A CA 1
ATOM 3102 C C . CYS A 1 399 ? 8.868 11.026 0.935 1.00 67.56 399 CYS A C 1
ATOM 3104 O O . CYS A 1 399 ? 8.901 12.055 1.600 1.00 67.56 399 CYS A O 1
ATOM 3106 N N . TYR A 1 400 ? 8.498 9.832 1.410 1.00 64.69 400 TYR A N 1
ATOM 3107 C CA . TYR A 1 400 ? 8.129 9.537 2.798 1.00 64.69 400 TYR A CA 1
ATOM 3108 C C . TYR A 1 400 ? 6.749 10.008 3.290 1.00 64.69 400 TYR A C 1
ATOM 3110 O O . TYR A 1 400 ? 6.461 9.888 4.475 1.00 64.69 400 TYR A O 1
ATOM 3118 N N . TYR A 1 401 ? 5.861 10.468 2.405 1.00 66.25 401 TYR A N 1
ATOM 3119 C CA . TYR A 1 401 ? 4.484 10.849 2.760 1.00 66.25 401 TYR A CA 1
ATOM 3120 C C . TYR A 1 401 ? 3.472 9.830 2.237 1.00 66.25 401 TYR A C 1
ATOM 3122 O O . TYR A 1 401 ? 3.700 9.201 1.205 1.00 66.25 401 TYR A O 1
ATOM 3130 N N . PHE A 1 402 ? 2.326 9.708 2.918 1.00 59.31 402 PHE A N 1
ATOM 3131 C CA . PHE A 1 402 ? 1.202 8.909 2.409 1.00 59.31 402 PHE A CA 1
ATOM 3132 C C . PHE A 1 402 ? 0.537 9.546 1.180 1.00 59.31 402 PHE A C 1
ATOM 3134 O O . PHE A 1 402 ? -0.033 8.846 0.345 1.00 59.31 402 PHE A O 1
ATOM 3141 N N . GLN A 1 403 ? 0.630 10.873 1.047 1.00 67.31 403 GLN A N 1
ATOM 3142 C CA . GLN A 1 403 ? 0.000 11.623 -0.033 1.00 67.31 403 GLN A CA 1
ATOM 3143 C C . GLN A 1 403 ? 0.705 11.403 -1.379 1.00 67.31 403 GLN A C 1
ATOM 3145 O O . GLN A 1 403 ? 1.922 11.576 -1.522 1.00 67.31 403 GLN A O 1
ATOM 3150 N N . ARG A 1 404 ? -0.096 11.078 -2.393 1.00 71.06 404 ARG A N 1
ATOM 3151 C CA . ARG A 1 404 ? 0.344 10.859 -3.771 1.00 71.06 404 ARG A CA 1
ATOM 3152 C C . ARG A 1 404 ? -0.060 12.011 -4.658 1.00 71.06 404 ARG A C 1
ATOM 3154 O O . ARG A 1 404 ? -1.053 12.689 -4.403 1.00 71.06 404 ARG A O 1
ATOM 3161 N N . TRP A 1 405 ? 0.704 12.192 -5.718 1.00 80.25 405 TRP A N 1
ATOM 3162 C CA . TRP A 1 405 ? 0.552 13.307 -6.626 1.00 80.25 405 TRP A CA 1
ATOM 3163 C C . TRP A 1 405 ? 0.531 12.812 -8.059 1.00 80.25 405 TRP A C 1
ATOM 3165 O O . TRP A 1 405 ? 1.223 11.860 -8.421 1.00 80.25 405 TRP A O 1
ATOM 3175 N N . GLN A 1 406 ? -0.276 13.482 -8.865 1.00 85.50 406 GLN A N 1
ATOM 3176 C CA . GLN A 1 406 ? -0.303 13.295 -10.302 1.00 85.50 406 GLN A CA 1
ATOM 3177 C C . GLN A 1 406 ? -0.063 14.622 -11.000 1.00 85.50 406 GLN A C 1
ATOM 3179 O O . GLN A 1 406 ? -0.436 15.684 -10.496 1.00 85.50 406 GLN A O 1
ATOM 3184 N N . MET A 1 407 ? 0.566 14.551 -12.165 1.00 89.88 407 MET A N 1
ATOM 3185 C CA . MET A 1 407 ? 0.795 15.686 -13.044 1.00 89.88 407 MET A CA 1
ATOM 3186 C C . MET A 1 407 ? 0.269 15.323 -14.416 1.00 89.88 407 MET A C 1
ATOM 3188 O O . MET A 1 407 ? 0.747 14.364 -15.024 1.00 89.88 407 MET A O 1
ATOM 3192 N N . ASP A 1 408 ? -0.674 16.122 -14.901 1.00 89.50 408 ASP A N 1
ATOM 3193 C CA . ASP A 1 408 ? -1.108 16.058 -16.288 1.00 89.50 408 ASP A CA 1
ATOM 3194 C C . ASP A 1 408 ? 0.057 16.482 -17.194 1.00 89.50 408 ASP A C 1
ATOM 3196 O O . ASP A 1 408 ? 0.646 17.556 -17.046 1.00 89.50 408 ASP A O 1
ATOM 3200 N N . LEU A 1 409 ? 0.423 15.610 -18.127 1.00 90.06 409 LEU A N 1
ATOM 3201 C CA . LEU A 1 409 ? 1.613 15.763 -18.954 1.00 90.06 409 LEU A CA 1
ATOM 3202 C C . LEU A 1 409 ? 1.481 16.797 -20.073 1.00 90.06 409 LEU A C 1
ATOM 3204 O O . LEU A 1 409 ? 2.507 17.146 -20.672 1.00 90.06 409 LEU A O 1
ATOM 3208 N N . ALA A 1 410 ? 0.259 17.238 -20.378 1.00 89.38 410 ALA A N 1
ATOM 3209 C CA . ALA A 1 410 ? -0.028 18.237 -21.400 1.00 89.38 410 ALA A CA 1
ATOM 3210 C C . ALA A 1 410 ? -0.033 19.657 -20.815 1.00 89.38 410 ALA A C 1
ATOM 3212 O O . ALA A 1 410 ? 0.452 20.592 -21.447 1.00 89.38 410 ALA A O 1
ATOM 3213 N N . THR A 1 411 ? -0.558 19.812 -19.602 1.00 90.50 411 THR A N 1
ATOM 3214 C CA . THR A 1 411 ? -0.747 21.100 -18.922 1.00 90.50 411 THR A CA 1
ATOM 3215 C C . THR A 1 411 ? 0.309 21.377 -17.853 1.00 90.50 411 THR A C 1
ATOM 3217 O O . THR A 1 411 ? 0.509 22.533 -17.481 1.00 90.50 411 THR A O 1
ATOM 3220 N N . GLY A 1 412 ? 0.974 20.340 -17.335 1.00 88.06 412 GLY A N 1
ATOM 3221 C CA . GLY A 1 412 ? 1.880 20.428 -16.189 1.00 88.06 412 GLY A CA 1
ATOM 3222 C C . GLY A 1 412 ? 1.167 20.666 -14.854 1.00 88.06 412 GLY A C 1
ATOM 3223 O O . GLY A 1 412 ? 1.834 20.882 -13.841 1.00 88.06 412 GLY A O 1
ATOM 3224 N N . GLN A 1 413 ? -0.170 20.653 -14.828 1.00 89.50 413 GLN A N 1
ATOM 3225 C CA . GLN A 1 413 ? -0.931 20.865 -13.601 1.00 89.50 413 GLN A CA 1
ATOM 3226 C C . GLN A 1 413 ? -0.774 19.672 -12.666 1.00 89.50 413 GLN A C 1
ATOM 3228 O O . GLN A 1 413 ? -0.991 18.524 -13.053 1.00 89.50 413 GLN A O 1
ATOM 3233 N N . THR A 1 414 ? -0.405 19.966 -11.420 1.00 86.31 414 THR A N 1
ATOM 3234 C CA . THR A 1 414 ? -0.254 18.971 -10.362 1.00 86.31 414 THR A CA 1
ATOM 3235 C C . THR A 1 414 ? -1.463 18.964 -9.450 1.00 86.31 414 THR A C 1
ATOM 3237 O O . THR A 1 414 ? -1.918 20.024 -9.022 1.00 86.31 414 THR A O 1
ATOM 3240 N N . GLN A 1 415 ? -1.914 17.778 -9.078 1.00 82.44 415 GLN A N 1
ATOM 3241 C CA . GLN A 1 415 ? -2.983 17.586 -8.108 1.00 82.44 415 GLN A CA 1
ATOM 3242 C C . GLN A 1 415 ? -2.709 16.345 -7.264 1.00 82.44 415 GLN A C 1
ATOM 3244 O O . GLN A 1 415 ? -1.821 15.548 -7.579 1.00 82.44 415 GLN A O 1
ATOM 3249 N N . ILE A 1 416 ? -3.476 16.184 -6.190 1.00 75.81 416 ILE A N 1
ATOM 3250 C CA . ILE A 1 416 ? -3.484 14.931 -5.442 1.00 75.81 416 ILE A CA 1
ATOM 3251 C C . ILE A 1 416 ? -3.956 13.838 -6.401 1.00 75.81 416 ILE A C 1
ATOM 3253 O O . ILE A 1 416 ? -4.918 14.002 -7.150 1.00 75.81 416 ILE A O 1
ATOM 3257 N N . ALA A 1 417 ? -3.197 12.757 -6.430 1.00 65.75 417 ALA A N 1
ATOM 3258 C CA . ALA A 1 417 ? -3.490 11.596 -7.244 1.00 65.75 417 ALA A CA 1
ATOM 3259 C C . ALA A 1 417 ? -4.781 10.908 -6.794 1.00 65.75 417 ALA A C 1
ATOM 3261 O O . ALA A 1 417 ? -4.947 10.674 -5.600 1.00 65.75 417 ALA A O 1
ATOM 3262 N N . HIS A 1 418 ? -5.616 10.505 -7.758 1.00 56.94 418 HIS A N 1
ATOM 3263 C CA . HIS A 1 418 ? -6.816 9.689 -7.534 1.00 56.94 418 HIS A CA 1
ATOM 3264 C C . HIS A 1 418 ? -6.651 8.252 -8.059 1.00 56.94 418 HIS A C 1
ATOM 3266 O O . HIS A 1 418 ? -7.549 7.705 -8.689 1.00 56.94 418 HIS A O 1
ATOM 3272 N N . TYR A 1 419 ? -5.470 7.659 -7.879 1.00 49.03 419 TYR A N 1
ATOM 3273 C CA . TYR A 1 419 ? -5.138 6.331 -8.403 1.00 49.03 419 TYR A CA 1
ATOM 3274 C C . TYR A 1 419 ? -4.490 5.445 -7.316 1.00 49.03 419 TYR A C 1
ATOM 3276 O O . TYR A 1 419 ? -4.060 5.965 -6.280 1.00 49.03 419 TYR A O 1
ATOM 3284 N N . PRO A 1 420 ? -4.408 4.115 -7.539 1.00 42.53 420 PRO A N 1
ATOM 3285 C CA . PRO A 1 420 ? -4.048 3.140 -6.518 1.00 42.53 420 PRO A CA 1
ATOM 3286 C C . PRO A 1 420 ? -2.703 3.376 -5.832 1.00 42.53 420 PRO A C 1
ATOM 3288 O O . PRO A 1 420 ? -1.787 4.057 -6.316 1.00 42.53 420 PRO A O 1
ATOM 3291 N N . THR A 1 421 ? -2.568 2.686 -4.706 1.00 46.25 421 THR A N 1
ATOM 3292 C CA . THR A 1 421 ? -1.304 2.496 -4.022 1.00 46.25 421 THR A CA 1
ATOM 3293 C C . THR A 1 421 ? -0.282 1.715 -4.902 1.00 46.25 421 THR A C 1
ATOM 3295 O O . THR A 1 421 ? -0.661 1.079 -5.867 1.00 46.25 421 THR A O 1
ATOM 3298 N N . TYR A 1 422 ? 1.023 1.892 -4.663 1.00 47.53 422 TYR A N 1
ATOM 3299 C CA . TYR A 1 422 ? 2.240 1.519 -5.439 1.00 47.53 422 TYR A CA 1
ATOM 3300 C C . TYR A 1 422 ? 3.489 1.902 -4.607 1.00 47.53 422 TYR A C 1
ATOM 3302 O O . TYR A 1 422 ? 4.444 2.493 -5.105 1.00 47.53 422 TYR A O 1
ATOM 3310 N N . GLY A 1 423 ? 3.428 1.753 -3.286 1.00 40.78 423 GLY A N 1
ATOM 3311 C CA . GLY A 1 423 ? 4.546 1.930 -2.362 1.00 40.78 423 GLY A CA 1
ATOM 3312 C C . GLY A 1 423 ? 5.235 0.581 -2.170 1.00 40.78 423 GLY A C 1
ATOM 3313 O O . GLY A 1 423 ? 4.566 -0.441 -2.078 1.00 40.78 423 GLY A O 1
ATOM 3314 N N . GLY A 1 424 ? 6.568 0.564 -2.141 1.00 47.16 424 GLY A N 1
ATOM 3315 C CA . GLY A 1 424 ? 7.410 -0.629 -2.347 1.00 47.16 424 GLY A CA 1
ATOM 3316 C C . GLY A 1 424 ? 7.290 -1.813 -1.370 1.00 47.16 424 GLY A C 1
ATOM 3317 O O . GLY A 1 424 ? 8.117 -2.711 -1.462 1.00 47.16 424 GLY A O 1
ATOM 3318 N N . HIS A 1 425 ? 6.299 -1.833 -0.475 1.00 53.78 425 HIS A N 1
ATOM 3319 C CA . HIS A 1 425 ? 6.014 -2.926 0.469 1.00 53.78 425 HIS A CA 1
ATOM 3320 C C . HIS A 1 425 ? 4.547 -3.395 0.437 1.00 53.78 425 HIS A C 1
ATOM 3322 O O . HIS A 1 425 ? 4.137 -4.229 1.240 1.00 53.78 425 HIS A O 1
ATOM 3328 N N . GLU A 1 426 ? 3.734 -2.838 -0.460 1.00 63.12 426 GLU A N 1
ATOM 3329 C CA . GLU A 1 426 ? 2.354 -3.268 -0.670 1.00 63.12 426 GLU A CA 1
ATOM 3330 C C . GLU A 1 426 ? 2.329 -4.516 -1.561 1.00 63.12 426 GLU A C 1
ATOM 3332 O O . GLU A 1 426 ? 3.162 -4.695 -2.453 1.00 63.12 426 GLU A O 1
ATOM 3337 N N . ILE A 1 427 ? 1.371 -5.393 -1.297 1.00 66.50 427 ILE A N 1
ATOM 3338 C CA . ILE A 1 427 ? 1.173 -6.657 -1.984 1.00 66.50 427 ILE A CA 1
ATOM 3339 C C . ILE A 1 427 ? -0.059 -6.529 -2.872 1.00 66.50 427 ILE A C 1
ATOM 3341 O O . ILE A 1 427 ? -1.117 -6.121 -2.407 1.00 66.50 427 ILE A O 1
ATOM 3345 N N . PHE A 1 428 ? 0.077 -6.875 -4.146 1.00 65.31 428 PHE A N 1
ATOM 3346 C CA . PHE A 1 428 ? -0.957 -6.668 -5.158 1.00 65.31 428 PHE A CA 1
ATOM 3347 C C . PHE A 1 428 ? -1.521 -8.002 -5.635 1.00 65.31 428 PHE A C 1
ATOM 3349 O O . PHE A 1 428 ? -0.757 -8.965 -5.764 1.00 65.31 428 PHE A O 1
ATOM 3356 N N . GLY A 1 429 ? -2.829 -8.024 -5.887 1.00 65.94 429 GLY A N 1
ATOM 3357 C CA . GLY A 1 429 ? -3.546 -9.080 -6.600 1.00 65.94 429 GLY A CA 1
ATOM 3358 C C . GLY A 1 429 ? -4.227 -8.530 -7.851 1.00 65.94 429 GLY A C 1
ATOM 3359 O O . GLY A 1 429 ? -3.671 -7.647 -8.509 1.00 65.94 429 GLY A O 1
ATOM 3360 N N . GLY A 1 430 ? -5.408 -9.051 -8.182 1.00 64.88 430 GLY A N 1
ATOM 3361 C CA . GLY A 1 430 ? -6.152 -8.679 -9.387 1.00 64.88 430 GLY A CA 1
ATOM 3362 C C . GLY A 1 430 ? -6.800 -7.303 -9.284 1.00 64.88 430 GLY A C 1
ATOM 3363 O O . GLY A 1 430 ? -6.506 -6.423 -10.092 1.00 64.88 430 GLY A O 1
ATOM 3364 N N . ASP A 1 431 ? -7.673 -7.113 -8.289 1.00 67.06 431 ASP A N 1
ATOM 3365 C CA . ASP A 1 431 ? -8.270 -5.810 -7.970 1.00 67.06 431 ASP A CA 1
ATOM 3366 C C . ASP A 1 431 ? -8.069 -5.408 -6.506 1.00 67.06 431 ASP A C 1
ATOM 3368 O O . ASP A 1 431 ? -8.683 -4.444 -6.055 1.00 67.06 431 ASP A O 1
ATOM 3372 N N . THR A 1 432 ? -7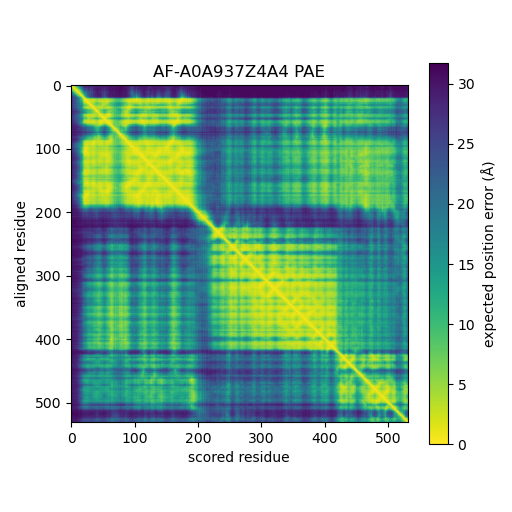.187 -6.097 -5.774 1.00 66.00 432 THR A N 1
ATOM 3373 C CA . THR A 1 432 ? -6.961 -5.905 -4.338 1.00 66.00 432 THR A CA 1
ATOM 3374 C C . THR A 1 432 ? -5.499 -5.587 -4.014 1.00 66.00 432 THR A C 1
ATOM 3376 O O . THR A 1 432 ? -4.558 -6.091 -4.627 1.00 66.00 432 THR A O 1
ATOM 3379 N N . VAL A 1 433 ? -5.304 -4.746 -3.000 1.00 66.81 433 VAL A N 1
ATOM 3380 C CA . VAL A 1 433 ? -4.012 -4.429 -2.391 1.00 66.81 433 VAL A CA 1
ATOM 3381 C C . VAL A 1 433 ? -4.037 -4.835 -0.923 1.00 66.81 433 VAL A C 1
ATOM 3383 O O . VAL A 1 433 ? -5.011 -4.576 -0.216 1.00 66.81 433 VAL A O 1
ATOM 3386 N N . VAL A 1 434 ? -2.954 -5.450 -0.458 1.00 66.62 434 VAL A N 1
ATOM 3387 C CA . VAL A 1 434 ? -2.684 -5.754 0.947 1.00 66.62 434 VAL A CA 1
ATOM 3388 C C . VAL A 1 434 ? -1.420 -5.015 1.370 1.00 66.62 434 VAL A C 1
ATOM 3390 O O . VAL A 1 434 ? -0.342 -5.263 0.843 1.00 66.62 434 VAL A O 1
ATOM 3393 N N . GLY A 1 435 ? -1.528 -4.096 2.322 1.00 62.84 435 GLY A N 1
ATOM 3394 C CA . GLY A 1 435 ? -0.399 -3.300 2.806 1.00 62.84 435 GLY A CA 1
ATOM 3395 C C . GLY A 1 435 ? -0.233 -3.404 4.315 1.00 62.84 435 GLY A C 1
ATOM 3396 O O . GLY A 1 435 ? -1.210 -3.561 5.048 1.00 62.84 435 GLY A O 1
ATOM 3397 N N . ARG A 1 436 ? 1.007 -3.291 4.797 1.00 55.53 436 ARG A N 1
ATOM 3398 C CA . ARG A 1 436 ? 1.285 -3.142 6.229 1.00 55.53 436 ARG A CA 1
ATOM 3399 C C . ARG A 1 436 ? 1.234 -1.668 6.617 1.00 55.53 436 ARG A C 1
ATOM 3401 O O . ARG A 1 436 ? 1.978 -0.855 6.074 1.00 55.53 436 ARG A O 1
ATOM 3408 N N . TYR A 1 437 ? 0.426 -1.350 7.622 1.00 52.44 437 TYR A N 1
ATOM 3409 C CA . TYR A 1 437 ? 0.313 -0.005 8.178 1.00 52.44 437 TYR A CA 1
ATOM 3410 C C . TYR A 1 437 ? 0.451 -0.078 9.703 1.00 52.44 437 TYR A C 1
ATOM 3412 O O . TYR A 1 437 ? -0.491 -0.393 10.427 1.00 52.44 437 TYR A O 1
ATOM 3420 N N . GLY A 1 438 ? 1.669 0.157 10.200 1.00 47.88 438 GLY A N 1
ATOM 3421 C CA . GLY A 1 438 ? 2.009 -0.087 11.604 1.00 47.88 438 GLY A CA 1
ATOM 3422 C C . GLY A 1 438 ? 2.158 -1.584 11.900 1.00 47.88 438 GLY A C 1
ATOM 3423 O O . GLY A 1 438 ? 2.983 -2.264 11.280 1.00 47.88 438 GLY A O 1
ATOM 3424 N N . THR A 1 439 ? 1.396 -2.101 12.866 1.00 45.66 439 THR A N 1
ATOM 3425 C CA . THR A 1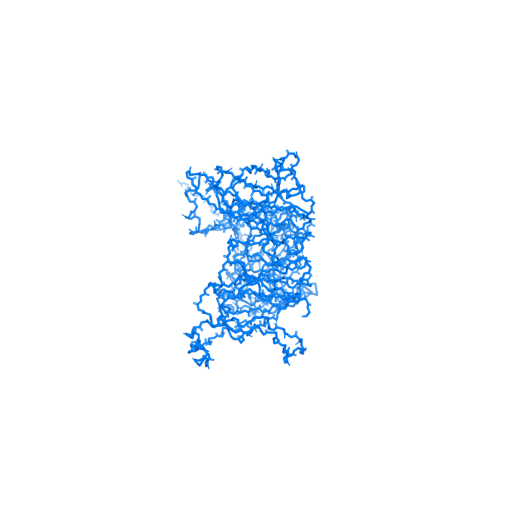 439 ? 1.408 -3.529 13.229 1.00 45.66 439 THR A CA 1
ATOM 3426 C C . THR A 1 439 ? 0.343 -4.357 12.507 1.00 45.66 439 THR A C 1
ATOM 3428 O O . THR A 1 439 ? 0.385 -5.582 12.564 1.00 45.66 439 THR A O 1
ATOM 3431 N N . LEU A 1 440 ? -0.555 -3.715 11.755 1.00 47.97 440 LEU A N 1
ATOM 3432 C CA . LEU A 1 440 ? -1.689 -4.370 11.109 1.00 47.97 440 LEU A CA 1
ATOM 3433 C C . LEU A 1 440 ? -1.530 -4.435 9.592 1.00 47.97 440 LEU A C 1
ATOM 3435 O O . LEU A 1 440 ? -0.876 -3.593 8.969 1.00 47.97 440 LEU A O 1
ATOM 3439 N N . MET A 1 441 ? -2.160 -5.449 9.003 1.00 58.47 441 MET A N 1
ATOM 3440 C CA . MET A 1 441 ? -2.305 -5.575 7.558 1.00 58.47 441 MET A CA 1
ATOM 3441 C C . MET A 1 441 ? -3.694 -5.112 7.143 1.00 58.47 441 MET A C 1
ATOM 3443 O O . MET A 1 441 ? -4.703 -5.566 7.683 1.00 58.47 441 MET A O 1
ATOM 3447 N N . LEU A 1 442 ? -3.739 -4.208 6.175 1.00 61.25 442 LEU A N 1
ATOM 3448 C CA . LEU A 1 442 ? -4.970 -3.673 5.612 1.00 61.25 442 LEU A CA 1
ATOM 3449 C C . LEU A 1 442 ? -5.152 -4.215 4.207 1.00 61.25 442 LEU A C 1
ATOM 3451 O O . LEU A 1 442 ? -4.178 -4.346 3.470 1.00 61.25 442 LEU A O 1
ATOM 3455 N N . THR A 1 443 ? -6.397 -4.499 3.845 1.00 65.69 443 THR A N 1
ATOM 3456 C CA . THR A 1 443 ? -6.805 -4.831 2.486 1.00 65.69 443 THR A CA 1
ATOM 3457 C C . THR A 1 443 ? -7.752 -3.766 1.968 1.00 65.69 443 THR A C 1
ATOM 3459 O O . THR A 1 443 ? -8.627 -3.277 2.686 1.00 65.69 443 THR A O 1
ATOM 3462 N N . HIS A 1 444 ? -7.562 -3.378 0.719 1.00 59.81 444 HIS A N 1
ATOM 3463 C CA . HIS A 1 444 ? -8.440 -2.448 0.035 1.00 59.81 444 HIS A CA 1
ATOM 3464 C C . HIS A 1 444 ? -8.400 -2.754 -1.462 1.00 59.81 444 HIS A C 1
ATOM 3466 O O . HIS A 1 444 ? -7.387 -3.239 -1.965 1.00 59.81 444 HIS A O 1
ATOM 3472 N N . ARG A 1 445 ? -9.473 -2.466 -2.203 1.00 60.81 445 ARG A N 1
ATOM 3473 C CA . ARG A 1 445 ? -9.408 -2.523 -3.665 1.00 60.81 445 ARG A CA 1
ATOM 3474 C C . ARG A 1 445 ? -8.323 -1.603 -4.223 1.00 60.81 445 ARG A C 1
ATOM 3476 O O . ARG A 1 445 ? -8.093 -0.489 -3.740 1.00 60.81 445 ARG A O 1
ATOM 3483 N N . GLN A 1 446 ? -7.681 -2.062 -5.281 1.00 54.31 446 GLN A N 1
ATOM 3484 C CA . GLN A 1 446 ? -6.822 -1.280 -6.140 1.00 54.31 446 GLN A CA 1
ATOM 3485 C C . GLN A 1 446 ? -7.633 -0.107 -6.705 1.00 54.31 446 GLN A C 1
ATOM 3487 O O . GLN A 1 446 ? -8.718 -0.276 -7.252 1.00 54.31 446 GLN A O 1
ATOM 3492 N N . GLY A 1 447 ? -7.118 1.106 -6.526 1.00 47.56 447 GLY A N 1
ATOM 3493 C CA . GLY A 1 447 ? -7.780 2.341 -6.958 1.00 47.56 447 GLY A CA 1
ATOM 3494 C C . GLY A 1 447 ? -8.501 3.067 -5.832 1.00 47.56 447 GLY A C 1
ATOM 3495 O O . GLY A 1 447 ? -8.759 4.257 -5.973 1.00 47.56 447 GLY A O 1
ATOM 3496 N N . LEU A 1 448 ? -8.725 2.410 -4.688 1.00 48.81 448 LEU A N 1
ATOM 3497 C CA . LEU A 1 448 ? -9.146 3.101 -3.476 1.00 48.81 448 LEU A CA 1
ATOM 3498 C C . LEU A 1 448 ? -7.999 3.937 -2.945 1.00 48.81 448 LEU A C 1
ATOM 3500 O O . LEU A 1 448 ? -6.927 3.431 -2.602 1.00 48.81 448 LEU A O 1
ATOM 3504 N N . LEU A 1 449 ? -8.244 5.234 -2.865 1.00 50.34 449 LEU A N 1
ATOM 3505 C CA . LEU A 1 449 ? -7.381 6.122 -2.124 1.00 50.34 449 LEU A CA 1
ATOM 3506 C C . LEU A 1 449 ? -7.689 5.988 -0.629 1.00 50.34 449 LEU A C 1
ATOM 3508 O O . LEU A 1 449 ? -8.859 5.968 -0.254 1.00 50.34 449 LEU A O 1
ATOM 3512 N N . PRO A 1 450 ? -6.686 6.130 0.246 1.00 44.88 450 PRO A N 1
ATOM 3513 C CA . PRO A 1 450 ? -6.895 6.505 1.646 1.00 44.88 450 PRO A CA 1
ATOM 3514 C C . PRO A 1 450 ? -7.481 7.927 1.841 1.00 44.88 450 PRO A C 1
ATOM 3516 O O . PRO A 1 450 ? -7.343 8.499 2.921 1.00 44.88 450 PRO A O 1
ATOM 3519 N N . CYS A 1 451 ? -8.040 8.532 0.783 1.00 43.44 451 CYS A N 1
ATOM 3520 C CA . CYS A 1 451 ? -8.653 9.861 0.729 1.00 43.44 451 CYS A CA 1
ATOM 3521 C C . CYS A 1 451 ? -9.816 9.977 -0.283 1.00 43.44 451 CYS A C 1
ATOM 3523 O O . CYS A 1 451 ? -10.307 11.081 -0.507 1.00 43.44 451 CYS A O 1
ATOM 3525 N N . ASP A 1 452 ? -10.267 8.874 -0.894 1.00 49.25 452 ASP A N 1
ATOM 3526 C CA . ASP A 1 452 ? -11.437 8.872 -1.782 1.00 49.25 452 ASP A CA 1
ATOM 3527 C C . ASP A 1 452 ? -12.655 8.527 -0.942 1.00 49.25 452 ASP A C 1
ATOM 3529 O O . ASP A 1 452 ? -12.878 7.371 -0.577 1.00 49.25 452 ASP A O 1
ATOM 3533 N N . GLU A 1 453 ? -13.437 9.555 -0.621 1.00 48.88 453 GLU A N 1
ATOM 3534 C CA . GLU A 1 453 ? -14.600 9.375 0.233 1.00 48.88 453 GLU A CA 1
ATOM 3535 C C . GLU A 1 453 ? -15.736 8.590 -0.402 1.00 48.88 453 GLU A C 1
ATOM 3537 O O . GLU A 1 453 ? -16.676 8.175 0.271 1.00 48.88 453 GLU A O 1
ATOM 3542 N N . THR A 1 454 ? -15.648 8.351 -1.702 1.00 51.50 454 THR A N 1
ATOM 3543 C CA . THR A 1 454 ? -16.723 7.722 -2.454 1.00 51.50 454 THR A CA 1
ATOM 3544 C C . THR A 1 454 ? -16.780 6.206 -2.247 1.00 51.50 454 THR A C 1
ATOM 3546 O O . THR A 1 454 ? -17.811 5.607 -2.535 1.00 51.50 454 THR A O 1
ATOM 3549 N N . ASN A 1 455 ? -15.708 5.587 -1.728 1.00 53.66 455 ASN A N 1
ATOM 3550 C CA . ASN A 1 455 ? -15.575 4.127 -1.620 1.00 53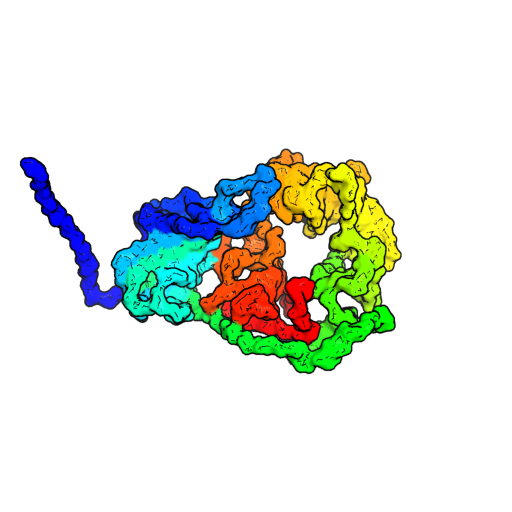.66 455 ASN A CA 1
ATOM 3551 C C . ASN A 1 455 ? -14.891 3.647 -0.311 1.00 53.66 455 ASN A C 1
ATOM 3553 O O . ASN A 1 455 ? -14.302 2.563 -0.261 1.00 53.66 455 ASN A O 1
ATOM 3557 N N . GLY A 1 456 ? -14.912 4.457 0.755 1.00 51.47 456 GLY A N 1
ATOM 3558 C CA . GLY A 1 456 ? -14.239 4.143 2.028 1.00 51.47 456 GLY A CA 1
ATOM 3559 C C . GLY A 1 456 ? -14.723 2.853 2.720 1.00 51.47 456 GLY A C 1
ATOM 3560 O O . GLY A 1 456 ? -13.980 2.212 3.461 1.00 51.47 456 GLY A O 1
ATOM 3561 N N . ASP A 1 457 ? -15.937 2.394 2.409 1.00 55.06 457 ASP A N 1
ATOM 3562 C CA . ASP A 1 457 ? -16.515 1.123 2.873 1.00 55.06 457 ASP A CA 1
ATOM 3563 C C . ASP A 1 457 ? -15.776 -0.132 2.367 1.00 55.06 457 ASP A C 1
ATOM 3565 O O . ASP A 1 457 ? -15.980 -1.247 2.859 1.00 55.06 457 ASP A O 1
ATOM 3569 N N . GLN A 1 458 ? -14.883 0.040 1.393 1.00 59.09 458 GLN A N 1
ATOM 3570 C CA . GLN A 1 458 ? -14.094 -1.034 0.806 1.00 59.09 458 GLN A CA 1
ATOM 3571 C C . GLN A 1 458 ? -12.703 -1.200 1.447 1.00 59.09 458 GLN A C 1
ATOM 3573 O O . GLN A 1 458 ? -11.995 -2.148 1.101 1.00 59.09 458 GLN A O 1
ATOM 3578 N N . VAL A 1 459 ? -12.313 -0.338 2.396 1.00 57.53 459 VAL A N 1
ATOM 3579 C CA . VAL A 1 459 ? -11.101 -0.519 3.217 1.00 57.53 459 VAL A CA 1
ATOM 3580 C C . VAL A 1 459 ? -11.422 -1.432 4.399 1.00 57.53 459 VAL A C 1
ATOM 3582 O O . VAL A 1 459 ? -12.392 -1.210 5.126 1.00 57.53 459 VAL A O 1
ATOM 3585 N N . ARG A 1 460 ? -10.621 -2.481 4.604 1.00 61.56 460 ARG A N 1
ATOM 3586 C CA . ARG A 1 460 ? -10.831 -3.471 5.671 1.00 61.56 460 ARG A CA 1
ATOM 3587 C C . ARG A 1 460 ? -9.503 -3.858 6.313 1.00 61.56 460 ARG A C 1
ATOM 3589 O O . ARG A 1 460 ? -8.480 -3.932 5.637 1.00 61.56 460 ARG A O 1
ATOM 3596 N N . ILE A 1 461 ? -9.501 -4.184 7.605 1.00 55.69 461 ILE A N 1
ATOM 3597 C CA . ILE A 1 461 ? -8.408 -5.002 8.158 1.00 55.69 461 ILE A CA 1
ATOM 3598 C C . ILE A 1 461 ? -8.418 -6.345 7.437 1.00 55.69 461 ILE A C 1
ATOM 3600 O O . ILE A 1 461 ? -9.451 -7.009 7.319 1.00 55.69 461 ILE A O 1
ATOM 3604 N N . TRP A 1 462 ? -7.253 -6.727 6.938 1.00 60.00 462 TRP A N 1
ATOM 3605 C CA . TRP A 1 462 ? -7.071 -8.000 6.283 1.00 60.00 462 TRP A CA 1
ATOM 3606 C C . TRP A 1 462 ? -6.883 -9.073 7.353 1.00 60.00 462 TRP A C 1
ATOM 3608 O O . TRP A 1 462 ? -5.924 -9.023 8.124 1.00 60.00 462 TRP A O 1
ATOM 3618 N N . SER A 1 463 ? -7.774 -10.070 7.362 1.00 55.19 463 SER A N 1
ATOM 3619 C CA . SER A 1 463 ? -7.757 -11.281 8.205 1.00 55.19 463 SER A CA 1
ATOM 3620 C C . SER A 1 463 ? -7.923 -11.099 9.733 1.00 55.19 463 SER A C 1
ATOM 3622 O O . SER A 1 463 ? -7.601 -10.078 10.335 1.00 55.19 463 SER A O 1
ATOM 3624 N N . ASN A 1 464 ? -8.500 -12.114 10.385 1.00 56.66 464 ASN A N 1
ATOM 3625 C CA . ASN A 1 464 ? -8.980 -12.085 11.767 1.00 56.66 464 ASN A CA 1
ATOM 3626 C C . ASN A 1 464 ? -7.978 -12.822 12.672 1.00 56.66 464 ASN A C 1
ATOM 3628 O O . ASN A 1 464 ? -8.259 -13.905 13.168 1.00 56.66 464 ASN A O 1
ATOM 3632 N N . TRP A 1 465 ? -6.791 -12.261 12.898 1.00 62.12 465 TRP A N 1
ATOM 3633 C CA . TRP A 1 465 ? -5.765 -12.886 13.754 1.00 62.12 465 TRP A CA 1
ATOM 3634 C C . TRP A 1 465 ? -5.881 -12.453 15.209 1.00 62.12 465 TRP A C 1
ATOM 3636 O O . TRP A 1 465 ? -6.120 -11.280 15.479 1.00 62.12 465 TRP A O 1
ATOM 3646 N N . ALA A 1 466 ? -5.720 -13.364 16.168 1.00 58.50 466 ALA A N 1
ATOM 3647 C CA . ALA A 1 466 ? -5.715 -12.997 17.589 1.00 58.50 466 ALA A CA 1
ATOM 3648 C C . ALA A 1 466 ? -4.529 -12.084 17.957 1.00 58.50 466 ALA A C 1
ATOM 3650 O O . ALA A 1 466 ? -4.597 -11.354 18.941 1.00 58.50 466 ALA A O 1
ATOM 3651 N N . GLN A 1 467 ? -3.456 -12.133 17.163 1.00 60.91 467 GLN A N 1
ATOM 3652 C CA . GLN A 1 467 ? -2.249 -11.322 17.297 1.00 60.91 467 GLN A CA 1
ATOM 3653 C C . GLN A 1 467 ? -1.847 -10.764 15.933 1.00 60.91 467 GLN A C 1
ATOM 3655 O O . GLN A 1 467 ? -2.167 -11.355 14.902 1.00 60.91 467 GLN A O 1
ATOM 3660 N N . ASP A 1 468 ? -1.102 -9.665 15.931 1.00 59.97 468 ASP A N 1
ATOM 3661 C CA . ASP A 1 468 ? -0.564 -9.079 14.708 1.00 59.97 468 ASP A CA 1
ATOM 3662 C C . ASP A 1 468 ? 0.306 -10.085 13.938 1.00 59.97 468 ASP A C 1
ATOM 3664 O O . ASP A 1 468 ? 1.123 -10.807 14.517 1.00 59.97 468 ASP A O 1
ATOM 3668 N N . VAL A 1 469 ? 0.140 -10.116 12.612 1.00 60.38 469 VAL A N 1
ATOM 3669 C CA . VAL A 1 469 ? 0.955 -10.924 11.692 1.00 60.38 469 VAL A CA 1
ATOM 3670 C C . VAL A 1 469 ? 1.898 -9.976 10.953 1.00 60.38 469 VAL A C 1
ATOM 3672 O O . VAL A 1 469 ? 1.559 -9.475 9.879 1.00 60.38 469 VAL A O 1
ATOM 3675 N N . PRO A 1 470 ? 3.075 -9.669 11.525 1.00 60.59 470 PRO A N 1
ATOM 3676 C CA . PRO A 1 470 ? 4.011 -8.738 10.919 1.00 60.59 470 PRO A CA 1
ATOM 3677 C C . PRO A 1 470 ? 4.598 -9.387 9.665 1.00 60.59 470 PRO A C 1
ATOM 3679 O O . PRO A 1 470 ? 5.477 -10.244 9.756 1.00 60.59 470 PRO A O 1
ATOM 3682 N N . SER A 1 471 ? 4.128 -8.986 8.486 1.00 60.66 471 SER A N 1
ATOM 3683 C CA . SER A 1 471 ? 4.632 -9.480 7.203 1.00 60.66 471 SER A CA 1
ATOM 3684 C C . SER A 1 471 ? 5.225 -8.365 6.340 1.00 60.66 471 SER A C 1
ATOM 3686 O O . SER A 1 471 ? 4.973 -7.183 6.586 1.00 60.66 471 SER A O 1
ATOM 3688 N N . ASP A 1 472 ? 6.086 -8.740 5.398 1.00 57.09 472 ASP A N 1
ATOM 3689 C CA . ASP A 1 472 ? 6.710 -7.831 4.438 1.00 57.09 472 ASP A CA 1
ATOM 3690 C C . ASP A 1 472 ? 7.018 -8.579 3.140 1.00 57.09 472 ASP A C 1
ATOM 3692 O O . ASP A 1 472 ? 7.495 -9.717 3.177 1.00 57.09 472 ASP A O 1
ATOM 3696 N N . TYR A 1 473 ? 6.775 -7.909 2.013 1.00 61.28 473 TYR A N 1
ATOM 3697 C CA . TYR A 1 473 ? 6.900 -8.424 0.649 1.00 61.28 473 TYR A CA 1
ATOM 3698 C C . TYR A 1 473 ? 6.089 -9.700 0.353 1.00 61.28 473 TYR A C 1
ATOM 3700 O O . TYR A 1 473 ? 6.221 -10.738 1.003 1.00 61.28 473 TYR A O 1
ATOM 3708 N N . GLY A 1 474 ? 5.309 -9.669 -0.727 1.00 64.00 474 GLY A N 1
ATOM 3709 C CA . GLY A 1 474 ? 4.476 -10.798 -1.126 1.00 64.00 474 GLY A CA 1
ATOM 3710 C C . GLY A 1 474 ? 3.750 -10.597 -2.452 1.00 64.00 474 GLY A C 1
ATOM 3711 O O . GLY A 1 474 ? 3.935 -9.582 -3.123 1.00 64.00 474 GLY A O 1
ATOM 3712 N N . GLN A 1 475 ? 2.916 -11.568 -2.816 1.00 67.12 475 GLN A N 1
ATOM 3713 C CA . GLN A 1 475 ? 1.980 -11.490 -3.936 1.00 67.12 475 GLN A CA 1
ATOM 3714 C C . GLN A 1 475 ? 0.615 -12.024 -3.499 1.00 67.12 475 GLN A C 1
ATOM 3716 O O . GLN A 1 475 ? 0.543 -13.063 -2.844 1.00 67.12 475 GLN A O 1
ATOM 3721 N N . LEU A 1 476 ? -0.451 -11.326 -3.879 1.00 70.31 476 LEU A N 1
ATOM 3722 C CA . LEU A 1 476 ? -1.812 -11.834 -3.807 1.00 70.31 476 LEU A CA 1
ATOM 3723 C C . LEU A 1 476 ? -2.143 -12.444 -5.178 1.00 70.31 476 LEU A C 1
ATOM 3725 O O . LEU A 1 476 ? -1.735 -11.912 -6.209 1.00 70.31 476 LEU A O 1
ATOM 3729 N N . ALA A 1 477 ? -2.789 -13.607 -5.197 1.00 65.88 477 ALA A N 1
ATOM 3730 C CA . ALA A 1 477 ? -3.215 -14.234 -6.444 1.00 65.88 477 ALA A CA 1
ATOM 3731 C C . ALA A 1 477 ? -4.142 -13.293 -7.232 1.00 65.88 477 ALA A C 1
ATOM 3733 O O . ALA A 1 477 ? -4.848 -12.484 -6.637 1.00 65.88 477 ALA A O 1
ATOM 3734 N N . ASP A 1 478 ? -4.171 -13.420 -8.559 1.00 65.94 478 ASP A N 1
ATOM 3735 C CA . ASP A 1 478 ? -4.971 -12.542 -9.430 1.00 65.94 478 ASP A CA 1
ATOM 3736 C C . ASP A 1 478 ? -6.488 -12.645 -9.166 1.00 65.94 478 ASP A C 1
ATOM 3738 O O . ASP A 1 478 ? -7.251 -11.767 -9.558 1.00 65.94 478 ASP A O 1
ATOM 3742 N N . ASP A 1 479 ? -6.945 -13.713 -8.505 1.00 67.88 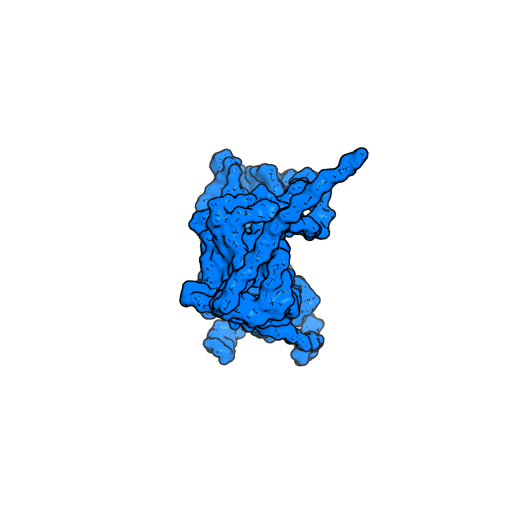479 ASP A N 1
ATOM 3743 C CA . ASP A 1 479 ? -8.333 -13.891 -8.062 1.00 67.88 479 ASP A CA 1
ATOM 3744 C C . ASP A 1 479 ? -8.577 -13.420 -6.610 1.00 67.88 479 ASP A C 1
ATOM 3746 O O . ASP A 1 479 ? -9.636 -13.681 -6.025 1.00 67.88 479 ASP A O 1
ATOM 3750 N N . ASP A 1 480 ? -7.570 -12.784 -6.013 1.00 69.81 480 ASP A N 1
ATOM 3751 C CA . ASP A 1 480 ? -7.516 -12.265 -4.649 1.00 69.81 480 ASP A CA 1
ATOM 3752 C C . ASP A 1 480 ? -7.732 -13.310 -3.545 1.00 69.81 480 ASP A C 1
ATOM 3754 O O . ASP A 1 480 ? -7.988 -12.978 -2.384 1.00 69.81 480 ASP A O 1
ATOM 3758 N N . ARG A 1 481 ? -7.615 -14.604 -3.874 1.00 71.62 481 ARG A N 1
ATOM 3759 C CA . ARG A 1 481 ? -7.853 -15.683 -2.913 1.00 71.62 481 ARG A CA 1
ATOM 3760 C C . ARG A 1 481 ? -6.656 -16.006 -2.044 1.00 71.62 481 ARG A C 1
ATOM 3762 O O . ARG A 1 481 ? -6.852 -16.378 -0.899 1.00 71.62 481 ARG A O 1
ATOM 3769 N N . TRP A 1 482 ? -5.439 -15.932 -2.562 1.00 69.50 482 TRP A N 1
ATOM 3770 C CA . TRP A 1 482 ? -4.269 -16.451 -1.856 1.00 69.50 482 TRP A CA 1
ATOM 3771 C C . TRP A 1 482 ? -3.190 -15.393 -1.744 1.00 69.50 482 TRP A C 1
ATOM 3773 O O . TRP A 1 482 ? -2.602 -15.006 -2.750 1.00 69.50 482 TRP A O 1
ATOM 3783 N N . LEU A 1 483 ? -2.903 -14.946 -0.523 1.00 71.25 483 LEU A N 1
ATOM 3784 C CA . LEU A 1 483 ? -1.720 -14.146 -0.254 1.00 71.25 483 LEU A CA 1
ATOM 3785 C C . LEU A 1 483 ? -0.543 -15.061 0.047 1.00 71.25 483 LEU A C 1
ATOM 3787 O O . LEU A 1 483 ? -0.614 -15.878 0.960 1.00 71.25 483 LEU A O 1
ATOM 3791 N N . VAL A 1 484 ? 0.581 -14.826 -0.621 1.00 71.69 484 VAL A N 1
ATOM 3792 C CA . VAL A 1 484 ? 1.879 -15.318 -0.169 1.00 71.69 484 VAL A CA 1
ATOM 3793 C C . VAL A 1 484 ? 2.755 -14.171 0.284 1.00 71.69 484 VAL A C 1
ATOM 3795 O O . VAL A 1 484 ? 2.993 -13.236 -0.471 1.00 71.69 484 VAL A O 1
ATOM 3798 N N . THR A 1 485 ? 3.242 -14.244 1.521 1.00 70.00 485 THR A N 1
ATOM 3799 C CA . THR A 1 485 ? 4.051 -13.190 2.147 1.00 70.00 485 THR A CA 1
ATOM 3800 C C . THR A 1 485 ? 5.113 -13.770 3.082 1.00 70.00 485 THR A C 1
ATOM 3802 O O . THR A 1 485 ? 5.039 -14.936 3.487 1.00 70.00 485 THR A O 1
ATOM 3805 N N . ASN A 1 486 ? 6.116 -12.968 3.441 1.00 68.38 486 ASN A N 1
ATOM 3806 C CA . ASN A 1 486 ? 7.131 -13.355 4.418 1.00 68.38 486 ASN A CA 1
ATOM 3807 C C . ASN A 1 486 ? 6.793 -12.789 5.796 1.00 68.38 486 ASN A C 1
ATOM 3809 O O . ASN A 1 486 ? 6.619 -11.584 5.960 1.00 68.38 486 ASN A O 1
ATOM 3813 N N . GLY A 1 487 ? 6.770 -13.642 6.816 1.00 65.62 487 GLY A N 1
ATOM 3814 C CA . GLY A 1 487 ? 6.697 -13.198 8.200 1.00 65.62 487 GLY A CA 1
ATOM 3815 C C . GLY A 1 487 ? 8.020 -12.568 8.650 1.00 65.62 487 GLY A C 1
ATOM 3816 O O . GLY A 1 487 ? 9.100 -13.151 8.510 1.00 65.62 487 GLY A O 1
ATOM 3817 N N . THR A 1 488 ? 7.933 -11.363 9.202 1.00 64.88 488 THR A N 1
ATOM 3818 C CA . THR A 1 488 ? 9.080 -10.531 9.595 1.00 64.88 488 THR A CA 1
ATOM 3819 C C . THR A 1 488 ? 9.402 -10.592 11.079 1.00 64.88 488 THR A C 1
ATOM 3821 O O . THR A 1 488 ? 10.569 -10.457 11.433 1.00 64.88 488 THR A O 1
ATOM 3824 N N . ASP A 1 489 ? 8.407 -10.828 11.937 1.00 60.47 489 ASP A N 1
ATOM 3825 C CA . ASP A 1 489 ? 8.563 -10.761 13.395 1.00 60.47 489 ASP A CA 1
ATOM 3826 C C . ASP A 1 489 ? 7.548 -11.673 14.132 1.00 60.47 489 ASP A C 1
ATOM 3828 O O . ASP A 1 489 ? 6.702 -12.327 13.514 1.00 60.47 489 ASP A O 1
ATOM 3832 N N . GLY A 1 490 ? 7.653 -11.772 15.458 1.00 66.75 490 GLY A N 1
ATOM 3833 C CA . GLY A 1 490 ? 6.726 -12.508 16.318 1.00 66.75 490 GLY A CA 1
ATOM 3834 C C . GLY A 1 490 ? 6.617 -14.004 15.994 1.00 66.75 490 GLY A C 1
ATOM 3835 O O . GLY A 1 490 ? 7.598 -14.668 15.660 1.00 66.75 490 GLY A O 1
ATOM 3836 N N . ALA A 1 491 ? 5.399 -14.551 16.093 1.00 60.06 491 ALA A N 1
ATOM 3837 C CA . ALA A 1 491 ? 5.116 -15.977 15.872 1.00 60.06 491 ALA A CA 1
ATOM 3838 C C . ALA A 1 491 ? 5.359 -16.454 14.427 1.00 60.06 491 ALA A C 1
ATOM 3840 O O . ALA A 1 491 ? 5.464 -17.658 14.172 1.00 60.06 491 ALA A O 1
ATOM 3841 N N . VAL A 1 492 ? 5.456 -15.512 13.486 1.00 62.31 492 VAL A N 1
ATOM 3842 C CA . VAL A 1 492 ? 5.656 -15.775 12.059 1.00 62.31 492 VAL A CA 1
ATOM 3843 C C . VAL A 1 492 ? 7.050 -15.392 11.573 1.00 62.31 492 VAL A C 1
ATOM 3845 O O . VAL A 1 492 ? 7.333 -15.553 10.387 1.00 62.31 492 VAL A O 1
ATOM 3848 N N . ALA A 1 493 ? 7.932 -14.918 12.459 1.00 65.81 493 ALA A N 1
ATOM 3849 C CA . ALA A 1 493 ? 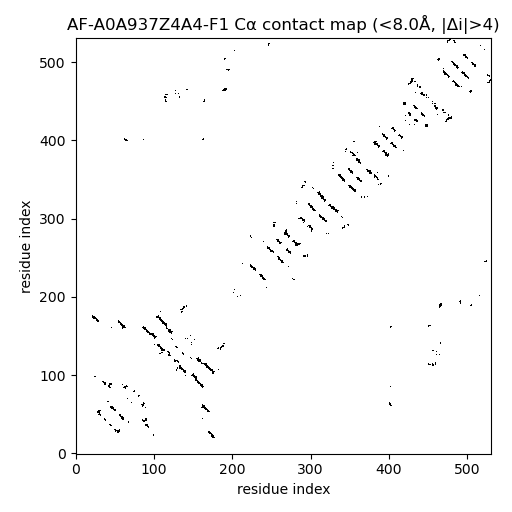9.276 -14.483 12.104 1.00 65.81 493 ALA A CA 1
ATOM 3850 C C . ALA A 1 493 ? 10.010 -15.567 11.305 1.00 65.81 493 ALA A C 1
ATOM 3852 O O . ALA A 1 493 ? 10.332 -16.641 11.810 1.00 65.81 493 ALA A O 1
ATOM 3853 N N . GLY A 1 494 ? 10.294 -15.275 10.037 1.00 58.19 494 GLY A N 1
ATOM 3854 C CA . GLY A 1 494 ? 11.009 -16.188 9.156 1.00 58.19 494 GLY A CA 1
ATOM 3855 C C . GLY A 1 494 ? 10.254 -17.308 8.513 1.00 58.19 494 GLY A C 1
ATOM 3856 O O . GLY A 1 494 ? 10.883 -18.152 7.877 1.00 58.19 494 GLY A O 1
ATOM 3857 N N . LYS A 1 495 ? 8.938 -17.287 8.631 1.00 63.06 495 LYS A N 1
ATOM 3858 C CA . LYS A 1 495 ? 8.075 -18.221 7.936 1.00 63.06 495 LYS A CA 1
ATOM 3859 C C . LYS A 1 495 ? 7.604 -17.598 6.630 1.00 63.06 495 LYS A C 1
ATOM 3861 O O . LYS A 1 495 ? 7.343 -16.397 6.569 1.00 63.06 495 LYS A O 1
ATOM 3866 N N . ARG A 1 496 ? 7.463 -18.422 5.593 1.00 67.31 496 ARG A N 1
ATOM 3867 C CA . ARG A 1 496 ? 6.640 -18.069 4.434 1.00 67.31 496 ARG A CA 1
ATOM 3868 C C . ARG A 1 496 ? 5.208 -18.453 4.732 1.00 67.31 496 ARG A C 1
ATOM 3870 O O . ARG A 1 496 ? 4.946 -19.568 5.183 1.00 67.31 496 ARG A O 1
ATOM 3877 N N . LEU A 1 497 ? 4.312 -17.510 4.507 1.00 67.88 497 LEU A N 1
ATOM 3878 C CA . LEU A 1 497 ? 2.906 -17.630 4.833 1.00 67.88 497 LEU A CA 1
ATOM 3879 C C . LEU A 1 497 ? 2.131 -17.679 3.523 1.00 67.88 497 LEU A C 1
ATOM 3881 O O . LEU A 1 497 ? 2.317 -16.803 2.685 1.00 67.88 497 LEU A O 1
ATOM 3885 N N . LEU A 1 498 ? 1.286 -18.689 3.367 1.00 69.25 498 LEU A N 1
ATOM 3886 C CA . LEU A 1 498 ? 0.178 -18.722 2.425 1.00 69.25 498 LEU A CA 1
ATOM 3887 C C . LEU A 1 498 ? -1.090 -18.474 3.233 1.00 69.25 498 LEU A C 1
ATOM 3889 O O . LEU A 1 498 ? -1.357 -19.178 4.204 1.00 69.25 498 LEU A O 1
ATOM 3893 N N . ILE A 1 499 ? -1.849 -17.460 2.866 1.00 69.19 499 ILE A N 1
ATOM 3894 C CA . ILE A 1 499 ? -2.983 -16.986 3.645 1.00 69.19 499 ILE A CA 1
ATOM 3895 C C . ILE A 1 499 ? -4.180 -16.877 2.715 1.00 69.19 499 ILE A C 1
ATOM 3897 O O . ILE A 1 499 ? -4.065 -16.289 1.640 1.00 69.19 499 ILE A O 1
ATOM 3901 N N . ASP A 1 500 ? -5.318 -17.435 3.116 1.00 67.44 500 ASP A N 1
ATOM 3902 C CA . ASP A 1 500 ? -6.558 -17.241 2.366 1.00 67.44 500 ASP A CA 1
ATOM 3903 C C . ASP A 1 500 ? -7.032 -15.782 2.541 1.00 67.44 500 ASP A C 1
ATOM 3905 O O . ASP A 1 500 ? -7.241 -15.296 3.652 1.00 67.44 500 ASP A O 1
ATOM 3909 N N . GLY A 1 501 ? -7.143 -15.050 1.437 1.00 61.34 501 GLY A N 1
ATOM 3910 C CA . GLY A 1 501 ? -7.616 -13.673 1.367 1.00 61.34 501 GLY A CA 1
ATOM 3911 C C . GLY A 1 501 ? -9.136 -13.540 1.502 1.00 61.34 501 GLY A C 1
ATOM 3912 O O . GLY A 1 501 ? -9.620 -12.445 1.783 1.00 61.34 501 GLY A O 1
ATOM 3913 N N . ARG A 1 502 ? -9.889 -14.637 1.345 1.00 59.00 502 ARG A N 1
ATOM 3914 C CA . ARG A 1 502 ? -11.354 -14.702 1.486 1.00 59.00 502 ARG A CA 1
ATOM 3915 C C . ARG A 1 502 ? -11.783 -15.251 2.844 1.00 59.00 502 ARG A C 1
ATOM 3917 O O . ARG A 1 502 ? -12.852 -14.884 3.329 1.00 59.00 502 ARG A O 1
ATOM 3924 N N . GLU A 1 503 ? -10.970 -16.106 3.460 1.00 51.50 503 GLU A N 1
ATOM 3925 C CA . GLU A 1 503 ? -11.241 -16.682 4.776 1.00 51.50 503 GLU A CA 1
ATOM 3926 C C . GLU A 1 503 ? -10.247 -16.181 5.824 1.00 51.50 503 GLU A C 1
ATOM 3928 O O . GLU A 1 503 ? -9.045 -16.418 5.770 1.00 51.50 503 GLU A O 1
ATOM 3933 N N . THR A 1 504 ? -10.769 -15.527 6.858 1.00 51.09 504 THR A N 1
ATOM 3934 C CA . THR A 1 504 ? -9.982 -14.824 7.874 1.00 51.09 504 THR A CA 1
ATOM 3935 C C . THR A 1 504 ? -9.233 -15.732 8.863 1.00 51.09 504 THR A C 1
ATOM 3937 O O . THR A 1 504 ? -8.909 -15.290 9.965 1.00 51.09 504 THR A O 1
ATOM 3940 N N . GLY A 1 505 ? -8.978 -16.990 8.509 1.00 41.91 505 GLY A N 1
ATOM 3941 C CA . GLY A 1 505 ? -8.555 -18.018 9.450 1.00 41.91 505 GLY A CA 1
ATOM 3942 C C . GLY A 1 505 ? -7.801 -19.198 8.847 1.00 41.91 505 GLY A C 1
ATOM 3943 O O . GLY A 1 505 ? -7.816 -20.269 9.438 1.00 41.91 505 GLY A O 1
ATOM 3944 N N . THR A 1 506 ? -7.116 -19.033 7.719 1.00 46.41 506 THR A N 1
ATOM 3945 C CA . THR A 1 506 ? -6.217 -20.075 7.205 1.00 46.41 506 THR A CA 1
ATOM 3946 C C . THR A 1 506 ? -4.853 -19.460 6.910 1.00 46.41 506 THR A C 1
ATOM 3948 O O . THR A 1 506 ? -4.689 -18.780 5.904 1.00 46.41 506 THR A O 1
ATOM 3951 N N . VAL A 1 507 ? -3.875 -19.678 7.802 1.00 52.59 507 VAL A N 1
ATOM 3952 C CA . VAL A 1 507 ? -2.442 -19.490 7.513 1.00 52.59 507 VAL A CA 1
ATOM 3953 C C . VAL A 1 507 ? -1.845 -20.872 7.348 1.00 52.59 507 VAL A C 1
ATOM 3955 O O . VAL A 1 507 ? -1.749 -21.651 8.297 1.00 52.59 507 VAL A O 1
ATOM 3958 N N . LEU A 1 508 ? -1.432 -21.160 6.128 1.00 53.19 508 LEU A N 1
ATOM 3959 C CA . LEU A 1 508 ? -0.611 -22.300 5.788 1.00 53.19 508 LEU A CA 1
ATOM 3960 C C . LEU A 1 508 ? 0.839 -21.826 5.774 1.00 53.19 508 LEU A C 1
ATOM 3962 O O . LEU A 1 508 ? 1.184 -20.828 5.144 1.00 53.19 508 LEU A O 1
ATOM 3966 N N . GLN A 1 509 ? 1.712 -22.533 6.479 1.00 51.19 509 GLN A N 1
ATOM 3967 C CA . GLN A 1 509 ? 3.139 -22.319 6.305 1.00 51.19 509 GLN A CA 1
ATOM 3968 C C . GLN A 1 509 ? 3.565 -22.967 4.991 1.00 51.19 509 GLN A C 1
ATOM 3970 O O . GLN A 1 509 ? 3.371 -24.168 4.799 1.00 51.19 509 GLN A O 1
ATOM 3975 N N . ILE A 1 510 ? 4.190 -22.193 4.105 1.00 55.03 510 ILE A N 1
ATOM 3976 C CA . ILE A 1 510 ? 4.852 -22.773 2.940 1.00 55.03 510 ILE A CA 1
ATOM 3977 C C . ILE A 1 510 ? 6.189 -23.336 3.416 1.00 55.03 510 ILE A C 1
ATOM 3979 O O . ILE A 1 510 ? 7.106 -22.592 3.775 1.00 55.03 510 ILE A O 1
ATOM 3983 N N . VAL A 1 511 ? 6.297 -24.662 3.425 1.00 46.56 511 VAL A N 1
ATOM 3984 C CA . VAL A 1 511 ? 7.561 -25.360 3.661 1.00 46.56 511 VAL A CA 1
ATOM 3985 C C . VAL A 1 511 ? 8.252 -25.527 2.313 1.00 46.56 511 VAL A C 1
ATOM 3987 O O . VAL A 1 511 ? 7.774 -26.262 1.454 1.00 46.56 511 VAL A O 1
ATOM 3990 N N . HIS A 1 512 ? 9.370 -24.828 2.112 1.00 44.66 512 HIS A N 1
ATOM 3991 C CA . HIS A 1 512 ? 10.250 -25.116 0.985 1.00 44.66 512 HIS A CA 1
ATOM 3992 C C . HIS A 1 512 ? 11.232 -26.202 1.398 1.00 44.66 512 HIS A C 1
ATOM 3994 O O . HIS A 1 512 ? 12.056 -25.991 2.289 1.00 44.66 512 HIS A O 1
ATOM 4000 N N . ASP A 1 513 ? 11.202 -27.324 0.693 1.00 33.19 513 ASP A N 1
ATOM 4001 C CA . ASP A 1 513 ? 12.392 -28.150 0.566 1.00 33.19 513 ASP A CA 1
ATOM 4002 C C . ASP A 1 513 ? 13.473 -27.273 -0.110 1.00 33.19 513 ASP A C 1
ATOM 4004 O O . ASP A 1 513 ? 13.243 -26.745 -1.198 1.00 33.19 513 ASP A O 1
ATOM 4008 N N . PHE A 1 514 ? 14.632 -27.088 0.541 1.00 36.25 514 PHE A N 1
ATOM 4009 C CA . PHE A 1 514 ? 15.873 -26.483 -0.003 1.00 36.25 514 PHE A CA 1
ATOM 4010 C C . PHE A 1 514 ? 16.197 -24.981 0.167 1.00 36.25 514 PHE A C 1
ATOM 4012 O O . PHE A 1 514 ? 17.058 -24.489 -0.564 1.00 36.25 514 PHE A O 1
ATOM 4019 N N . THR A 1 515 ? 15.672 -24.235 1.146 1.00 38.81 515 THR A N 1
ATOM 4020 C CA . THR A 1 515 ? 16.217 -22.880 1.424 1.00 38.81 515 THR A CA 1
ATOM 4021 C C . THR A 1 515 ? 16.738 -22.727 2.848 1.00 38.81 515 THR A C 1
ATOM 4023 O O . THR A 1 515 ? 15.963 -22.523 3.780 1.00 38.81 515 THR A O 1
ATOM 4026 N N . SER A 1 516 ? 18.066 -22.772 3.014 1.00 34.06 516 SER A N 1
ATOM 4027 C CA . SER A 1 516 ? 18.722 -22.309 4.237 1.00 34.06 516 SER A CA 1
ATOM 4028 C C . SER A 1 516 ? 18.579 -20.789 4.340 1.00 34.06 516 SER A C 1
ATOM 4030 O O . SER A 1 516 ? 18.960 -20.024 3.451 1.00 34.06 516 SER A O 1
ATOM 4032 N N . ARG A 1 517 ? 17.977 -20.328 5.436 1.00 38.00 517 ARG A N 1
ATOM 4033 C CA . ARG A 1 517 ? 17.757 -18.909 5.711 1.00 38.00 517 ARG A CA 1
ATOM 4034 C C . ARG A 1 517 ? 19.048 -18.287 6.255 1.00 38.00 517 ARG A C 1
ATOM 4036 O O . ARG A 1 517 ? 19.168 -18.071 7.453 1.00 38.00 517 ARG A O 1
ATOM 4043 N N . ASN A 1 518 ? 20.021 -18.020 5.382 1.00 30.30 518 ASN A N 1
ATOM 4044 C CA . ASN A 1 518 ? 21.324 -17.483 5.805 1.00 30.30 518 ASN A CA 1
ATOM 4045 C C . ASN A 1 518 ? 21.422 -15.944 5.805 1.00 30.30 518 ASN A C 1
ATOM 4047 O O . ASN A 1 518 ? 22.381 -15.411 6.356 1.00 30.30 518 ASN A O 1
ATOM 4051 N N . SER A 1 519 ? 20.457 -15.204 5.245 1.00 32.91 519 SER A N 1
ATOM 4052 C CA . SER A 1 519 ? 20.383 -13.738 5.379 1.00 32.91 519 SER A CA 1
ATOM 4053 C C . SER A 1 519 ? 19.053 -13.170 4.870 1.00 32.91 519 SER A C 1
ATOM 4055 O O . SER A 1 519 ? 18.384 -13.797 4.048 1.00 32.91 519 SER A O 1
ATOM 4057 N N . TRP A 1 520 ? 18.712 -11.947 5.302 1.00 32.91 520 TRP A N 1
ATOM 4058 C CA . TRP A 1 520 ? 17.636 -11.113 4.731 1.00 32.91 520 TRP A CA 1
ATOM 4059 C C . TRP A 1 520 ? 17.774 -10.889 3.211 1.00 32.91 520 TRP A C 1
ATOM 4061 O O . TRP A 1 520 ? 16.797 -10.582 2.542 1.00 32.91 520 TRP A O 1
ATOM 4071 N N . ASP A 1 521 ? 18.968 -11.101 2.653 1.00 33.97 521 ASP A N 1
ATOM 4072 C CA . ASP A 1 521 ? 19.241 -11.014 1.215 1.00 33.97 521 ASP A CA 1
ATOM 4073 C C . ASP A 1 521 ? 18.840 -12.278 0.430 1.00 33.97 521 ASP A C 1
ATOM 4075 O O . ASP A 1 521 ? 18.921 -12.294 -0.798 1.00 33.97 521 ASP A O 1
ATOM 4079 N N . SER A 1 522 ? 18.458 -13.361 1.114 1.00 36.75 522 SER A N 1
ATOM 4080 C CA . SER A 1 522 ? 18.092 -14.645 0.495 1.00 36.75 522 SER A CA 1
ATOM 4081 C C . SER A 1 522 ? 16.574 -14.822 0.389 1.00 36.75 522 SER A C 1
ATOM 4083 O O . SER A 1 522 ? 16.042 -15.915 0.589 1.00 36.75 522 SER A O 1
ATOM 4085 N N . ASN A 1 523 ? 15.863 -13.738 0.077 1.00 40.91 523 ASN A N 1
ATOM 4086 C CA . ASN A 1 523 ? 14.426 -13.759 -0.166 1.00 40.91 523 ASN A CA 1
ATOM 4087 C C . ASN A 1 523 ? 14.154 -14.390 -1.537 1.00 40.91 523 ASN A C 1
ATOM 4089 O O . ASN A 1 523 ? 14.237 -13.724 -2.566 1.00 40.91 523 ASN A O 1
ATOM 4093 N N . THR A 1 524 ? 13.820 -15.682 -1.582 1.00 45.12 524 THR A N 1
ATOM 4094 C CA . THR A 1 524 ? 13.130 -16.225 -2.760 1.00 45.12 524 THR A CA 1
ATOM 4095 C C . THR A 1 524 ? 11.754 -15.564 -2.797 1.00 45.12 524 THR A C 1
ATOM 4097 O O . THR A 1 524 ? 10.891 -15.861 -1.969 1.00 45.12 524 THR A O 1
ATOM 4100 N N . TYR A 1 525 ? 11.567 -14.622 -3.718 1.00 46.66 525 TYR A N 1
ATOM 4101 C CA . TYR A 1 525 ? 10.253 -14.073 -4.029 1.00 46.66 525 TYR A CA 1
ATOM 4102 C C . TYR A 1 525 ? 9.356 -15.243 -4.438 1.00 46.66 525 TYR A C 1
ATOM 4104 O O . TYR A 1 525 ? 9.633 -15.926 -5.421 1.00 46.66 525 TYR A O 1
ATOM 4112 N N . THR A 1 526 ? 8.335 -15.526 -3.633 1.00 48.88 526 THR A N 1
ATOM 4113 C CA . THR A 1 526 ? 7.386 -16.609 -3.899 1.00 48.88 526 THR A CA 1
ATOM 4114 C C . THR A 1 526 ? 6.149 -15.994 -4.532 1.00 48.88 526 THR A C 1
ATOM 4116 O O . THR A 1 526 ? 5.625 -15.005 -4.024 1.00 48.88 526 THR A O 1
ATOM 4119 N N . ARG A 1 527 ? 5.736 -16.547 -5.670 1.00 49.50 527 ARG A N 1
ATOM 4120 C CA . ARG A 1 527 ? 4.608 -16.072 -6.472 1.00 49.50 527 ARG A CA 1
ATOM 4121 C C . ARG A 1 527 ? 3.539 -17.147 -6.533 1.00 49.50 527 ARG A C 1
ATOM 4123 O O . ARG A 1 527 ? 3.870 -18.331 -6.528 1.00 49.50 527 ARG A O 1
ATOM 4130 N N . VAL A 1 528 ? 2.283 -16.725 -6.572 1.00 49.75 528 VAL A N 1
ATOM 4131 C CA . VAL A 1 528 ? 1.118 -17.616 -6.575 1.00 49.75 528 VAL A CA 1
ATOM 4132 C C . VAL A 1 528 ? 0.527 -17.613 -7.973 1.00 49.75 528 VAL A C 1
ATOM 4134 O O . VAL A 1 528 ? 0.284 -16.544 -8.529 1.00 49.75 528 VAL A O 1
ATOM 4137 N N . SER A 1 529 ? 0.339 -18.800 -8.549 1.00 39.66 529 SER A N 1
ATOM 4138 C CA . SER A 1 529 ? -0.515 -18.951 -9.728 1.00 39.66 529 SER A CA 1
ATOM 4139 C C . SER A 1 529 ? -1.974 -18.852 -9.275 1.00 39.66 529 SER A C 1
ATOM 4141 O O . SER A 1 529 ? -2.276 -19.347 -8.192 1.00 39.66 529 SER A O 1
ATOM 4143 N N . PRO A 1 530 ? -2.890 -18.273 -10.063 1.00 35.78 530 PRO A N 1
ATOM 4144 C CA . PRO A 1 530 ? -4.327 -18.317 -9.769 1.00 35.78 530 PRO A CA 1
ATOM 4145 C C . PRO A 1 530 ? -4.935 -19.740 -9.724 1.00 35.78 530 PRO A C 1
ATOM 4147 O O . PRO A 1 530 ? -6.101 -19.873 -9.353 1.00 35.78 530 PRO A O 1
ATOM 4150 N N . ASP A 1 531 ? -4.165 -20.776 -10.082 1.00 36.81 531 ASP A N 1
ATOM 4151 C CA . ASP A 1 531 ? -4.578 -22.187 -10.150 1.00 36.81 531 ASP A CA 1
ATOM 4152 C C . ASP A 1 531 ? -4.311 -22.982 -8.861 1.00 36.81 531 ASP A C 1
ATOM 4154 O O . ASP A 1 531 ? -3.152 -22.958 -8.375 1.00 36.81 531 ASP A O 1
#